Protein AF-A0A7X4BHZ2-F1 (afdb_monomer_lite)

pLDDT: mean 91.6, std 10.8, range [35.41, 98.81]

Secondary structure (DSSP, 8-state):
---HHHHHHHHHHHHHHHHSS--SEEEEE--TT-S-EEEEEE-TTS-EEEEEE-S-HHHHHHHHHHHHHHHHTT-S---EEEEETTTTEEEEE---S-BHHHHHHHTSPTT--SPPGGGHHHHHHHHHHHHHIIIIIHHHS-GGG-SS-SB--HHHHHHHHHHHIIIIIHHHT----HHHHHHHHHHHHHHHTTS---EEE-S---GGGEEEEE-SSSEEEEE---TT-EEE-THHHHHHHHT-TTTT--HHHHHHHHHHHHHHHHHTTS--HHHHHHHHHHHHHHHHHHHHHHHHIIIIIS--HHHHTTHHHHHHHHHHHHHH--SS--HHHHHHHHHHHHHHSPPPPPPGGG-SPEEEEEEEEGGG-SPP-SSSS---EEEEGGGS--GGGSGGGTT--TTSHHHHHHHHT-HHHHHHHHHHHHHHHHHHHHHHHTT--EEEEEEEESSSSSHHHHHHHHHHHHHHHH-TTSEEEEEETTGGGSPPPPPP-

Foldseek 3Di:
DPPPVVLVVVLQVLVCVQVVDGFPDKAWDDDPPAPKTWIWGAHPVGAIKIKIADPDLLLLLLQVQLQVLCVVVVAQAWHWSADDSVRRMTITHDLDDAFLLNVQVVQDDPPDLAGRPVSLVQLLLCLLRLCCCFPVSLVRRDLVSAPPHQFCALVVLVVLLVLLVPLFCVLVVQDFDPVLQVVLSSVLRVLQVPDAQSTKDQQQQERRQWGWHQDPVGIHTHGHDSSNIHGGDPLQNLLNHLLRQSSLHDPVSSVVSVVSSQVSCVVVVNDDPVRSVLCNLSSNVSSLSSLSSVLSCCCRPVVPVVSVVSLQSSLQSLVVSVVVPHSDPRVRVSSSSVVSNVVRHDPPDPDPVQLAAEEEFEFDEPVVPDDDPPPPPPQAAEAEQAPFDDCCVDPVCVQPFLVDPVLLCVRVVDPVSVVSLVVVLVVVVVVSVVCSVVSHHYHYHFYYHNPLGGRRRNSRVVNQVVCCVVPVRYHYHYYRPCPVVHRDDDDDD

Sequence (493 aa):
MIPGKALVDLASALFIEWHGEPPVDIRPVDADGSARSYWRLTAPDGASAVGAHGPDPMENRAFLSYSRTLRELGLPVPEVYGADETSGVWLLEDLGDTTLFDAIKEARDPGSDAFPDAVLPLYRQVLEVLPRFQVEGGRRIDFRRAYPRAAFDRQSILWDLNYFKYHFLKLAHIPFNEAHLERDFSRLARHLLAGDRSWFLYRDLQSRNVMVRQGAEGPEPWFIDYQGGRRGALQYDVASLLYDSKANLARRHREALLDHYIGVLESHGVARRDEFLELWPGYVLVRLLQALGAYGYRGFFERKPRFLQSVPYAAENLRGLLEAGLPVDIPELEGALRAIVERWGRKAEPSAVERGLEVTVSSFRYPGGYPADTSGHGGGYVFDCRGLPNPGREEAYRDLTGLDEETIAFIAARPEAQEFWERVRGIVDAHIANYLDRGFHSLSVSFGCTGGQHRSVYMAERLRQHLSVRFPDVRVEITHRESADWPRRPAPV

Structure (mmCIF, N/CA/C/O backbone):
data_AF-A0A7X4BHZ2-F1
#
_entry.id   AF-A0A7X4BHZ2-F1
#
loop_
_atom_site.group_PDB
_atom_site.id
_atom_site.type_symbol
_atom_site.label_atom_id
_atom_site.label_alt_id
_atom_site.label_comp_id
_atom_site.label_asym_id
_atom_site.label_entity_id
_atom_site.label_seq_id
_atom_site.pdbx_PDB_ins_code
_atom_site.Cartn_x
_atom_site.Cartn_y
_atom_site.Cartn_z
_atom_site.occupancy
_atom_site.B_iso_or_equiv
_atom_site.auth_seq_id
_atom_site.auth_comp_id
_atom_site.auth_asym_id
_atom_site.auth_atom_id
_atom_site.pdbx_PDB_model_num
ATOM 1 N N . MET A 1 1 ? -9.852 24.368 19.735 1.00 56.69 1 MET A N 1
ATOM 2 C CA . MET A 1 1 ? -9.096 23.115 19.938 1.00 56.69 1 MET A CA 1
ATOM 3 C C . MET A 1 1 ? -9.216 22.731 21.396 1.00 56.69 1 MET A C 1
ATOM 5 O O . MET A 1 1 ? -8.939 23.575 22.240 1.00 56.69 1 MET A O 1
ATOM 9 N N . ILE A 1 2 ? -9.659 21.507 21.675 1.00 61.62 2 ILE A N 1
ATOM 10 C CA . ILE A 1 2 ? -9.631 20.944 23.028 1.00 61.62 2 ILE A CA 1
ATOM 11 C C . ILE A 1 2 ? -8.153 20.667 23.371 1.00 61.62 2 ILE A C 1
ATOM 13 O O . ILE A 1 2 ? -7.453 20.095 22.533 1.00 61.62 2 ILE A O 1
ATOM 17 N N . PRO A 1 3 ? -7.628 21.106 24.530 1.00 71.44 3 PRO A N 1
ATOM 18 C CA . PRO A 1 3 ? -6.253 20.805 24.927 1.00 71.44 3 PRO A CA 1
ATOM 19 C C . PRO A 1 3 ? -6.014 19.290 24.995 1.00 71.44 3 PRO A C 1
ATOM 21 O O . PRO A 1 3 ? -6.876 18.565 25.481 1.00 71.44 3 PRO A O 1
ATOM 24 N N . GLY A 1 4 ? -4.833 18.808 24.593 1.00 72.31 4 GLY A N 1
ATOM 25 C CA . GLY A 1 4 ? -4.536 17.364 24.560 1.00 72.31 4 GLY A CA 1
ATOM 26 C C . GLY A 1 4 ? -4.760 16.642 25.896 1.00 72.31 4 GLY A C 1
ATOM 27 O O . GLY A 1 4 ? -5.251 15.520 25.907 1.00 72.31 4 GLY A O 1
ATOM 28 N N . LYS A 1 5 ? -4.503 17.317 27.026 1.00 76.88 5 LYS A N 1
ATOM 29 C CA . LYS A 1 5 ? -4.801 16.790 28.367 1.00 76.88 5 LYS A CA 1
ATOM 30 C C . LYS A 1 5 ? -6.298 16.514 28.570 1.00 76.88 5 LYS A C 1
ATOM 32 O O . LYS A 1 5 ? -6.652 15.454 29.059 1.00 76.88 5 LYS A O 1
ATOM 37 N N . ALA A 1 6 ? -7.164 17.416 28.109 1.00 86.69 6 ALA A N 1
ATOM 38 C CA . ALA A 1 6 ? -8.609 17.253 28.238 1.00 86.69 6 ALA A CA 1
ATOM 39 C C . ALA A 1 6 ? -9.155 16.096 27.377 1.00 86.69 6 ALA A C 1
ATOM 41 O O . ALA A 1 6 ? -10.148 15.483 27.748 1.00 86.69 6 ALA A O 1
ATOM 42 N N . LEU A 1 7 ? -8.500 15.754 26.260 1.00 91.62 7 LEU A N 1
ATOM 43 C CA . LEU A 1 7 ? -8.867 14.576 25.461 1.00 91.62 7 LEU A CA 1
ATOM 44 C C . LEU A 1 7 ? -8.531 13.263 26.184 1.00 91.62 7 LEU A C 1
ATOM 46 O O . LEU A 1 7 ? -9.330 12.330 26.162 1.00 91.62 7 LEU A O 1
ATOM 50 N N . VAL A 1 8 ? -7.378 13.207 26.857 1.00 93.44 8 VAL A N 1
ATOM 51 C CA . VAL A 1 8 ? -6.986 12.054 27.685 1.00 93.44 8 VAL A CA 1
ATOM 52 C C . VAL A 1 8 ? -7.921 11.898 28.884 1.00 93.44 8 VAL A C 1
ATOM 54 O O . VAL A 1 8 ? -8.299 10.775 29.213 1.00 93.44 8 VAL A O 1
ATOM 57 N N . ASP A 1 9 ? -8.341 13.006 29.498 1.00 94.69 9 ASP A N 1
ATOM 58 C CA . ASP A 1 9 ? -9.302 12.984 30.605 1.00 94.69 9 ASP A CA 1
ATOM 59 C C . ASP A 1 9 ? -10.656 12.397 30.147 1.00 94.69 9 ASP A C 1
ATOM 61 O O . ASP A 1 9 ? -11.225 11.553 30.838 1.00 94.69 9 ASP A O 1
ATOM 65 N N . LEU A 1 10 ? -11.135 12.756 28.947 1.00 95.75 10 LEU A N 1
ATOM 66 C CA . LEU A 1 10 ? -12.353 12.179 28.354 1.00 95.75 10 LEU A CA 1
ATOM 67 C C . LEU A 1 10 ? -12.206 10.682 28.043 1.00 95.75 10 LEU A C 1
ATOM 69 O O . LEU A 1 10 ? -13.102 9.898 28.352 1.00 95.75 10 LEU A O 1
ATOM 73 N N . ALA A 1 11 ? -11.074 10.264 27.470 1.00 96.50 11 ALA A N 1
ATOM 74 C CA . ALA A 1 11 ? -10.796 8.846 27.240 1.00 96.50 11 ALA A CA 1
ATOM 75 C C . ALA A 1 11 ? -10.718 8.059 28.562 1.00 96.50 11 ALA A C 1
ATOM 77 O O . ALA A 1 11 ? -11.201 6.933 28.635 1.00 96.50 11 ALA A O 1
ATOM 78 N N . SER A 1 12 ? -10.168 8.666 29.618 1.00 97.12 12 SER A N 1
ATOM 79 C CA . SER A 1 12 ? -10.113 8.069 30.958 1.00 97.12 12 SER A CA 1
ATOM 80 C C . SER A 1 12 ? -11.499 7.958 31.593 1.00 97.12 12 SER A C 1
ATOM 82 O O . SER A 1 12 ? -11.777 6.965 32.256 1.00 97.12 12 SER A O 1
ATOM 84 N N . ALA A 1 13 ? -12.389 8.928 31.363 1.00 97.56 13 ALA A N 1
ATOM 85 C CA . ALA A 1 13 ? -13.779 8.835 31.807 1.00 97.56 13 ALA A CA 1
ATOM 86 C C . ALA A 1 13 ? -14.497 7.647 31.146 1.00 97.56 13 ALA A C 1
ATOM 88 O O . ALA A 1 13 ? -15.080 6.826 31.847 1.00 97.56 13 ALA A O 1
ATOM 89 N N . LEU A 1 14 ? -14.362 7.494 29.823 1.00 97.81 14 LEU A N 1
ATOM 90 C CA . LEU A 1 14 ? -14.889 6.329 29.102 1.00 97.81 14 LEU A CA 1
ATOM 91 C C . LEU A 1 14 ? -14.268 5.011 29.595 1.00 97.81 14 LEU A C 1
ATOM 93 O O . LEU A 1 14 ? -14.951 3.994 29.664 1.00 97.81 14 LEU A O 1
ATOM 97 N N . PHE A 1 15 ? -12.980 5.019 29.952 1.00 98.19 15 PHE A N 1
ATOM 98 C CA . PHE A 1 15 ? -12.306 3.854 30.530 1.00 98.19 15 PHE A CA 1
ATOM 99 C C . PHE A 1 15 ? -12.915 3.450 31.874 1.00 98.19 15 PHE A C 1
ATOM 101 O O . PHE A 1 15 ? -13.187 2.272 32.078 1.00 98.19 15 PHE A O 1
ATOM 108 N N . ILE A 1 16 ? -13.185 4.417 32.755 1.00 97.88 16 ILE A N 1
ATOM 109 C CA . ILE A 1 16 ? -13.846 4.176 34.045 1.00 97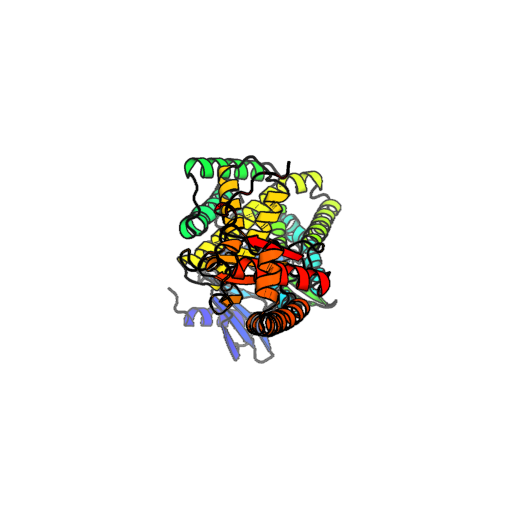.88 16 ILE A CA 1
ATOM 110 C C . ILE A 1 16 ? -15.266 3.642 33.834 1.00 97.88 16 ILE A C 1
ATOM 112 O O . ILE A 1 16 ? -15.681 2.735 34.546 1.00 97.88 16 ILE A O 1
ATOM 116 N N . GLU A 1 17 ? -16.010 4.170 32.859 1.00 97.44 17 GLU A N 1
ATOM 117 C CA . GLU A 1 17 ? -17.355 3.673 32.532 1.00 97.44 17 GLU A CA 1
ATOM 118 C C . GLU A 1 17 ? -17.343 2.210 32.067 1.00 97.44 17 GLU A C 1
ATOM 120 O O . GLU A 1 17 ? -18.252 1.451 32.401 1.00 97.44 17 GLU A O 1
ATOM 125 N N . TRP A 1 18 ? -16.317 1.813 31.312 1.00 97.56 18 TRP A N 1
ATOM 126 C CA . TRP A 1 18 ? -16.162 0.453 30.801 1.00 97.56 18 TRP A CA 1
ATOM 127 C C . TRP A 1 18 ? -15.615 -0.533 31.845 1.00 97.56 18 TRP A C 1
ATOM 129 O O . TRP A 1 18 ? -16.187 -1.605 32.032 1.00 97.56 18 TRP A O 1
ATOM 139 N N . HIS A 1 19 ? -14.501 -0.195 32.501 1.00 96.69 19 HIS A N 1
ATOM 140 C CA . HIS A 1 19 ? -13.767 -1.094 33.403 1.00 96.69 19 HIS A CA 1
ATOM 141 C C . HIS A 1 19 ? -14.248 -1.012 34.858 1.00 96.69 19 HIS A C 1
ATOM 143 O O . HIS A 1 19 ? -14.235 -2.012 35.571 1.00 96.69 19 HIS A O 1
ATOM 149 N N . GLY A 1 20 ? -14.714 0.161 35.296 1.00 96.38 20 GLY A N 1
ATOM 150 C CA . GLY A 1 20 ? -15.134 0.444 36.673 1.00 96.38 20 GLY A CA 1
ATOM 151 C C . GLY A 1 20 ? -14.066 1.124 37.537 1.00 96.38 20 GLY A C 1
ATOM 152 O O . GLY A 1 20 ? -14.408 1.726 38.556 1.00 96.38 20 GLY A O 1
ATOM 153 N N . GLU A 1 21 ? -12.795 1.094 37.127 1.00 95.19 21 GLU A N 1
ATOM 154 C CA . GLU A 1 21 ? -11.674 1.737 37.823 1.00 95.19 21 GLU A CA 1
ATOM 155 C C . GLU A 1 21 ? -10.883 2.683 36.900 1.00 95.19 21 GLU A C 1
ATOM 157 O O . GLU A 1 21 ? -10.912 2.542 35.674 1.00 95.19 21 GLU A O 1
ATOM 162 N N . PRO A 1 22 ? -10.174 3.687 37.454 1.00 96.75 22 PRO A N 1
ATOM 163 C CA . PRO A 1 22 ? -9.312 4.549 36.657 1.00 96.75 22 PRO A CA 1
ATOM 164 C C . PRO A 1 22 ? -8.070 3.798 36.150 1.00 96.75 22 PRO A C 1
ATOM 166 O O . PRO A 1 22 ? -7.541 2.927 36.845 1.00 96.75 22 PRO A O 1
ATOM 169 N N . PRO A 1 23 ? -7.535 4.177 34.977 1.00 97.06 23 PRO A N 1
ATOM 170 C CA . PRO A 1 23 ? -6.293 3.605 34.479 1.00 97.06 23 PRO A CA 1
ATOM 171 C C . PRO A 1 23 ? -5.109 4.006 35.371 1.00 97.06 23 PRO A C 1
ATOM 173 O O . PRO A 1 23 ? -4.992 5.156 35.801 1.00 97.06 23 PRO A O 1
ATOM 176 N N . VAL A 1 24 ? -4.199 3.063 35.618 1.00 97.50 24 VAL A N 1
ATOM 177 C CA . VAL A 1 24 ? -2.943 3.290 36.361 1.00 97.50 24 VAL A CA 1
ATOM 178 C C . VAL A 1 24 ? -1.800 3.739 35.458 1.00 97.50 24 VAL A C 1
ATOM 180 O O . VAL A 1 24 ? -0.817 4.301 35.938 1.00 97.50 24 VAL A O 1
ATOM 183 N N . ASP A 1 25 ? -1.924 3.496 34.155 1.00 97.25 25 ASP A N 1
ATOM 184 C CA . ASP A 1 25 ? -0.940 3.865 33.147 1.00 97.25 25 ASP A CA 1
ATOM 185 C C . ASP A 1 25 ? -1.647 4.293 31.860 1.00 97.25 25 ASP A C 1
ATOM 187 O O . ASP A 1 25 ? -2.620 3.671 31.430 1.00 97.25 25 ASP A O 1
ATOM 191 N N . ILE A 1 26 ? -1.156 5.375 31.259 1.00 97.12 26 ILE A N 1
ATOM 192 C CA . ILE A 1 26 ? -1.660 5.917 29.999 1.00 97.12 26 ILE A CA 1
ATOM 193 C C . ILE A 1 26 ? -0.456 6.232 29.124 1.00 97.12 26 ILE A C 1
ATOM 195 O O . ILE A 1 26 ? 0.342 7.119 29.442 1.00 97.12 26 ILE A O 1
ATOM 199 N N . ARG A 1 27 ? -0.335 5.534 27.994 1.00 95.56 27 ARG A N 1
ATOM 200 C CA . ARG A 1 27 ? 0.781 5.710 27.057 1.00 95.56 27 ARG A CA 1
ATOM 201 C C . ARG A 1 27 ? 0.277 6.104 25.676 1.00 95.56 27 ARG A C 1
ATOM 203 O O . ARG A 1 27 ? -0.687 5.511 25.200 1.00 95.56 27 ARG A O 1
ATOM 210 N N . PRO A 1 28 ? 0.911 7.078 25.003 1.00 93.50 28 PRO A N 1
ATOM 211 C CA . PRO A 1 28 ? 0.587 7.363 23.612 1.00 93.50 28 PRO A CA 1
ATOM 212 C C . PRO A 1 28 ? 0.921 6.151 22.732 1.00 93.50 28 PRO A C 1
ATOM 214 O O . PRO A 1 28 ? 1.948 5.502 22.932 1.00 93.50 28 PRO A O 1
ATOM 217 N N . VAL A 1 29 ? 0.069 5.880 21.746 1.00 90.38 29 VAL A N 1
ATOM 218 C CA . VAL A 1 29 ? 0.299 4.868 20.705 1.00 90.38 29 VAL A CA 1
ATOM 219 C C . VAL A 1 29 ? 0.654 5.594 19.411 1.00 90.38 29 VAL A C 1
ATOM 221 O O . VAL A 1 29 ? 0.008 6.583 19.055 1.00 90.38 29 VAL A O 1
ATOM 224 N N . ASP A 1 30 ? 1.708 5.143 18.728 1.00 78.56 30 ASP A N 1
ATOM 225 C CA . ASP A 1 30 ? 2.164 5.788 17.495 1.00 78.56 30 ASP A CA 1
ATOM 226 C C . ASP A 1 30 ? 1.119 5.622 16.382 1.00 78.56 30 ASP A C 1
ATOM 228 O O . ASP A 1 30 ? 0.634 4.527 16.101 1.00 78.56 30 ASP A O 1
ATOM 232 N N . ALA A 1 31 ? 0.772 6.734 15.744 1.00 65.44 31 ALA A N 1
ATOM 233 C CA . ALA A 1 31 ? -0.262 6.821 14.726 1.00 65.44 31 ALA A CA 1
ATOM 234 C C . ALA A 1 31 ? 0.409 7.191 13.398 1.00 65.44 31 ALA A C 1
ATOM 236 O O . ALA A 1 31 ? 0.418 8.362 13.021 1.00 65.44 31 ALA A O 1
ATOM 237 N N . ASP A 1 32 ? 1.039 6.225 12.714 1.00 63.16 32 ASP A N 1
ATOM 238 C CA . ASP A 1 32 ? 1.952 6.459 11.574 1.00 63.16 32 ASP A CA 1
ATOM 239 C C . ASP A 1 32 ? 1.313 7.275 10.419 1.00 63.16 32 ASP A C 1
ATOM 241 O O . ASP A 1 32 ? 0.798 6.763 9.421 1.00 63.16 32 ASP A O 1
ATOM 245 N N . GLY A 1 33 ? 1.379 8.603 10.537 1.00 59.47 33 GLY A N 1
ATOM 246 C CA . GLY A 1 33 ? 0.828 9.561 9.583 1.00 59.47 33 GLY A CA 1
ATOM 247 C C . GLY A 1 33 ? -0.698 9.712 9.600 1.00 59.47 33 GLY A C 1
ATOM 248 O O . GLY A 1 33 ? -1.245 10.154 8.590 1.00 59.47 33 GLY A O 1
ATOM 249 N N . SER A 1 34 ? -1.374 9.369 10.701 1.00 72.62 34 SER A N 1
ATOM 250 C CA . SER A 1 34 ? -2.780 9.737 10.929 1.00 72.62 34 SER A CA 1
ATOM 251 C C . SER A 1 34 ? -2.879 11.097 11.630 1.00 72.62 34 SER A C 1
ATOM 253 O O . SER A 1 34 ? -2.001 11.470 12.403 1.00 72.62 34 SER A O 1
ATOM 255 N N . ALA A 1 35 ? -3.961 11.839 11.384 1.00 80.00 35 ALA A N 1
ATOM 256 C CA . ALA A 1 35 ? -4.304 13.031 12.169 1.00 80.00 35 ALA A CA 1
ATOM 257 C C . ALA A 1 35 ? -4.947 12.679 13.527 1.00 80.00 35 ALA A C 1
ATOM 259 O O . ALA A 1 35 ? -5.190 13.567 14.346 1.00 80.00 35 ALA A O 1
ATOM 260 N N . ARG A 1 36 ? -5.253 11.395 13.755 1.00 88.56 36 ARG A N 1
ATOM 261 C CA . ARG A 1 36 ? -5.818 10.884 15.005 1.00 88.56 36 ARG A CA 1
ATOM 262 C C . ARG A 1 36 ? -4.755 10.752 16.083 1.00 88.56 36 ARG A C 1
ATOM 264 O O . ARG A 1 36 ? -3.578 10.543 15.802 1.00 88.56 36 ARG A O 1
ATOM 271 N N . SER A 1 37 ? -5.198 10.840 17.326 1.00 91.81 37 SER A N 1
ATOM 272 C CA . SER A 1 37 ? -4.379 10.556 18.503 1.00 91.81 37 SER A CA 1
ATOM 273 C C . SER A 1 37 ? -4.904 9.304 19.186 1.00 91.81 37 SER A C 1
ATOM 275 O O . SER A 1 37 ? -6.118 9.149 19.301 1.00 91.81 37 SER A O 1
ATOM 277 N N . TYR A 1 38 ? -3.996 8.437 19.628 1.00 94.50 38 TYR A N 1
ATOM 278 C CA . TYR A 1 38 ? -4.324 7.192 20.312 1.00 94.50 38 TYR A CA 1
ATOM 279 C C . TYR A 1 38 ? -3.551 7.087 21.625 1.00 94.50 38 TYR A C 1
ATOM 281 O O . TYR A 1 38 ? -2.390 7.498 21.713 1.00 94.50 38 TYR A O 1
ATOM 289 N N . TRP A 1 39 ? -4.193 6.504 22.630 1.00 96.06 39 TRP A N 1
ATOM 290 C CA . TRP A 1 39 ? -3.622 6.253 23.946 1.00 96.06 39 TRP A CA 1
ATOM 291 C C . TRP A 1 39 ? -4.017 4.859 24.409 1.00 96.06 39 TRP A C 1
ATOM 293 O O . TRP A 1 39 ? -5.197 4.524 24.399 1.00 96.06 39 TRP A O 1
ATOM 303 N N . ARG A 1 40 ? -3.049 4.059 24.845 1.00 97.69 40 ARG A N 1
ATOM 304 C CA . ARG A 1 40 ? -3.307 2.813 25.563 1.00 97.69 40 ARG A CA 1
ATOM 305 C C . ARG A 1 40 ? -3.492 3.146 27.035 1.00 97.69 40 ARG A C 1
ATOM 307 O O . ARG A 1 40 ? -2.606 3.757 27.633 1.00 97.69 40 ARG A O 1
ATOM 314 N N . LEU A 1 41 ? -4.635 2.761 27.583 1.00 98.25 41 LEU A N 1
ATOM 315 C CA . LEU A 1 41 ? -4.987 2.903 28.989 1.00 98.25 41 LEU A CA 1
ATOM 316 C C . LEU A 1 41 ? -4.969 1.511 29.623 1.00 98.25 41 LEU A C 1
ATOM 318 O O . LEU A 1 41 ? -5.557 0.583 29.065 1.00 98.25 41 LEU A O 1
ATOM 322 N N . THR A 1 42 ? -4.295 1.373 30.762 1.00 98.00 42 THR A N 1
ATOM 323 C CA . THR A 1 42 ? -4.111 0.090 31.457 1.00 98.00 42 THR A CA 1
ATOM 324 C C . THR A 1 42 ? -4.672 0.175 32.871 1.00 98.00 42 THR A C 1
ATOM 326 O O . THR A 1 42 ? -4.342 1.102 33.613 1.00 98.00 42 THR A O 1
ATOM 329 N N . ALA A 1 43 ? -5.500 -0.793 33.251 1.00 97.00 43 ALA A N 1
ATOM 330 C CA . ALA A 1 43 ? -6.079 -0.949 34.582 1.00 97.00 43 ALA A CA 1
ATOM 331 C C . ALA A 1 43 ? -5.106 -1.629 35.573 1.00 97.00 43 ALA A C 1
ATOM 333 O O . ALA A 1 43 ? -4.131 -2.258 35.148 1.00 97.00 43 ALA A O 1
ATOM 334 N N . PRO A 1 44 ? -5.356 -1.546 36.898 1.00 94.88 44 PRO A N 1
ATOM 335 C CA . PRO A 1 44 ? -4.536 -2.223 37.910 1.00 94.88 44 PRO A CA 1
ATOM 336 C C . PRO A 1 44 ? -4.448 -3.748 37.747 1.00 94.88 44 PRO A C 1
ATOM 338 O O . PRO A 1 44 ? -3.430 -4.344 38.091 1.00 94.88 44 PRO A O 1
ATOM 341 N N . ASP A 1 45 ? -5.507 -4.375 37.234 1.00 95.56 45 ASP A N 1
ATOM 342 C CA . ASP A 1 45 ? -5.598 -5.820 36.984 1.00 95.56 45 ASP A CA 1
ATOM 343 C C . ASP A 1 45 ? -4.918 -6.258 35.671 1.00 95.56 45 ASP A C 1
ATOM 345 O O . ASP A 1 45 ? -4.862 -7.450 35.366 1.00 95.56 45 ASP A O 1
ATOM 349 N N . GLY A 1 46 ? -4.373 -5.304 34.910 1.00 94.81 46 GLY A N 1
ATOM 350 C CA . GLY A 1 46 ? -3.711 -5.528 33.630 1.00 94.81 46 GLY A CA 1
ATOM 351 C C . GLY A 1 46 ? -4.633 -5.477 32.411 1.00 94.81 46 GLY A C 1
ATOM 352 O O . GLY A 1 46 ? -4.124 -5.594 31.296 1.00 94.81 46 GLY A O 1
ATOM 353 N N . ALA A 1 47 ? -5.947 -5.278 32.573 1.00 96.25 47 ALA A N 1
ATOM 354 C CA . ALA A 1 47 ? -6.840 -5.048 31.439 1.00 9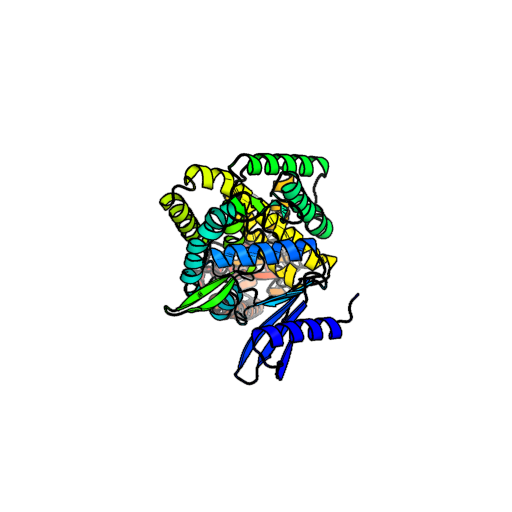6.25 47 ALA A CA 1
ATOM 355 C C . ALA A 1 47 ? -6.463 -3.750 30.710 1.00 96.25 47 ALA A C 1
ATOM 357 O O . ALA A 1 47 ? -6.080 -2.759 31.337 1.00 96.25 47 ALA A O 1
ATOM 358 N N . SER A 1 48 ? -6.577 -3.735 29.382 1.00 97.38 48 SER A N 1
ATOM 359 C CA . SER A 1 48 ? -6.244 -2.557 28.583 1.00 97.38 48 SER A CA 1
ATOM 360 C C . SER A 1 48 ? -7.289 -2.231 27.522 1.00 97.38 48 SER A C 1
ATOM 362 O O . SER A 1 48 ? -8.031 -3.091 27.041 1.00 97.38 48 SER A O 1
ATOM 364 N N . ALA A 1 49 ? -7.339 -0.948 27.168 1.00 98.25 49 ALA A N 1
ATOM 365 C CA . ALA A 1 49 ? -8.171 -0.407 26.104 1.00 98.25 49 ALA A CA 1
ATOM 366 C C . ALA A 1 49 ? -7.436 0.729 25.383 1.00 98.25 49 ALA A C 1
ATOM 368 O O . ALA A 1 49 ? -6.531 1.364 25.934 1.00 98.25 49 ALA A O 1
ATOM 369 N N . VAL A 1 50 ? -7.838 1.008 24.144 1.00 97.75 50 VAL A N 1
ATOM 370 C CA . VAL A 1 50 ? -7.269 2.087 23.332 1.00 97.75 50 VAL A CA 1
ATOM 371 C C . VAL A 1 50 ? -8.259 3.242 23.258 1.00 97.75 50 VAL A C 1
ATOM 373 O O . VAL A 1 50 ? -9.301 3.155 22.612 1.00 97.75 50 VAL A O 1
ATOM 376 N N . GLY A 1 51 ? -7.922 4.351 23.905 1.00 97.19 51 GLY A N 1
ATOM 377 C CA . GLY A 1 51 ? -8.587 5.630 23.711 1.00 97.19 51 GLY A CA 1
ATOM 378 C C . GLY A 1 51 ? -8.136 6.264 22.402 1.00 97.19 51 GLY A C 1
ATOM 379 O O . GLY A 1 51 ? -6.953 6.233 22.063 1.00 97.19 51 GLY A O 1
ATOM 380 N N . ALA A 1 52 ? -9.063 6.863 21.669 1.00 95.81 52 ALA A N 1
ATOM 381 C CA . ALA A 1 52 ? -8.792 7.498 20.392 1.00 95.81 52 ALA A CA 1
ATOM 382 C C . ALA A 1 52 ? -9.534 8.828 20.270 1.00 95.81 52 ALA A C 1
ATOM 384 O O . ALA A 1 52 ? -10.647 8.984 20.770 1.00 95.81 52 ALA A O 1
ATOM 385 N N . HIS A 1 53 ? -8.919 9.776 19.571 1.00 95.12 53 HIS A N 1
ATOM 386 C CA . HIS A 1 53 ? -9.540 11.034 19.179 1.00 95.12 53 HIS A CA 1
ATOM 387 C C . HIS A 1 53 ? -9.315 11.294 17.692 1.00 95.12 53 HIS A C 1
ATOM 389 O O . HIS A 1 53 ? -8.179 11.237 17.206 1.00 95.12 53 HIS A O 1
ATOM 395 N N . GLY A 1 54 ? -10.391 11.636 16.986 1.00 92.50 54 GLY A N 1
ATOM 396 C CA . GLY A 1 54 ? -10.349 12.036 15.584 1.00 92.50 54 GLY A CA 1
ATOM 397 C C . GLY A 1 54 ? -10.843 13.467 15.378 1.00 92.50 54 GLY A C 1
ATOM 398 O O . GLY A 1 54 ? -11.914 13.811 15.874 1.00 92.50 54 GLY A O 1
ATOM 399 N N . PRO A 1 55 ? -10.115 14.309 14.625 1.00 88.81 55 PRO A N 1
ATOM 400 C CA . PRO A 1 55 ? -10.496 15.707 14.438 1.00 88.81 55 PRO A CA 1
ATOM 401 C C . PRO A 1 55 ? -11.647 15.924 13.439 1.00 88.81 55 PRO A C 1
ATOM 403 O O . PRO A 1 55 ? -12.188 17.027 13.402 1.00 88.81 55 PRO A O 1
ATOM 406 N N . ASP A 1 56 ? -12.012 14.925 12.623 1.00 93.00 56 ASP A N 1
ATOM 407 C CA . ASP A 1 56 ? -13.089 15.019 11.624 1.00 93.00 56 ASP A CA 1
ATOM 408 C C . ASP A 1 56 ? -14.359 14.289 12.117 1.00 93.00 56 ASP A C 1
ATOM 410 O O . ASP A 1 56 ? -14.398 13.054 12.139 1.00 93.00 56 ASP A O 1
ATOM 414 N N . PRO A 1 57 ? -15.432 15.019 12.484 1.00 92.94 57 PRO A N 1
ATOM 415 C CA . PRO A 1 57 ? -16.661 14.410 12.989 1.00 92.94 57 PRO A CA 1
ATOM 416 C C . PRO A 1 57 ? -17.365 13.488 11.986 1.00 92.94 57 PRO A C 1
ATOM 418 O O . PRO A 1 57 ? -18.028 12.531 12.392 1.00 92.94 57 PRO A O 1
ATOM 421 N N . MET A 1 58 ? -17.256 13.758 10.679 1.00 93.88 58 MET A N 1
ATOM 422 C CA . MET A 1 58 ? -17.896 12.927 9.655 1.00 93.88 58 MET A CA 1
ATOM 423 C C . MET A 1 58 ? -17.176 11.588 9.524 1.00 93.88 58 MET A C 1
ATOM 425 O O . MET A 1 58 ? -17.823 10.542 9.456 1.00 93.88 58 MET A O 1
ATOM 429 N N . GLU A 1 59 ? -15.846 11.619 9.555 1.00 94.12 59 GLU A N 1
ATOM 430 C CA . GLU A 1 59 ? -15.017 10.419 9.554 1.00 94.12 59 GLU A CA 1
ATOM 431 C C . GLU A 1 59 ? -15.232 9.576 10.824 1.00 94.12 59 GLU A C 1
ATOM 433 O O . GLU A 1 59 ? -15.425 8.361 10.733 1.00 94.12 59 GLU A O 1
ATOM 438 N N . ASN A 1 60 ? -15.292 10.213 11.999 1.00 95.19 60 ASN A N 1
ATOM 439 C CA . ASN A 1 60 ? -15.565 9.539 13.274 1.00 95.19 60 ASN A CA 1
ATOM 440 C C . ASN A 1 60 ? -16.931 8.840 13.260 1.00 95.19 60 ASN A C 1
ATOM 442 O O . ASN A 1 60 ? -17.064 7.690 13.679 1.00 95.19 60 ASN A O 1
ATOM 446 N N . ARG A 1 61 ? -17.958 9.517 12.729 1.00 95.19 61 ARG A N 1
ATOM 447 C CA . ARG A 1 61 ? -19.307 8.955 12.598 1.00 95.19 61 ARG A CA 1
ATOM 448 C C . ARG A 1 61 ? -19.339 7.745 11.664 1.00 95.19 61 ARG A C 1
ATOM 450 O O . ARG A 1 61 ? -20.095 6.807 11.931 1.00 95.19 61 ARG A O 1
ATOM 457 N N . ALA A 1 62 ? -18.561 7.769 10.580 1.00 96.00 62 ALA A N 1
ATOM 458 C CA . ALA A 1 62 ? -18.404 6.627 9.683 1.00 96.00 62 ALA A CA 1
ATOM 459 C C . ALA A 1 62 ? -17.755 5.455 10.429 1.00 96.00 62 ALA A C 1
ATOM 461 O O . ALA A 1 62 ? -18.340 4.375 10.486 1.00 96.00 62 ALA A O 1
ATOM 462 N N . PHE A 1 63 ? -16.612 5.706 11.079 1.00 96.56 63 PHE A N 1
ATOM 463 C CA . PHE A 1 63 ? -15.875 4.717 11.861 1.00 96.56 63 PHE A CA 1
ATOM 464 C C . PHE A 1 63 ? -16.771 4.026 12.894 1.00 96.56 63 PHE A C 1
ATOM 466 O O . PHE A 1 63 ? -17.019 2.832 12.772 1.00 96.56 63 PHE A O 1
ATOM 473 N N . LEU A 1 64 ? -17.350 4.784 13.834 1.00 97.12 64 LEU A N 1
ATOM 474 C CA . LEU A 1 64 ? -18.168 4.237 14.923 1.00 97.12 64 LEU A CA 1
ATOM 475 C C . LEU A 1 64 ? -19.380 3.452 14.405 1.00 97.12 64 LEU A C 1
ATOM 477 O O . LEU A 1 64 ? -19.744 2.414 14.959 1.00 97.12 64 LEU A O 1
ATOM 481 N N . SER A 1 65 ? -20.013 3.926 13.327 1.00 97.25 65 SER A N 1
ATOM 482 C CA . SER A 1 65 ? -21.139 3.217 12.715 1.00 97.25 65 SER A CA 1
ATOM 483 C C . SER A 1 65 ? -20.716 1.900 12.072 1.00 97.25 65 SER A C 1
ATOM 485 O O . SER A 1 65 ? -21.450 0.914 12.171 1.00 97.25 65 SER A O 1
ATOM 487 N N . TYR A 1 66 ? -19.572 1.883 11.387 1.00 97.81 66 TYR A N 1
ATOM 488 C CA . TYR A 1 66 ? -19.053 0.683 10.742 1.00 97.81 66 TYR A CA 1
ATOM 489 C C . TYR A 1 66 ? -18.594 -0.320 11.798 1.00 97.81 66 TYR A C 1
ATOM 491 O O . TYR A 1 66 ? -19.001 -1.472 11.718 1.00 97.81 66 TYR A O 1
ATOM 499 N N . SER A 1 67 ? -17.863 0.116 12.829 1.00 98.00 67 SER A N 1
ATOM 500 C CA . SER A 1 67 ? -17.379 -0.741 13.918 1.00 98.00 67 SER A CA 1
ATOM 501 C C . SER A 1 67 ? -18.512 -1.514 14.585 1.00 98.00 67 SER A C 1
ATOM 503 O O . SER A 1 67 ? -18.451 -2.736 14.666 1.00 98.00 67 SER A O 1
ATOM 505 N N . ARG A 1 68 ? -19.591 -0.820 14.977 1.00 97.50 68 ARG A N 1
ATOM 506 C CA . ARG A 1 68 ? -20.779 -1.445 15.586 1.00 97.50 68 ARG A CA 1
ATOM 507 C C . ARG A 1 68 ? -21.414 -2.476 14.644 1.00 97.50 68 ARG A C 1
ATOM 509 O O . ARG A 1 68 ? -21.629 -3.617 15.033 1.00 97.50 68 ARG A O 1
ATOM 516 N N . THR A 1 69 ? -21.626 -2.105 13.378 1.00 98.31 69 THR A N 1
ATOM 517 C CA . THR A 1 69 ? -22.246 -2.988 12.370 1.00 98.31 69 THR A CA 1
ATOM 518 C C . THR A 1 69 ? -21.403 -4.235 12.085 1.00 98.31 69 THR A C 1
ATOM 520 O O . THR A 1 69 ? -21.930 -5.339 11.984 1.00 98.31 69 THR A O 1
ATOM 523 N N . LEU A 1 70 ? -20.091 -4.067 11.924 1.00 98.44 70 LEU A N 1
ATOM 524 C CA . LEU A 1 70 ? -19.165 -5.154 11.613 1.00 98.44 70 LEU A CA 1
ATOM 525 C C . LEU A 1 70 ? -19.006 -6.090 12.820 1.00 98.44 70 LEU A C 1
ATOM 527 O O . LEU A 1 70 ? -18.984 -7.308 12.649 1.00 98.44 70 LEU A O 1
ATOM 531 N N . ARG A 1 71 ? -18.990 -5.539 14.041 1.00 97.81 71 ARG A N 1
ATOM 532 C CA . ARG A 1 71 ? -18.954 -6.323 15.280 1.00 97.81 71 ARG A CA 1
ATOM 533 C C . ARG A 1 71 ? -20.219 -7.160 15.473 1.00 97.81 71 ARG A C 1
ATOM 535 O O . ARG A 1 71 ? -20.108 -8.337 15.792 1.00 97.81 71 ARG A O 1
ATOM 542 N N . GLU A 1 72 ? -21.403 -6.605 15.200 1.00 97.94 72 GLU A N 1
ATOM 543 C CA . GLU A 1 72 ? -22.676 -7.352 15.210 1.00 97.94 72 GLU A CA 1
ATOM 544 C C . GLU A 1 72 ? -22.687 -8.541 14.232 1.00 97.94 72 GLU A C 1
ATOM 546 O O . GLU A 1 72 ? -23.377 -9.530 14.468 1.00 97.94 72 GLU A O 1
ATOM 551 N N . LEU A 1 73 ? -21.928 -8.458 13.134 1.00 98.06 73 LEU A N 1
ATOM 552 C CA . LEU A 1 73 ? -21.756 -9.544 12.159 1.00 98.06 73 LEU A CA 1
ATOM 553 C C . LEU A 1 73 ? -20.684 -10.571 12.568 1.00 98.06 73 LEU A C 1
ATOM 555 O O . LEU A 1 73 ? -20.387 -11.497 11.807 1.00 98.06 73 LEU A O 1
ATOM 559 N N . GLY A 1 74 ? -20.078 -10.409 13.747 1.00 97.94 74 GLY A N 1
ATOM 560 C CA . GLY A 1 74 ? -18.992 -11.263 14.219 1.00 97.94 74 GLY A CA 1
ATOM 561 C C . GLY A 1 74 ? -17.729 -11.139 13.367 1.00 97.94 74 GLY A C 1
ATOM 562 O O . GLY A 1 74 ? -17.013 -12.124 13.193 1.00 97.94 74 GLY A O 1
ATOM 563 N N . LEU A 1 75 ? -17.479 -9.968 12.769 1.00 98.12 75 LEU A N 1
ATOM 564 C CA . LEU A 1 75 ? -16.230 -9.707 12.055 1.00 98.12 75 LEU A CA 1
ATOM 565 C C . LEU A 1 75 ? -15.128 -9.286 13.041 1.00 98.12 75 LEU A C 1
ATOM 567 O O . LEU A 1 75 ? -15.428 -8.618 14.037 1.00 98.12 75 LEU A O 1
ATOM 571 N N . PRO A 1 76 ? -13.859 -9.649 12.772 1.00 97.56 76 PRO A N 1
ATOM 572 C CA . PRO A 1 76 ? -12.741 -9.386 13.675 1.00 97.56 76 PRO A CA 1
ATOM 573 C C . PRO A 1 76 ? -12.297 -7.920 13.580 1.00 97.56 76 PRO A C 1
ATOM 575 O O . PRO A 1 76 ? -11.290 -7.581 12.968 1.00 97.56 76 PRO A O 1
ATOM 578 N N . VAL A 1 77 ? -13.096 -7.033 14.163 1.00 98.19 77 VAL A N 1
ATOM 579 C CA . VAL A 1 77 ? -12.824 -5.602 14.348 1.00 98.19 77 VAL A CA 1
ATOM 580 C C . VAL A 1 77 ? -12.815 -5.289 15.845 1.00 98.19 77 VAL A C 1
ATOM 582 O O . VAL A 1 77 ? -13.513 -5.987 16.588 1.00 98.19 77 VAL A O 1
ATOM 585 N N . PRO A 1 78 ? -12.080 -4.257 16.303 1.00 97.44 78 PRO A N 1
ATOM 586 C CA . PRO A 1 78 ? -12.083 -3.905 17.716 1.00 97.44 78 PRO A CA 1
ATOM 587 C C . PRO A 1 78 ? -13.487 -3.499 18.159 1.00 97.44 78 PRO A C 1
ATOM 589 O O . PRO A 1 78 ? -14.190 -2.760 17.459 1.00 97.44 78 PRO A O 1
ATOM 592 N N . GLU A 1 79 ? -13.886 -3.976 19.331 1.00 97.75 79 GLU A N 1
ATOM 593 C CA . GLU A 1 79 ? -15.110 -3.520 19.972 1.00 97.75 79 GLU A CA 1
ATOM 594 C C . GLU A 1 79 ? -15.017 -2.038 20.358 1.00 97.75 79 GLU A C 1
ATOM 596 O O . GLU A 1 79 ? -13.956 -1.546 20.738 1.00 97.75 79 GLU A O 1
ATOM 601 N N . VAL A 1 80 ? -16.135 -1.315 20.253 1.00 98.12 80 VAL A N 1
ATOM 602 C CA . VAL A 1 80 ? -16.246 0.064 20.743 1.00 98.12 80 VAL A CA 1
ATOM 603 C C . VAL A 1 80 ? -16.900 0.013 22.115 1.00 98.12 80 VAL A C 1
ATOM 605 O O . VAL A 1 80 ? -18.114 -0.163 22.203 1.00 98.12 80 VAL A O 1
ATOM 608 N N . TYR A 1 81 ? -16.108 0.191 23.167 1.00 98.12 81 TYR A N 1
ATOM 609 C CA . TYR A 1 81 ? -16.596 0.164 24.547 1.00 98.12 81 TYR A CA 1
ATOM 610 C C . TYR A 1 81 ? -17.411 1.408 24.908 1.00 98.12 81 TYR A C 1
ATOM 612 O O . TYR A 1 81 ? -18.384 1.323 25.649 1.00 98.12 81 TYR A O 1
ATOM 620 N N . GLY A 1 82 ? -17.050 2.564 24.348 1.00 97.38 82 GLY A N 1
ATOM 621 C CA . GLY A 1 82 ? -17.739 3.825 24.607 1.00 97.38 82 GLY A CA 1
ATOM 622 C C . GLY A 1 82 ? -17.311 4.919 23.636 1.00 97.38 82 GLY A C 1
ATOM 623 O O . GLY A 1 82 ? -16.253 4.829 23.014 1.00 97.38 82 GLY A O 1
ATOM 624 N N . ALA A 1 83 ? -18.142 5.947 23.466 1.00 97.12 83 ALA A N 1
ATOM 625 C CA . ALA A 1 83 ? -17.822 7.091 22.618 1.00 97.12 83 ALA A CA 1
ATOM 626 C C . ALA A 1 83 ? -18.541 8.363 23.079 1.00 97.12 83 ALA A C 1
ATOM 628 O O . ALA A 1 83 ? -19.756 8.358 23.262 1.00 97.12 83 ALA A O 1
ATOM 629 N N . ASP A 1 84 ? -17.797 9.463 23.159 1.00 94.94 84 ASP A N 1
ATOM 630 C CA . ASP A 1 84 ? -18.317 10.826 23.183 1.00 94.94 84 ASP A CA 1
ATOM 631 C C . ASP A 1 84 ? -18.241 11.402 21.760 1.00 94.94 84 ASP A C 1
ATOM 633 O O . ASP A 1 84 ? -17.221 11.944 21.320 1.00 94.94 84 ASP A O 1
ATOM 637 N N . GLU A 1 85 ? -19.347 11.278 21.020 1.00 90.69 85 GLU A N 1
ATOM 638 C CA . GLU A 1 85 ? -19.453 11.786 19.647 1.00 90.69 85 GLU A CA 1
ATOM 639 C C . GLU A 1 85 ? -19.351 13.323 19.571 1.00 90.69 85 GLU A C 1
ATOM 641 O O . GLU A 1 85 ? -18.995 13.849 18.516 1.00 90.69 85 GLU A O 1
ATOM 646 N N . THR A 1 86 ? -19.615 14.049 20.668 1.00 90.12 86 THR A N 1
ATOM 647 C CA . THR A 1 86 ? -19.535 15.522 20.705 1.00 90.12 86 THR A CA 1
ATOM 648 C C . THR A 1 86 ? -18.086 15.983 20.691 1.00 90.12 86 THR A C 1
ATOM 650 O O . THR A 1 86 ? -17.722 16.884 19.933 1.00 90.12 86 THR A O 1
ATOM 653 N N . SER A 1 87 ? -17.254 15.346 21.513 1.00 90.81 87 SER A N 1
ATOM 654 C CA . SER A 1 87 ? -15.825 15.659 21.612 1.00 90.81 87 SER A CA 1
ATOM 655 C C . SER A 1 87 ? -14.970 14.876 20.613 1.00 90.81 87 SER A C 1
ATOM 657 O O . SER A 1 87 ? -13.784 15.166 20.473 1.00 90.81 87 SER A O 1
ATOM 659 N N . GLY A 1 88 ? -15.550 13.891 19.919 1.00 94.19 88 GLY A N 1
ATOM 660 C CA . GLY A 1 88 ? -14.840 13.044 18.962 1.00 94.19 88 GLY A CA 1
ATOM 661 C C . GLY A 1 88 ? -13.851 12.092 19.633 1.00 94.19 88 GLY A C 1
ATOM 662 O O . GLY A 1 88 ? -12.797 11.821 19.061 1.00 94.19 88 GLY A O 1
ATOM 663 N N . VAL A 1 89 ? -14.173 11.625 20.844 1.00 96.75 89 VAL A N 1
ATOM 664 C CA . VAL A 1 89 ? -13.350 10.698 21.634 1.00 96.75 89 VAL A CA 1
ATOM 665 C C . VAL A 1 89 ? -14.081 9.369 21.768 1.00 96.75 89 VAL A C 1
ATOM 667 O O . VAL A 1 89 ? -15.288 9.345 21.989 1.00 96.75 89 VAL A O 1
ATOM 670 N N . TRP A 1 90 ? -13.374 8.253 21.640 1.00 97.69 90 TRP A N 1
ATOM 671 C CA . TRP A 1 90 ? -13.944 6.923 21.849 1.00 97.69 90 TRP A CA 1
ATOM 672 C C . TRP A 1 90 ? -12.928 5.956 22.449 1.00 97.69 90 TRP A C 1
ATOM 674 O O . TRP A 1 90 ? -11.723 6.195 22.399 1.00 97.69 90 TRP A O 1
ATOM 684 N N . LEU A 1 91 ? -13.435 4.872 23.031 1.00 98.25 91 LEU A N 1
ATOM 685 C CA . LEU A 1 91 ? -12.664 3.809 23.661 1.00 98.25 91 LEU A CA 1
ATOM 686 C C . LEU A 1 91 ? -12.869 2.496 22.900 1.00 98.25 91 LEU A C 1
ATOM 688 O O . LEU A 1 91 ? -14.003 2.118 22.597 1.00 98.25 91 LEU A O 1
ATOM 692 N N . LEU A 1 92 ? -11.766 1.822 22.589 1.00 97.94 92 LEU A N 1
ATOM 693 C CA . LEU A 1 92 ? -11.711 0.600 21.795 1.00 97.94 92 LEU A CA 1
ATOM 694 C C . LEU A 1 92 ? -11.096 -0.561 22.570 1.00 97.94 92 LEU A C 1
ATOM 696 O O . LEU A 1 92 ? -10.238 -0.363 23.431 1.00 97.94 92 LEU A O 1
ATOM 700 N N . GLU A 1 93 ? -11.467 -1.772 22.170 1.00 97.94 93 GLU A N 1
ATOM 701 C CA . GLU A 1 93 ? -10.718 -2.985 22.480 1.00 97.94 93 GLU A CA 1
ATOM 702 C C . GLU A 1 93 ? -9.246 -2.838 22.064 1.00 97.94 93 GLU A C 1
ATOM 704 O O . GLU A 1 93 ? -8.937 -2.436 20.937 1.00 97.94 93 GLU A O 1
ATOM 709 N N . ASP A 1 94 ? -8.333 -3.170 22.979 1.00 97.06 94 ASP A N 1
ATOM 710 C CA . ASP A 1 94 ? -6.902 -3.204 22.693 1.00 97.06 94 ASP A CA 1
ATOM 711 C C . ASP A 1 94 ? -6.540 -4.505 21.971 1.00 97.06 94 ASP A C 1
ATOM 713 O O . ASP A 1 94 ? -6.658 -5.605 22.514 1.00 97.06 94 ASP A O 1
ATOM 717 N N . LEU A 1 95 ? -6.099 -4.373 20.721 1.00 96.06 95 LEU A N 1
ATOM 718 C CA . LEU A 1 95 ? -5.704 -5.502 19.880 1.00 96.06 95 LEU A CA 1
ATOM 719 C C . LEU A 1 95 ? -4.210 -5.843 20.000 1.00 96.06 95 LEU A C 1
ATOM 721 O O . LEU A 1 95 ? -3.744 -6.750 19.311 1.00 96.06 95 LEU A O 1
ATOM 725 N N . GLY A 1 96 ? -3.464 -5.140 20.858 1.00 94.19 96 GLY A N 1
ATOM 726 C CA . GLY A 1 96 ? -2.013 -5.255 20.976 1.00 94.19 96 GLY A CA 1
ATOM 727 C C . GLY A 1 96 ? -1.263 -4.378 19.971 1.00 94.19 96 GLY A C 1
ATOM 728 O O . GLY A 1 96 ? -1.814 -3.427 19.420 1.00 94.19 96 GLY A O 1
ATOM 729 N N . ASP A 1 97 ? 0.018 -4.685 19.759 1.00 92.69 97 ASP A N 1
ATOM 730 C CA . ASP A 1 97 ? 0.939 -3.863 18.953 1.00 92.69 97 ASP A CA 1
ATOM 731 C C . ASP A 1 97 ? 1.354 -4.508 17.625 1.00 92.69 97 ASP A C 1
ATOM 733 O O . ASP A 1 97 ? 1.902 -3.838 16.753 1.00 92.69 97 ASP A O 1
ATOM 737 N N . THR A 1 98 ? 1.118 -5.809 17.459 1.00 95.06 98 THR A N 1
ATOM 738 C CA . THR A 1 98 ? 1.636 -6.556 16.312 1.00 95.06 98 THR A CA 1
ATOM 739 C C . THR A 1 98 ? 0.716 -6.399 15.109 1.00 95.06 98 THR A C 1
ATOM 741 O O . THR A 1 98 ? -0.410 -6.895 15.106 1.00 95.06 98 THR A O 1
ATOM 744 N N . THR A 1 99 ? 1.206 -5.752 14.051 1.00 96.12 99 THR A N 1
ATOM 745 C CA . THR A 1 99 ? 0.535 -5.744 12.743 1.00 96.12 99 THR A CA 1
ATOM 746 C C . THR A 1 99 ? 0.988 -6.925 11.880 1.00 96.12 99 THR A C 1
ATOM 748 O O . THR A 1 99 ? 2.051 -7.510 12.097 1.00 96.12 99 THR A O 1
ATOM 751 N N . LEU A 1 100 ? 0.233 -7.251 10.830 1.00 96.62 100 LEU A N 1
ATOM 752 C CA . LEU A 1 100 ? 0.641 -8.216 9.807 1.00 96.62 100 LEU A CA 1
ATOM 753 C C . LEU A 1 100 ? 1.940 -7.766 9.121 1.00 96.62 100 LEU A C 1
ATOM 755 O O . LEU A 1 100 ? 2.767 -8.596 8.749 1.00 96.62 100 LEU A O 1
ATOM 759 N N . PHE A 1 101 ? 2.160 -6.455 8.991 1.00 94.69 101 PHE A N 1
ATOM 760 C CA . PHE A 1 101 ? 3.425 -5.910 8.506 1.00 94.69 101 PHE A CA 1
ATOM 761 C C . PHE A 1 101 ? 4.596 -6.168 9.463 1.00 94.69 101 PHE A C 1
ATOM 763 O O . PHE A 1 101 ? 5.710 -6.422 9.003 1.00 94.69 101 PHE A O 1
ATOM 770 N N . ASP A 1 102 ? 4.374 -6.119 10.776 1.00 94.19 102 ASP A N 1
ATOM 771 C CA . ASP A 1 102 ? 5.414 -6.442 11.756 1.00 94.19 102 ASP A CA 1
ATOM 772 C C . ASP A 1 102 ? 5.719 -7.939 11.762 1.00 94.19 102 ASP A C 1
ATOM 774 O O . ASP A 1 102 ? 6.891 -8.301 11.701 1.00 94.19 102 ASP A O 1
ATOM 778 N N . ALA A 1 103 ? 4.700 -8.795 11.639 1.00 94.62 103 ALA A N 1
ATOM 779 C CA . ALA A 1 103 ? 4.895 -10.233 11.446 1.00 94.62 103 ALA A CA 1
ATOM 780 C C . ALA A 1 103 ? 5.748 -10.549 10.196 1.00 94.62 103 ALA A C 1
ATOM 782 O O . ALA A 1 103 ? 6.601 -11.435 10.230 1.00 94.62 103 ALA A O 1
ATOM 783 N N . ILE A 1 104 ? 5.585 -9.790 9.100 1.00 93.31 104 ILE A N 1
ATOM 784 C CA . ILE A 1 104 ? 6.455 -9.903 7.913 1.00 93.31 104 ILE A CA 1
ATOM 785 C C . ILE A 1 104 ? 7.901 -9.525 8.240 1.00 93.31 104 ILE A C 1
ATOM 787 O O . ILE A 1 104 ? 8.815 -10.204 7.782 1.00 93.31 104 ILE A O 1
ATOM 791 N N . LYS A 1 105 ? 8.133 -8.430 8.974 1.00 91.50 105 LYS A N 1
ATOM 792 C CA . LYS A 1 105 ? 9.499 -8.014 9.333 1.00 91.50 105 LYS A CA 1
ATOM 793 C C . LYS A 1 105 ? 10.179 -9.037 10.229 1.00 91.50 105 LYS A C 1
ATOM 795 O O . LYS A 1 105 ? 11.346 -9.329 10.012 1.00 91.50 105 LYS A O 1
ATOM 800 N N . GLU A 1 106 ? 9.462 -9.531 11.231 1.00 92.06 106 GLU A N 1
ATOM 801 C CA . GLU A 1 106 ? 9.987 -10.469 12.222 1.00 92.06 106 GLU A CA 1
ATOM 802 C C . GLU A 1 106 ? 10.335 -11.818 11.594 1.00 92.06 106 GLU A C 1
ATOM 804 O O . GLU A 1 106 ? 11.354 -12.408 11.937 1.00 92.06 106 GLU A O 1
ATOM 809 N N . ALA A 1 107 ? 9.531 -12.281 10.633 1.00 91.56 107 ALA A N 1
ATOM 810 C CA . ALA A 1 107 ? 9.768 -13.540 9.935 1.00 91.56 107 ALA A CA 1
ATOM 811 C C . ALA A 1 107 ? 10.784 -13.440 8.780 1.00 91.56 107 ALA A C 1
ATOM 813 O O . ALA A 1 107 ? 11.100 -14.458 8.166 1.00 91.56 107 ALA A O 1
ATOM 814 N N . ARG A 1 108 ? 11.260 -12.239 8.427 1.00 89.31 108 ARG A N 1
ATOM 815 C CA . ARG A 1 108 ? 12.164 -12.023 7.288 1.00 89.31 108 ARG A CA 1
ATOM 816 C C . ARG A 1 108 ? 13.604 -12.379 7.656 1.00 89.31 108 ARG A C 1
ATOM 818 O O . ARG A 1 108 ? 14.133 -11.894 8.654 1.00 89.31 108 ARG A O 1
ATOM 825 N N . ASP A 1 109 ? 14.257 -13.154 6.792 1.00 83.81 109 ASP A N 1
ATOM 826 C CA . ASP A 1 109 ? 15.665 -13.510 6.974 1.00 83.81 109 ASP A CA 1
ATOM 827 C C . ASP A 1 109 ? 16.563 -12.257 6.996 1.00 83.81 109 ASP A C 1
ATOM 829 O O . ASP A 1 109 ? 16.411 -11.371 6.141 1.00 83.81 109 ASP A O 1
ATOM 833 N N . PRO A 1 110 ? 17.537 -12.167 7.923 1.00 79.81 110 PRO A N 1
ATOM 834 C CA . PRO A 1 110 ? 18.460 -11.041 7.981 1.00 79.81 110 PRO A CA 1
ATOM 835 C C . PRO A 1 110 ? 19.187 -10.819 6.648 1.00 79.81 110 PRO A C 1
ATOM 837 O O . PRO A 1 110 ? 19.854 -11.711 6.131 1.00 79.81 110 PRO A O 1
ATOM 840 N N . GLY A 1 111 ? 19.076 -9.608 6.095 1.00 74.50 111 GLY A N 1
ATOM 841 C CA . GLY A 1 111 ? 19.713 -9.233 4.825 1.00 74.50 111 GLY A CA 1
ATOM 842 C C . GLY A 1 111 ? 18.951 -9.653 3.562 1.00 74.50 111 GLY A C 1
ATOM 843 O O . GLY A 1 111 ? 19.384 -9.305 2.467 1.00 74.50 111 GLY A O 1
ATOM 844 N N . SER A 1 112 ? 17.815 -10.343 3.691 1.00 77.88 112 SER A N 1
ATOM 845 C CA . SER A 1 112 ? 16.930 -10.665 2.571 1.00 77.88 112 SER A CA 1
ATOM 846 C C . SER A 1 112 ? 15.803 -9.643 2.457 1.00 77.88 112 SER A C 1
ATOM 848 O O . SER A 1 112 ? 15.220 -9.236 3.455 1.00 77.88 112 SER A O 1
ATOM 850 N N . ASP A 1 113 ? 15.442 -9.267 1.231 1.00 75.69 113 ASP A N 1
ATOM 851 C CA . ASP A 1 113 ? 14.210 -8.517 0.947 1.00 75.69 113 ASP A CA 1
ATOM 852 C C . ASP A 1 113 ? 13.033 -9.434 0.580 1.00 75.69 113 ASP A C 1
ATOM 854 O O . ASP A 1 113 ? 11.937 -8.943 0.290 1.00 75.69 113 ASP A O 1
ATOM 858 N N . ALA A 1 114 ? 13.248 -10.752 0.549 1.00 80.94 114 ALA A N 1
ATOM 859 C CA . ALA A 1 114 ? 12.231 -11.712 0.153 1.00 80.94 114 ALA A CA 1
ATOM 860 C C . ALA A 1 114 ? 11.073 -11.758 1.159 1.00 80.94 114 ALA A C 1
ATOM 862 O O . ALA A 1 114 ? 11.239 -11.564 2.365 1.00 80.94 114 ALA A O 1
ATOM 863 N N . PHE A 1 115 ? 9.878 -12.031 0.642 1.00 86.81 115 PHE A N 1
ATOM 864 C CA . PHE A 1 115 ? 8.718 -12.282 1.483 1.00 86.81 115 PHE A CA 1
ATOM 865 C C . PHE A 1 115 ? 8.872 -13.621 2.229 1.00 86.81 115 PHE A C 1
ATOM 867 O O . PHE A 1 115 ? 9.191 -14.616 1.576 1.00 86.81 115 PHE A O 1
ATOM 874 N N . PRO A 1 116 ? 8.606 -13.675 3.546 1.00 90.50 116 PRO A N 1
ATOM 875 C CA . PRO A 1 116 ? 8.722 -14.901 4.327 1.00 90.50 116 PRO A CA 1
ATOM 876 C C . PRO A 1 116 ? 7.499 -15.814 4.164 1.00 90.50 116 PRO A C 1
ATOM 878 O O . PRO A 1 116 ? 6.380 -15.456 4.538 1.00 90.50 116 PRO A O 1
ATOM 881 N N . ASP A 1 117 ? 7.716 -17.035 3.670 1.00 89.75 117 ASP A N 1
ATOM 882 C CA . ASP A 1 117 ? 6.648 -18.019 3.421 1.00 89.75 117 ASP A CA 1
ATOM 883 C C . ASP A 1 117 ? 5.845 -18.369 4.690 1.00 89.75 117 ASP A C 1
ATOM 885 O O . ASP A 1 117 ? 4.652 -18.666 4.607 1.00 89.75 117 ASP A O 1
ATOM 889 N N . ALA A 1 118 ? 6.461 -18.253 5.872 1.00 92.31 118 ALA A N 1
ATOM 890 C CA . ALA A 1 118 ? 5.824 -18.485 7.170 1.00 92.31 118 ALA A CA 1
ATOM 891 C C . ALA A 1 118 ? 4.603 -17.580 7.438 1.00 92.31 118 ALA A C 1
ATOM 893 O O . ALA A 1 118 ? 3.738 -17.944 8.231 1.00 92.31 118 ALA A O 1
ATOM 894 N N . VAL A 1 119 ? 4.498 -16.428 6.763 1.00 95.06 119 VAL A N 1
ATOM 895 C CA . VAL A 1 119 ? 3.391 -15.467 6.937 1.00 95.06 119 VAL A CA 1
ATOM 896 C C . VAL A 1 119 ? 2.255 -15.697 5.924 1.00 95.06 119 VAL A C 1
ATOM 898 O O . VAL A 1 119 ? 1.169 -15.133 6.061 1.00 95.06 119 VAL A O 1
ATOM 901 N N . LEU A 1 120 ? 2.442 -16.569 4.924 1.00 95.44 120 LEU A N 1
ATOM 902 C CA . LEU A 1 120 ? 1.407 -16.884 3.926 1.00 95.44 120 LEU A CA 1
ATOM 903 C C . LEU A 1 120 ? 0.080 -17.392 4.525 1.00 95.44 120 LEU A C 1
ATOM 905 O O . LEU A 1 120 ? -0.964 -16.995 4.000 1.00 95.44 120 LEU A O 1
ATOM 909 N N . PRO A 1 121 ? 0.055 -18.220 5.592 1.00 96.31 121 PRO A N 1
ATOM 910 C CA . PRO A 1 121 ? -1.200 -18.642 6.215 1.00 96.31 121 PRO A CA 1
ATOM 911 C C . PRO A 1 121 ? -2.045 -17.468 6.730 1.00 96.31 121 PRO A C 1
ATOM 913 O O . PRO A 1 121 ? -3.249 -17.450 6.495 1.00 96.31 121 PRO A O 1
ATOM 916 N N . LEU A 1 122 ? -1.423 -16.446 7.333 1.00 96.88 122 LEU A N 1
ATOM 917 C CA . LEU A 1 122 ? -2.126 -15.239 7.787 1.00 96.88 122 LEU A CA 1
ATOM 918 C C . LEU A 1 122 ? -2.723 -14.451 6.614 1.00 96.88 122 LEU A C 1
ATOM 920 O O . LEU A 1 122 ? -3.852 -13.976 6.699 1.00 96.88 122 LEU A O 1
ATOM 924 N N . TYR A 1 123 ? -2.008 -14.350 5.487 1.00 97.81 123 TYR A N 1
ATOM 925 C CA . TYR A 1 123 ? -2.560 -13.732 4.274 1.00 97.81 123 TYR A CA 1
ATOM 926 C C . TYR A 1 123 ? -3.772 -14.498 3.735 1.00 97.81 123 TYR A C 1
ATOM 928 O O . TYR A 1 123 ? -4.734 -13.867 3.301 1.00 97.81 123 TYR A O 1
ATOM 936 N N . ARG A 1 124 ? -3.755 -15.839 3.773 1.00 97.81 124 ARG A N 1
ATOM 937 C CA . ARG A 1 124 ? -4.925 -16.647 3.389 1.00 97.81 124 ARG A CA 1
ATOM 938 C C . ARG A 1 124 ? -6.114 -16.353 4.296 1.00 97.81 124 ARG A C 1
ATOM 940 O O . ARG A 1 124 ? -7.159 -15.992 3.776 1.00 97.81 124 ARG A O 1
ATOM 947 N N . GLN A 1 125 ? -5.925 -16.362 5.616 1.00 98.06 125 GLN A N 1
ATOM 948 C CA . GLN A 1 125 ? -6.991 -16.020 6.566 1.00 98.06 125 GLN A CA 1
ATOM 949 C C . GLN A 1 125 ? -7.570 -14.619 6.312 1.00 98.06 125 GLN A C 1
ATOM 951 O O . GLN A 1 125 ? -8.786 -14.440 6.299 1.00 98.06 125 GLN A O 1
ATOM 956 N N . VAL A 1 126 ? -6.725 -13.614 6.036 1.00 98.38 126 VAL A N 1
ATOM 957 C CA . VAL A 1 126 ? -7.205 -12.267 5.671 1.00 98.38 126 VAL A CA 1
ATOM 958 C C . VAL A 1 126 ? -8.112 -12.317 4.438 1.00 98.38 126 VAL A C 1
ATOM 960 O O . VAL A 1 126 ? -9.148 -11.654 4.412 1.00 98.38 126 VAL A O 1
ATOM 963 N N . LEU A 1 127 ? -7.748 -13.109 3.429 1.00 98.25 127 LEU A N 1
ATOM 964 C CA . LEU A 1 127 ? -8.508 -13.258 2.187 1.00 98.25 127 LEU A CA 1
ATOM 965 C C . LEU A 1 127 ? -9.742 -14.162 2.314 1.00 98.25 127 LEU A C 1
ATOM 967 O O . LEU A 1 127 ? -10.653 -14.029 1.504 1.00 98.25 127 LEU A O 1
ATOM 971 N N . GLU A 1 128 ? -9.814 -15.017 3.330 1.00 97.31 128 GLU A N 1
ATOM 972 C CA . GLU A 1 128 ? -11.023 -15.768 3.692 1.00 97.31 128 GLU A CA 1
ATOM 973 C C . GLU A 1 128 ? -12.035 -14.871 4.418 1.00 97.31 128 GLU A C 1
ATOM 975 O O . GLU A 1 128 ? -13.242 -14.961 4.187 1.00 97.31 128 GLU A O 1
ATOM 980 N N . VAL A 1 129 ? -11.553 -13.951 5.259 1.00 98.00 129 VAL A N 1
ATOM 981 C CA . VAL A 1 129 ? -12.405 -13.026 6.019 1.00 98.00 129 VAL A CA 1
ATOM 982 C C . VAL A 1 129 ? -12.858 -11.830 5.169 1.00 98.00 129 VAL A C 1
ATOM 984 O O . VAL A 1 129 ? -13.992 -11.365 5.316 1.00 98.00 129 VAL A O 1
ATOM 987 N N . LEU A 1 130 ? -12.015 -11.325 4.263 1.00 98.38 130 LEU A N 1
ATOM 988 C CA . LEU A 1 130 ? -12.294 -10.127 3.460 1.00 98.38 130 LEU A CA 1
ATOM 989 C C . LEU A 1 130 ? -13.637 -10.185 2.696 1.00 98.38 130 LEU A C 1
ATOM 991 O O . LEU A 1 130 ? -14.399 -9.220 2.797 1.00 98.38 130 LEU A O 1
ATOM 995 N N . PRO A 1 131 ? -14.012 -11.279 2.002 1.00 98.00 131 PRO A N 1
ATOM 996 C CA . PRO A 1 131 ? -15.324 -11.399 1.367 1.00 98.00 131 PRO A CA 1
ATOM 997 C C . PRO A 1 131 ? -16.497 -11.148 2.318 1.00 98.00 131 PRO A C 1
ATOM 999 O O . PRO A 1 131 ? -17.487 -10.540 1.913 1.00 98.00 131 PRO A O 1
ATOM 1002 N N . ARG A 1 132 ? -16.388 -11.527 3.598 1.00 98.00 132 ARG A N 1
ATOM 1003 C CA . ARG A 1 132 ? -17.441 -11.262 4.587 1.00 98.00 132 ARG A CA 1
ATOM 1004 C C . ARG A 1 132 ? -17.596 -9.765 4.860 1.00 98.00 132 ARG A C 1
ATOM 1006 O O . ARG A 1 132 ? -18.720 -9.267 4.879 1.00 98.00 132 ARG A O 1
ATOM 1013 N N . PHE A 1 133 ? -16.497 -9.010 4.966 1.00 98.38 133 PHE A N 1
ATOM 1014 C CA . PHE A 1 133 ? -16.561 -7.541 5.030 1.00 98.38 133 PHE A CA 1
ATOM 1015 C C . PHE A 1 133 ? -17.235 -6.959 3.784 1.00 98.38 133 PHE A C 1
ATOM 1017 O O . PHE A 1 133 ? -18.139 -6.127 3.887 1.00 98.38 133 PHE A O 1
ATOM 1024 N N . GLN A 1 134 ? -16.812 -7.408 2.605 1.00 98.31 134 GLN A N 1
ATOM 1025 C CA . GLN A 1 134 ? -17.247 -6.829 1.336 1.00 98.31 134 GLN A CA 1
ATOM 1026 C C . GLN A 1 134 ? -18.719 -7.133 1.021 1.00 98.31 134 GLN A C 1
ATOM 1028 O O . GLN A 1 134 ? -19.442 -6.273 0.508 1.00 98.31 134 GLN A O 1
ATOM 1033 N N . VAL A 1 135 ? -19.176 -8.339 1.366 1.00 97.25 135 VAL A N 1
ATOM 1034 C CA . VAL A 1 135 ? -20.490 -8.878 1.000 1.00 97.25 135 VAL A CA 1
ATOM 1035 C C . VAL A 1 135 ? -21.487 -8.769 2.151 1.00 97.25 135 VAL A C 1
ATOM 1037 O O . VAL A 1 135 ? -22.509 -8.100 2.006 1.00 97.25 135 VAL A O 1
ATOM 1040 N N . GLU A 1 136 ? -21.224 -9.402 3.299 1.00 97.19 136 GLU A N 1
ATOM 1041 C CA . GLU A 1 136 ? -22.124 -9.348 4.465 1.00 97.19 136 GLU A CA 1
ATOM 1042 C C . GLU A 1 136 ? -22.129 -7.939 5.065 1.00 97.19 136 GLU A C 1
ATOM 1044 O O . GLU A 1 136 ? -23.192 -7.332 5.228 1.00 97.19 136 GLU A O 1
ATOM 1049 N N . GLY A 1 137 ? -20.935 -7.385 5.304 1.00 96.81 137 GLY A N 1
ATOM 1050 C CA . GLY A 1 137 ? -20.759 -6.015 5.780 1.00 96.81 137 GLY A CA 1
ATOM 1051 C C . GLY A 1 137 ? -21.362 -5.003 4.809 1.00 96.81 137 GLY A C 1
ATOM 1052 O O . GLY A 1 137 ? -22.171 -4.167 5.211 1.00 96.81 137 GLY A O 1
ATOM 1053 N N . GLY A 1 138 ? -21.081 -5.132 3.509 1.00 96.56 138 GLY A N 1
ATOM 1054 C CA . GLY A 1 138 ? -21.636 -4.247 2.479 1.00 96.56 138 GLY A CA 1
ATOM 1055 C C . GLY A 1 138 ? -23.159 -4.253 2.356 1.00 96.56 138 GLY A C 1
ATOM 1056 O O . GLY A 1 138 ? -23.737 -3.245 1.950 1.00 96.56 138 GLY A O 1
ATOM 1057 N N . ARG A 1 139 ? -23.842 -5.329 2.759 1.00 96.62 139 ARG A N 1
ATOM 1058 C CA . ARG A 1 139 ? -25.315 -5.362 2.820 1.00 96.62 139 ARG A CA 1
ATOM 1059 C C . ARG A 1 139 ? -25.884 -4.617 4.029 1.00 96.62 139 ARG A C 1
ATOM 1061 O O . ARG A 1 139 ? -27.029 -4.176 3.974 1.00 96.62 139 ARG A O 1
ATOM 1068 N N . ARG A 1 140 ? -25.116 -4.500 5.115 1.00 97.75 140 ARG A N 1
ATOM 1069 C CA . ARG A 1 140 ? -25.570 -3.954 6.407 1.00 97.75 140 ARG A CA 1
ATOM 1070 C C . ARG A 1 140 ? -25.080 -2.535 6.683 1.00 97.75 140 ARG A C 1
ATOM 1072 O O . ARG A 1 140 ? -25.752 -1.802 7.403 1.00 97.75 140 ARG A O 1
ATOM 1079 N N . ILE A 1 141 ? -23.940 -2.144 6.121 1.00 97.19 141 ILE A N 1
ATOM 1080 C CA . ILE A 1 141 ? -23.341 -0.825 6.325 1.00 97.19 141 ILE A CA 1
ATOM 1081 C C . ILE A 1 141 ? -24.238 0.290 5.767 1.00 97.19 141 ILE A C 1
ATOM 1083 O O . ILE A 1 141 ? -24.672 0.271 4.612 1.00 97.19 141 ILE A O 1
ATOM 1087 N N . ASP A 1 142 ? -24.460 1.323 6.583 1.00 96.44 142 ASP A N 1
ATOM 1088 C CA . ASP A 1 142 ? -25.155 2.541 6.169 1.00 96.44 142 ASP A CA 1
ATOM 1089 C C . ASP A 1 142 ? -24.212 3.497 5.424 1.00 96.44 142 ASP A C 1
ATOM 1091 O O . ASP A 1 142 ? -23.597 4.395 6.005 1.00 96.44 142 ASP A O 1
ATOM 1095 N N . PHE A 1 143 ? -24.145 3.351 4.102 1.00 96.50 143 PHE A N 1
ATOM 1096 C CA . PHE A 1 143 ? -23.318 4.204 3.244 1.00 96.50 143 PHE A CA 1
ATOM 1097 C C . PHE A 1 143 ? -23.713 5.689 3.226 1.00 96.50 143 PHE A C 1
ATOM 1099 O O . PHE A 1 143 ? -22.964 6.496 2.684 1.00 96.50 143 PHE A O 1
ATOM 1106 N N . ARG A 1 144 ? -24.840 6.101 3.827 1.00 96.31 144 ARG A N 1
ATOM 1107 C CA . ARG A 1 144 ? -25.141 7.536 4.015 1.00 96.31 144 ARG A CA 1
ATOM 1108 C C . ARG A 1 144 ? -24.198 8.188 5.029 1.00 96.31 144 ARG A C 1
ATOM 1110 O O . ARG A 1 144 ? -24.093 9.409 5.056 1.00 96.31 144 ARG A O 1
ATOM 1117 N N . ARG A 1 145 ? -23.535 7.380 5.863 1.00 95.38 145 ARG A N 1
ATOM 1118 C CA . ARG A 1 145 ? -22.513 7.818 6.823 1.00 95.38 145 ARG A CA 1
ATOM 1119 C C . ARG A 1 145 ? -21.100 7.782 6.247 1.00 95.38 145 ARG A C 1
ATOM 1121 O O . ARG A 1 145 ? -20.187 8.251 6.909 1.00 95.38 145 ARG A O 1
ATOM 1128 N N . ALA A 1 146 ? -20.922 7.247 5.041 1.00 95.75 146 ALA A N 1
ATOM 1129 C CA . ALA A 1 146 ? -19.625 7.173 4.389 1.00 95.75 146 ALA A CA 1
ATOM 1130 C C . ALA A 1 146 ? -19.058 8.565 4.103 1.00 95.75 146 ALA A C 1
ATOM 1132 O O . ALA A 1 146 ? -19.763 9.456 3.621 1.00 95.75 146 ALA A O 1
ATOM 1133 N N . TYR A 1 147 ? -17.757 8.717 4.321 1.00 93.81 147 TYR A N 1
ATOM 1134 C CA . TYR A 1 147 ? -17.046 9.970 4.125 1.00 93.81 147 TYR A CA 1
ATOM 1135 C C . TYR A 1 147 ? -15.687 9.723 3.442 1.00 93.81 147 TYR A C 1
ATOM 1137 O O . TYR A 1 147 ? -15.052 8.697 3.690 1.00 93.81 147 TYR A O 1
ATOM 1145 N N . PRO A 1 148 ? -15.227 10.607 2.533 1.00 93.69 148 PRO A N 1
ATOM 1146 C CA . PRO A 1 148 ? -15.903 11.796 2.001 1.00 93.69 148 PRO A CA 1
ATOM 1147 C C . PRO A 1 148 ? -16.994 11.496 0.964 1.00 93.69 148 PRO A C 1
ATOM 1149 O O . PRO A 1 148 ? -17.715 12.403 0.551 1.00 93.69 148 PRO A O 1
ATOM 1152 N N . ARG A 1 149 ? -17.109 10.246 0.493 1.00 94.44 149 ARG A N 1
ATOM 1153 C CA . ARG A 1 149 ? -18.102 9.842 -0.515 1.00 94.44 149 ARG A CA 1
ATOM 1154 C C . ARG A 1 149 ? -18.640 8.444 -0.238 1.00 94.44 149 ARG A C 1
ATOM 1156 O O . ARG A 1 149 ? -17.892 7.558 0.163 1.00 94.44 149 ARG A O 1
ATOM 1163 N N . ALA A 1 150 ? -19.913 8.238 -0.569 1.00 95.88 150 ALA A N 1
ATOM 1164 C CA . ALA A 1 150 ? -20.615 6.963 -0.406 1.00 95.88 150 ALA A CA 1
ATOM 1165 C C . ALA A 1 150 ? -20.212 5.866 -1.394 1.00 95.88 150 ALA A C 1
ATOM 1167 O O . ALA A 1 150 ? -20.482 4.692 -1.144 1.00 95.88 150 ALA A O 1
ATOM 1168 N N . ALA A 1 151 ? -19.556 6.224 -2.497 1.00 97.31 151 ALA A N 1
ATOM 1169 C CA . ALA A 1 151 ? -19.104 5.276 -3.501 1.00 97.31 151 ALA A CA 1
ATOM 1170 C C . ALA A 1 151 ? -17.743 5.677 -4.070 1.00 97.31 151 ALA A C 1
ATOM 1172 O O . ALA A 1 151 ? -17.425 6.863 -4.182 1.00 97.31 151 ALA A O 1
ATOM 1173 N N . PHE A 1 152 ? -16.966 4.678 -4.474 1.00 97.06 152 PHE A N 1
ATOM 1174 C CA . PHE A 1 152 ? -15.773 4.824 -5.292 1.00 97.06 152 PHE A CA 1
ATOM 1175 C C . PHE A 1 152 ? -16.192 5.039 -6.753 1.00 97.06 152 PHE A C 1
ATOM 1177 O O . PHE A 1 152 ? -16.177 4.145 -7.599 1.00 97.06 152 PHE A O 1
ATOM 1184 N N . ASP A 1 153 ? -16.703 6.241 -6.996 1.00 96.62 153 ASP A N 1
ATOM 1185 C CA . ASP A 1 153 ? -17.222 6.710 -8.274 1.00 96.62 153 ASP A CA 1
ATOM 1186 C C . ASP A 1 153 ? -16.129 7.334 -9.158 1.00 96.62 153 ASP A C 1
ATOM 1188 O O . ASP A 1 153 ? -14.954 7.408 -8.791 1.00 96.62 153 ASP A O 1
ATOM 1192 N N . ARG A 1 154 ? -16.527 7.830 -10.339 1.00 97.69 154 ARG A N 1
ATOM 1193 C CA . ARG A 1 154 ? -15.619 8.509 -11.276 1.00 97.69 154 ARG A CA 1
ATOM 1194 C C . ARG A 1 154 ? -14.819 9.620 -10.605 1.00 97.69 154 ARG A C 1
ATOM 1196 O O . ARG A 1 154 ? -13.629 9.752 -10.868 1.00 97.69 154 ARG A O 1
ATOM 1203 N N . GLN A 1 155 ? -15.464 10.413 -9.752 1.00 96.88 155 GLN A N 1
ATOM 1204 C CA . GLN A 1 155 ? -14.804 11.520 -9.074 1.00 96.88 155 GLN A CA 1
ATOM 1205 C C . GLN A 1 155 ? -13.749 11.024 -8.080 1.00 96.88 155 GLN A C 1
ATOM 1207 O O . GLN A 1 155 ? -12.648 11.564 -8.062 1.00 96.88 155 GLN A O 1
ATOM 1212 N N . SER A 1 156 ? -14.056 9.979 -7.307 1.00 96.38 156 SER A N 1
ATOM 1213 C CA . SER A 1 156 ? -13.108 9.352 -6.376 1.00 96.38 156 SER A CA 1
ATOM 1214 C C . SER A 1 156 ? -11.871 8.808 -7.095 1.00 96.38 156 SER A C 1
ATOM 1216 O O . SER A 1 156 ? -10.752 9.067 -6.665 1.00 96.38 156 SER A O 1
ATOM 1218 N N . ILE A 1 157 ? -12.065 8.123 -8.228 1.00 97.88 157 ILE A N 1
ATOM 1219 C CA . ILE A 1 157 ? -10.961 7.615 -9.055 1.00 97.88 157 ILE A CA 1
ATOM 1220 C C . ILE A 1 157 ? -10.103 8.776 -9.570 1.00 97.88 157 ILE A C 1
ATOM 1222 O O . ILE A 1 157 ? -8.881 8.750 -9.455 1.00 97.88 157 ILE A O 1
ATOM 1226 N N . LEU A 1 158 ? -10.726 9.828 -10.111 1.00 98.31 158 LEU A N 1
ATOM 1227 C CA . LEU A 1 158 ? -9.986 10.989 -10.607 1.00 98.31 158 LEU A CA 1
ATOM 1228 C C . LEU A 1 158 ? -9.261 11.748 -9.492 1.00 98.31 158 LEU A C 1
ATOM 1230 O O . LEU A 1 158 ? -8.208 12.321 -9.758 1.00 98.31 158 LEU A O 1
ATOM 1234 N N . TRP A 1 159 ? -9.783 11.770 -8.264 1.00 97.44 159 TRP A N 1
ATOM 1235 C CA . TRP A 1 159 ? -9.055 12.326 -7.123 1.00 97.44 159 TRP A CA 1
ATOM 1236 C C . TRP A 1 159 ? -7.774 11.547 -6.842 1.00 97.44 159 TRP A C 1
ATOM 1238 O O . TRP A 1 159 ? -6.731 12.177 -6.704 1.00 97.44 159 TRP A O 1
ATOM 1248 N N . ASP A 1 160 ? -7.809 10.214 -6.857 1.00 97.50 160 ASP A N 1
ATOM 1249 C CA . ASP A 1 160 ? -6.607 9.389 -6.669 1.00 97.50 160 ASP A CA 1
ATOM 1250 C C . ASP A 1 160 ? -5.575 9.599 -7.779 1.00 97.50 160 ASP A C 1
ATOM 1252 O O . ASP A 1 160 ? -4.384 9.772 -7.518 1.00 97.50 160 ASP A O 1
ATOM 1256 N N . LEU A 1 161 ? -6.035 9.640 -9.030 1.00 98.56 161 LEU A N 1
ATOM 1257 C CA . LEU A 1 161 ? -5.163 9.848 -10.184 1.00 98.56 161 LEU A CA 1
ATOM 1258 C C . LEU A 1 161 ? -4.550 11.257 -10.188 1.00 98.56 161 LEU A C 1
ATOM 1260 O O . LEU A 1 161 ? -3.366 11.428 -10.478 1.00 98.56 161 LEU A O 1
ATOM 1264 N N . ASN A 1 162 ? -5.314 12.278 -9.790 1.00 98.50 162 ASN A N 1
ATOM 1265 C CA . ASN A 1 162 ? -4.774 13.624 -9.605 1.00 98.50 162 ASN A CA 1
ATOM 1266 C C . ASN A 1 162 ? -3.843 13.712 -8.394 1.00 98.50 162 ASN A C 1
ATOM 1268 O O . ASN A 1 162 ? -2.850 14.434 -8.441 1.00 98.50 162 ASN A O 1
ATOM 1272 N N . TYR A 1 163 ? -4.118 12.964 -7.326 1.00 98.06 163 TYR A N 1
ATOM 1273 C CA . TYR A 1 163 ? -3.230 12.880 -6.176 1.00 98.06 163 TYR A CA 1
ATOM 1274 C C . TYR A 1 163 ? -1.858 12.334 -6.596 1.00 98.06 163 TYR A C 1
ATOM 1276 O O . TYR A 1 163 ? -0.844 12.946 -6.268 1.00 98.06 163 TYR A O 1
ATOM 1284 N N . PHE A 1 164 ? -1.825 11.287 -7.426 1.00 98.62 164 PHE A N 1
ATOM 1285 C CA . PHE A 1 164 ? -0.611 10.803 -8.092 1.00 98.62 164 PHE A CA 1
ATOM 1286 C C . PHE A 1 164 ? 0.050 11.868 -8.984 1.00 98.62 164 PHE A C 1
ATOM 1288 O O . PHE A 1 164 ? 1.247 12.130 -8.849 1.00 98.62 164 PHE A O 1
ATOM 1295 N N . LYS A 1 165 ? -0.723 12.531 -9.856 1.00 98.62 165 LYS A N 1
ATOM 1296 C CA . LYS A 1 165 ? -0.224 13.583 -10.759 1.00 98.62 165 LYS A CA 1
ATOM 1297 C C . LYS A 1 165 ? 0.502 14.698 -10.002 1.00 98.62 165 LYS A C 1
ATOM 1299 O O . LYS A 1 165 ? 1.644 15.029 -10.320 1.00 98.62 165 LYS A O 1
ATOM 1304 N N . TYR A 1 166 ? -0.149 15.277 -8.995 1.00 98.25 166 TYR A N 1
ATOM 1305 C CA . TYR A 1 166 ? 0.362 16.456 -8.297 1.00 98.25 166 TYR A CA 1
ATOM 1306 C C . TYR A 1 166 ? 1.392 16.127 -7.220 1.00 98.25 166 TYR A C 1
ATOM 1308 O O . TYR A 1 166 ? 2.341 16.888 -7.055 1.00 98.25 166 TYR A O 1
ATOM 1316 N N . HIS A 1 167 ? 1.241 15.010 -6.509 1.00 98.19 167 HIS A N 1
ATOM 1317 C CA . HIS A 1 167 ? 2.109 14.701 -5.372 1.00 98.19 167 HIS A CA 1
ATOM 1318 C C . HIS A 1 167 ? 3.227 13.724 -5.697 1.00 98.19 167 HIS A C 1
ATOM 1320 O O . HIS A 1 167 ? 4.185 13.647 -4.937 1.00 98.19 167 HIS A O 1
ATOM 1326 N N . PHE A 1 168 ? 3.151 13.012 -6.821 1.00 98.25 168 PHE A N 1
ATOM 1327 C CA . PHE A 1 168 ? 4.248 12.178 -7.285 1.00 98.25 168 PHE A CA 1
ATOM 1328 C C . PHE A 1 168 ? 4.858 12.733 -8.566 1.00 98.25 168 PHE A C 1
ATOM 1330 O O . PHE A 1 168 ? 5.965 13.250 -8.498 1.00 98.25 168 PHE A O 1
ATOM 1337 N N . LEU A 1 169 ? 4.153 12.712 -9.705 1.00 98.38 169 LEU A N 1
ATOM 1338 C CA . LEU A 1 169 ? 4.758 13.055 -11.004 1.00 98.38 169 LEU A CA 1
ATOM 1339 C C . LEU A 1 169 ? 5.377 14.460 -11.028 1.00 98.38 169 LEU A C 1
ATOM 1341 O O . LEU A 1 169 ? 6.540 14.610 -11.400 1.00 98.38 169 LEU A O 1
ATOM 1345 N N . LYS A 1 170 ? 4.626 15.482 -10.593 1.00 97.69 170 LYS A N 1
ATOM 1346 C CA . LYS A 1 170 ? 5.112 16.872 -10.550 1.00 97.69 170 LYS A CA 1
ATOM 1347 C C . LYS A 1 170 ? 6.299 17.049 -9.603 1.00 97.69 170 LYS A C 1
ATOM 1349 O O . LYS A 1 170 ? 7.288 17.655 -10.001 1.00 97.69 170 LYS A O 1
ATOM 1354 N N . LEU A 1 171 ? 6.217 16.516 -8.380 1.00 95.62 171 LEU A N 1
ATOM 1355 C CA . LEU A 1 171 ? 7.286 16.644 -7.376 1.00 95.62 171 LEU A CA 1
ATOM 1356 C C . LEU A 1 171 ? 8.536 15.836 -7.749 1.00 95.62 171 LEU A C 1
ATOM 1358 O O . LEU A 1 171 ? 9.655 16.228 -7.437 1.00 95.62 171 LEU A O 1
ATOM 1362 N N . ALA A 1 172 ? 8.343 14.726 -8.453 1.00 94.31 172 ALA A N 1
ATOM 1363 C CA . ALA A 1 172 ? 9.399 13.895 -8.999 1.00 94.31 172 ALA A CA 1
ATOM 1364 C C . ALA A 1 172 ? 9.986 14.449 -10.308 1.00 94.31 172 ALA A C 1
ATOM 1366 O O . ALA A 1 172 ? 10.996 13.924 -10.772 1.00 94.31 172 ALA A O 1
ATOM 1367 N N . HIS A 1 173 ? 9.391 15.486 -10.905 1.00 96.25 173 HIS A N 1
ATOM 1368 C CA . HIS A 1 173 ? 9.756 16.018 -12.221 1.00 96.25 173 HIS A CA 1
ATOM 1369 C C . HIS A 1 173 ? 9.704 14.971 -13.350 1.00 96.25 173 HIS A C 1
ATOM 1371 O O . HIS A 1 173 ? 10.551 14.967 -14.240 1.00 96.25 173 HIS A O 1
ATOM 1377 N N . ILE A 1 174 ? 8.713 14.076 -13.318 1.00 97.50 174 ILE A N 1
ATOM 1378 C CA . ILE A 1 174 ? 8.452 13.155 -14.430 1.00 97.50 174 ILE A CA 1
ATOM 1379 C C . ILE A 1 174 ? 7.716 13.926 -15.534 1.00 97.50 174 ILE A C 1
ATOM 1381 O O . ILE A 1 174 ? 6.701 14.561 -15.233 1.00 97.50 174 ILE A O 1
ATOM 1385 N N . PRO A 1 175 ? 8.218 13.932 -16.783 1.00 93.25 175 PRO A N 1
ATOM 1386 C CA . PRO A 1 175 ? 7.597 14.678 -17.869 1.00 93.25 175 PRO A CA 1
ATOM 1387 C C . PRO A 1 175 ? 6.286 14.018 -18.307 1.00 93.25 175 PRO A C 1
ATOM 1389 O O . PRO A 1 175 ? 6.212 12.798 -18.427 1.00 93.25 175 PRO A O 1
ATOM 1392 N N . PHE A 1 176 ? 5.265 14.839 -18.554 1.00 98.00 176 PHE A N 1
ATOM 1393 C CA . PHE A 1 176 ? 4.002 14.427 -19.167 1.00 98.00 176 PHE A CA 1
ATOM 1394 C C . PHE A 1 176 ? 3.258 15.640 -19.752 1.00 98.00 176 PHE A C 1
ATOM 1396 O O . PHE A 1 176 ? 3.466 16.783 -19.329 1.00 98.00 176 PHE A O 1
ATOM 1403 N N . ASN A 1 177 ? 2.350 15.395 -20.693 1.00 98.44 177 ASN A N 1
ATOM 1404 C CA . ASN A 1 177 ? 1.383 16.359 -21.209 1.00 98.44 177 ASN A CA 1
ATOM 1405 C C . ASN A 1 177 ? 0.082 16.326 -20.385 1.00 98.44 177 ASN A C 1
ATOM 1407 O O . ASN A 1 177 ? -0.577 15.292 -20.293 1.00 98.44 177 ASN A O 1
ATOM 1411 N N . GLU A 1 178 ? -0.323 17.468 -19.816 1.00 98.06 178 GLU A N 1
ATOM 1412 C CA . GLU A 1 178 ? -1.512 17.569 -18.947 1.00 98.06 178 GLU A CA 1
ATOM 1413 C C . GLU A 1 178 ? -2.799 17.081 -19.630 1.00 98.06 178 GLU A C 1
ATOM 1415 O O . GLU A 1 178 ? -3.524 16.260 -19.072 1.00 98.06 178 GLU A O 1
ATOM 1420 N N . ALA A 1 179 ? -3.072 17.544 -20.853 1.00 98.12 179 ALA A N 1
ATOM 1421 C CA . ALA A 1 179 ? -4.317 17.230 -21.551 1.00 98.12 179 ALA A CA 1
ATOM 1422 C C . ALA A 1 179 ? -4.389 15.751 -21.959 1.00 98.12 179 ALA A C 1
ATOM 1424 O O . ALA A 1 179 ? -5.451 15.126 -21.883 1.00 98.12 179 ALA A O 1
ATOM 1425 N N . HIS A 1 180 ? -3.263 15.172 -22.384 1.00 98.69 180 HIS A N 1
ATOM 1426 C CA . HIS A 1 180 ? -3.204 13.754 -22.731 1.00 98.69 180 HIS A CA 1
ATOM 1427 C C . HIS A 1 180 ? -3.337 12.867 -21.491 1.00 98.69 180 HIS A C 1
ATOM 1429 O O . HIS A 1 180 ? -4.119 11.917 -21.511 1.00 98.69 180 HIS A O 1
ATOM 1435 N N . LEU A 1 181 ? -2.664 13.221 -20.392 1.00 98.75 181 LEU A N 1
ATOM 1436 C CA . LEU A 1 181 ? -2.730 12.456 -19.152 1.00 98.75 181 LEU A CA 1
ATOM 1437 C C . LEU A 1 181 ? -4.149 12.468 -18.565 1.00 98.75 181 LEU A C 1
ATOM 1439 O O . LEU A 1 181 ? -4.650 11.439 -18.120 1.00 98.75 181 LEU A O 1
ATOM 1443 N N . GLU A 1 182 ? -4.848 13.604 -18.614 1.00 98.44 182 GLU A N 1
ATOM 1444 C CA . GLU A 1 182 ? -6.244 13.702 -18.163 1.00 98.44 182 GLU A CA 1
ATOM 1445 C C . GLU A 1 182 ? -7.216 12.879 -19.023 1.00 98.44 182 GLU A C 1
ATOM 1447 O O . GLU A 1 182 ? -8.188 12.299 -18.509 1.00 98.44 182 GLU A O 1
ATOM 1452 N N . ARG A 1 183 ? -6.951 12.777 -20.332 1.00 98.62 183 ARG A N 1
ATOM 1453 C CA . ARG A 1 183 ? -7.695 11.884 -21.229 1.00 98.62 183 ARG A CA 1
ATOM 1454 C C . ARG A 1 183 ? -7.476 10.423 -20.844 1.00 98.62 183 ARG A C 1
ATOM 1456 O O . ARG A 1 183 ? -8.450 9.670 -20.778 1.00 98.62 183 ARG A O 1
ATOM 1463 N N . ASP A 1 184 ? -6.244 10.044 -20.535 1.00 98.81 184 ASP A N 1
ATOM 1464 C CA . ASP A 1 184 ? -5.886 8.687 -20.125 1.00 98.81 184 ASP A CA 1
ATOM 1465 C C . ASP A 1 184 ? -6.482 8.330 -18.759 1.00 98.81 184 ASP A C 1
ATOM 1467 O O . ASP A 1 184 ? -7.101 7.275 -18.609 1.00 98.81 184 ASP A O 1
ATOM 1471 N N . PHE A 1 185 ? -6.448 9.253 -17.793 1.00 98.75 185 PHE A N 1
ATOM 1472 C CA . PHE A 1 185 ? -7.159 9.111 -16.518 1.00 98.75 185 PHE A CA 1
ATOM 1473 C C . PHE A 1 185 ? -8.658 8.894 -16.721 1.00 98.75 185 PHE A C 1
ATOM 1475 O O . PHE A 1 185 ? -9.268 8.040 -16.076 1.00 98.75 185 PHE A O 1
ATOM 1482 N N . SER A 1 186 ? -9.264 9.632 -17.652 1.00 98.56 186 SER A N 1
ATOM 1483 C CA . SER A 1 186 ? -10.679 9.470 -17.987 1.00 98.56 186 SER A CA 1
ATOM 1484 C C . SER A 1 186 ? -10.987 8.113 -18.628 1.00 98.56 186 SER A C 1
ATOM 1486 O O . SER A 1 186 ? -12.070 7.573 -18.387 1.00 98.56 186 SER A O 1
ATOM 1488 N N . ARG A 1 187 ? -10.069 7.559 -19.433 1.00 98.56 187 ARG A N 1
ATOM 1489 C CA . ARG A 1 187 ? -10.189 6.216 -20.025 1.00 98.56 187 ARG A CA 1
ATOM 1490 C C . ARG A 1 187 ? -10.077 5.129 -18.958 1.00 98.56 187 ARG A C 1
ATOM 1492 O O . ARG A 1 187 ? -10.979 4.298 -18.875 1.00 98.56 187 ARG A O 1
ATOM 1499 N N . LEU A 1 188 ? -9.055 5.196 -18.104 1.00 98.56 188 LEU A N 1
ATOM 1500 C CA . LEU A 1 188 ? -8.871 4.262 -16.991 1.00 98.56 188 LEU A CA 1
ATOM 1501 C C . LEU A 1 188 ? -10.075 4.280 -16.042 1.00 98.56 188 LEU A C 1
ATOM 1503 O O . LEU A 1 188 ? -10.620 3.230 -15.715 1.00 98.56 188 LEU A O 1
ATOM 1507 N N . ALA A 1 189 ? -10.563 5.467 -15.666 1.00 98.44 189 ALA A N 1
ATOM 1508 C CA . ALA A 1 189 ? -11.747 5.588 -14.822 1.00 98.44 189 ALA A CA 1
ATOM 1509 C C . ALA A 1 189 ? -12.990 4.956 -15.466 1.00 98.44 189 ALA A C 1
ATOM 1511 O O . ALA A 1 189 ? -13.765 4.306 -14.775 1.00 98.44 189 ALA A O 1
ATOM 1512 N N . ARG A 1 190 ? -13.189 5.110 -16.783 1.00 98.38 190 ARG A N 1
ATOM 1513 C CA . ARG A 1 190 ? -14.314 4.470 -17.484 1.00 98.38 190 ARG A CA 1
ATOM 1514 C C . ARG A 1 190 ? -14.213 2.945 -17.442 1.00 98.38 190 ARG A C 1
ATOM 1516 O O . ARG A 1 190 ? -15.225 2.305 -17.188 1.00 98.38 190 ARG A O 1
ATOM 1523 N N . HIS A 1 191 ? -13.020 2.394 -17.661 1.00 97.81 191 HIS A N 1
ATOM 1524 C CA . HIS A 1 191 ? -12.776 0.952 -17.596 1.00 97.81 191 HIS A CA 1
ATOM 1525 C C . HIS A 1 191 ? -13.073 0.387 -16.200 1.00 97.81 191 HIS A C 1
ATOM 1527 O O . HIS A 1 191 ? -13.869 -0.534 -16.075 1.00 97.81 191 HIS A O 1
ATOM 1533 N N . LEU A 1 192 ? -12.550 1.014 -15.140 1.00 97.00 192 LEU A N 1
ATOM 1534 C CA . LEU A 1 192 ? -12.807 0.595 -13.754 1.00 97.00 192 LEU A CA 1
ATOM 1535 C C . LEU A 1 192 ? -14.296 0.618 -13.378 1.00 97.00 192 LEU A C 1
ATOM 1537 O O . LEU A 1 192 ? -14.751 -0.165 -12.553 1.00 97.00 192 LEU A O 1
ATOM 1541 N N . LEU A 1 193 ? -15.069 1.535 -13.960 1.00 96.81 193 LEU A N 1
ATOM 1542 C CA . LEU A 1 193 ? -16.489 1.691 -13.644 1.00 96.81 193 LEU A CA 1
ATOM 1543 C C . LEU A 1 193 ? -17.405 0.715 -14.395 1.00 96.81 193 LEU A C 1
ATOM 1545 O O . LEU A 1 193 ? -18.606 0.732 -14.117 1.00 96.81 193 LEU A O 1
ATOM 1549 N N . ALA A 1 194 ? -16.864 -0.094 -15.313 1.00 95.88 194 ALA A N 1
ATOM 1550 C CA . ALA A 1 194 ? -17.634 -1.021 -16.141 1.00 95.88 194 ALA A CA 1
ATOM 1551 C C . ALA A 1 194 ? -18.179 -2.230 -15.360 1.00 95.88 194 ALA A C 1
ATOM 1553 O O . ALA A 1 194 ? -19.229 -2.752 -15.724 1.00 95.88 194 ALA A O 1
ATOM 1554 N N . GLY A 1 195 ? -17.498 -2.649 -14.288 1.00 91.69 195 GLY A N 1
ATOM 1555 C CA . GLY A 1 195 ? -17.909 -3.784 -13.457 1.00 91.69 195 GLY A CA 1
ATOM 1556 C C . GLY A 1 195 ? -18.853 -3.434 -12.308 1.00 91.69 195 GLY A C 1
ATOM 1557 O O . GLY A 1 195 ? -19.126 -2.261 -12.016 1.00 91.69 195 GLY A O 1
ATOM 1558 N N . ASP A 1 196 ? -19.314 -4.482 -11.619 1.00 94.00 196 ASP A N 1
ATOM 1559 C CA . ASP A 1 196 ? -20.103 -4.351 -10.397 1.00 94.00 196 ASP A CA 1
ATOM 1560 C C . ASP A 1 196 ? -19.275 -3.731 -9.262 1.00 94.00 196 ASP A C 1
ATOM 1562 O O . ASP A 1 196 ? -18.125 -4.083 -8.997 1.00 94.00 196 ASP A O 1
ATOM 1566 N N . ARG A 1 197 ? -19.889 -2.756 -8.595 1.00 95.00 197 ARG A N 1
ATOM 1567 C CA . ARG A 1 197 ? -19.295 -1.916 -7.549 1.00 95.00 197 ARG A CA 1
ATOM 1568 C C . ARG A 1 197 ? -20.248 -1.740 -6.367 1.00 95.00 197 ARG A C 1
ATOM 1570 O O . ARG A 1 197 ? -20.206 -0.724 -5.670 1.00 95.00 197 ARG A O 1
ATOM 1577 N N . SER A 1 198 ? -21.161 -2.690 -6.188 1.00 94.88 198 SER A N 1
ATOM 1578 C CA . SER A 1 198 ? -22.216 -2.635 -5.172 1.00 94.88 198 SER A CA 1
ATOM 1579 C C . SER A 1 198 ? -21.741 -3.052 -3.775 1.00 94.88 198 SER A C 1
ATOM 1581 O O . SER A 1 198 ? -22.491 -2.889 -2.810 1.00 94.88 198 SER A O 1
ATOM 1583 N N . TRP A 1 199 ? -20.508 -3.550 -3.671 1.00 97.50 199 TRP A N 1
ATOM 1584 C CA . TRP A 1 199 ? -19.906 -4.155 -2.483 1.00 97.50 199 TRP A CA 1
ATOM 1585 C C . TRP A 1 199 ? -19.277 -3.122 -1.551 1.00 97.50 199 TRP A C 1
ATOM 1587 O O . TRP A 1 199 ? -19.050 -1.977 -1.940 1.00 97.50 199 TRP A O 1
ATOM 1597 N N . PHE A 1 200 ? -18.981 -3.509 -0.312 1.00 98.31 200 PHE A N 1
ATOM 1598 C CA . PHE A 1 200 ? -18.158 -2.680 0.566 1.00 98.31 200 PHE A CA 1
ATOM 1599 C C . PHE A 1 200 ? -16.696 -2.763 0.127 1.00 98.31 200 PHE A C 1
ATOM 1601 O O . PHE A 1 200 ? -16.114 -3.836 0.113 1.00 98.31 200 PHE A O 1
ATOM 1608 N N . LEU A 1 201 ? -16.122 -1.621 -0.237 1.00 97.69 201 LEU A N 1
ATOM 1609 C CA . LEU A 1 201 ? -14.703 -1.427 -0.502 1.00 97.69 201 LEU A CA 1
ATOM 1610 C C . LEU A 1 201 ? -14.081 -0.866 0.777 1.00 97.69 201 LEU A C 1
ATOM 1612 O O . LEU A 1 201 ? -14.448 0.233 1.198 1.00 97.69 201 LEU A O 1
ATOM 1616 N N . TYR A 1 202 ? -13.168 -1.621 1.382 1.00 96.31 202 TYR A N 1
ATOM 1617 C CA . TYR A 1 202 ? -12.468 -1.301 2.631 1.00 96.31 202 TYR A CA 1
ATOM 1618 C C . TYR A 1 202 ? -11.605 -0.043 2.497 1.00 96.31 202 TYR A C 1
ATOM 1620 O O . TYR A 1 202 ? -11.476 0.736 3.439 1.00 96.31 202 TYR A O 1
ATOM 1628 N N . ARG A 1 203 ? -11.070 0.187 1.290 1.00 94.00 203 ARG A N 1
ATOM 1629 C CA . ARG A 1 203 ? -10.293 1.353 0.843 1.00 94.00 203 ARG A CA 1
ATOM 1630 C C . ARG A 1 203 ? -8.833 1.358 1.273 1.00 94.00 203 ARG A C 1
ATOM 1632 O O . ARG A 1 203 ? -7.981 1.646 0.430 1.00 94.00 203 ARG A O 1
ATOM 1639 N N . ASP A 1 204 ? -8.545 1.057 2.531 1.00 90.50 204 ASP A N 1
ATOM 1640 C CA . ASP A 1 204 ? -7.174 1.072 3.054 1.00 90.50 204 ASP A CA 1
ATOM 1641 C C . ASP A 1 204 ? -6.741 -0.263 3.664 1.00 90.50 204 ASP A C 1
ATOM 1643 O O . ASP A 1 204 ? -6.106 -0.327 4.714 1.00 90.50 204 ASP A O 1
ATOM 1647 N N . LEU A 1 205 ? -7.090 -1.361 2.987 1.00 95.62 205 LEU A N 1
ATOM 1648 C CA . LEU A 1 205 ? -6.636 -2.690 3.376 1.00 95.62 205 LEU A CA 1
ATOM 1649 C C . LEU A 1 205 ? -5.157 -2.871 3.005 1.00 95.62 205 LEU A C 1
ATOM 1651 O O . LEU A 1 205 ? -4.816 -3.223 1.875 1.00 95.62 205 LEU A O 1
ATOM 1655 N N . GLN A 1 206 ? -4.274 -2.584 3.952 1.00 93.31 206 GLN A N 1
ATOM 1656 C CA . GLN A 1 206 ? -2.827 -2.775 3.850 1.00 93.31 206 GLN A CA 1
ATOM 1657 C C . GLN A 1 206 ? -2.350 -3.645 5.012 1.00 93.31 206 GLN A C 1
ATOM 1659 O O . GLN A 1 206 ? -3.028 -3.738 6.033 1.00 93.31 206 GLN A O 1
ATOM 1664 N N . SER A 1 207 ? -1.157 -4.236 4.906 1.00 94.69 207 SER A N 1
ATOM 1665 C CA . SER A 1 207 ? -0.625 -5.116 5.963 1.00 94.69 207 SER A CA 1
ATOM 1666 C C . SER A 1 207 ? -0.434 -4.413 7.319 1.00 94.69 207 SER A C 1
ATOM 1668 O O . SER A 1 207 ? -0.394 -5.059 8.359 1.00 94.69 207 SER A O 1
ATOM 1670 N N . ARG A 1 208 ? -0.359 -3.080 7.333 1.00 93.06 208 ARG A N 1
ATOM 1671 C CA . ARG A 1 208 ? -0.288 -2.261 8.558 1.00 93.06 208 ARG A CA 1
ATOM 1672 C C . ARG A 1 208 ? -1.637 -2.052 9.242 1.00 93.06 208 ARG A C 1
ATOM 1674 O O . ARG A 1 208 ? -1.664 -1.765 10.428 1.00 93.06 208 ARG A O 1
ATOM 1681 N N . ASN A 1 209 ? -2.728 -2.212 8.497 1.00 94.75 209 ASN A N 1
ATOM 1682 C CA . ASN A 1 209 ? -4.099 -2.025 8.974 1.00 94.75 209 ASN A CA 1
ATOM 1683 C C . ASN A 1 209 ? -4.774 -3.366 9.323 1.00 94.75 209 ASN A C 1
ATOM 1685 O O . ASN A 1 209 ? -5.993 -3.443 9.487 1.00 94.75 209 ASN A O 1
ATOM 1689 N N . VAL A 1 210 ? -3.966 -4.424 9.442 1.00 97.62 210 VAL A N 1
ATOM 1690 C CA . VAL A 1 210 ? -4.357 -5.737 9.950 1.00 97.62 210 VAL A CA 1
ATOM 1691 C C . VAL A 1 210 ? -3.492 -6.030 11.174 1.00 97.62 210 VAL A C 1
ATOM 1693 O O . VAL A 1 210 ? -2.279 -6.165 11.050 1.00 97.62 210 VAL A O 1
ATOM 1696 N N . MET A 1 211 ? -4.107 -6.102 12.347 1.00 97.62 211 MET A N 1
ATOM 1697 C CA . MET A 1 211 ? -3.509 -6.544 13.605 1.00 97.62 211 MET A CA 1
ATOM 1698 C C . MET A 1 211 ? -3.452 -8.074 13.650 1.00 97.62 211 MET A C 1
ATOM 1700 O O . MET A 1 211 ? -4.284 -8.745 13.041 1.00 97.62 211 MET A O 1
ATOM 1704 N N . VAL A 1 212 ? -2.494 -8.635 14.383 1.00 97.44 212 VAL A N 1
ATOM 1705 C CA . VAL A 1 212 ? -2.347 -10.080 14.586 1.00 97.44 212 VAL A CA 1
ATOM 1706 C C . VAL A 1 212 ? -2.467 -10.378 16.075 1.00 97.44 212 VAL A C 1
ATOM 1708 O O . VAL A 1 212 ? -1.666 -9.896 16.875 1.00 97.44 212 VAL A O 1
ATOM 1711 N N . ARG A 1 213 ? -3.456 -11.192 16.451 1.00 94.75 213 ARG A N 1
ATOM 1712 C CA . ARG A 1 213 ? -3.673 -11.640 17.835 1.00 94.75 213 ARG A CA 1
ATOM 1713 C C . ARG A 1 213 ? -3.513 -13.145 17.941 1.00 94.75 213 ARG A C 1
ATOM 1715 O O . ARG A 1 213 ? -3.771 -13.860 16.983 1.00 94.75 213 ARG A O 1
ATOM 1722 N N . GLN A 1 214 ? -3.112 -13.628 19.112 1.00 93.19 214 GLN A N 1
ATOM 1723 C CA . GLN A 1 214 ? -3.139 -15.061 19.398 1.00 93.19 214 GLN A CA 1
ATOM 1724 C C . GLN A 1 214 ? -4.581 -15.484 19.696 1.00 93.19 214 GLN A C 1
ATOM 1726 O O . GLN A 1 214 ? -5.156 -15.050 20.695 1.00 93.19 214 GLN A O 1
ATOM 1731 N N . GLY A 1 215 ? -5.155 -16.287 18.806 1.00 88.44 215 GLY A N 1
ATOM 1732 C CA . GLY A 1 215 ? -6.432 -16.965 18.980 1.00 88.44 215 GLY A CA 1
ATOM 1733 C C . GLY A 1 215 ? -6.265 -18.385 19.522 1.00 88.44 215 GLY A C 1
ATOM 1734 O O . GLY A 1 215 ? -5.173 -18.803 19.913 1.00 88.44 215 GLY A O 1
ATOM 1735 N N . ALA A 1 216 ? -7.362 -19.144 19.550 1.00 87.25 216 ALA A N 1
ATOM 1736 C CA . ALA A 1 216 ? -7.373 -20.498 20.114 1.00 87.25 216 ALA A CA 1
ATOM 1737 C C . ALA A 1 216 ? -6.592 -21.510 19.256 1.00 87.25 216 ALA A C 1
ATOM 1739 O O . ALA A 1 216 ? -5.994 -22.442 19.792 1.00 87.25 216 ALA A O 1
ATOM 1740 N N . GLU A 1 217 ? -6.587 -21.316 17.935 1.00 88.44 217 GLU A N 1
ATOM 1741 C CA . GLU A 1 217 ? -5.945 -22.214 16.963 1.00 88.44 217 GLU A CA 1
ATOM 1742 C C . GLU A 1 217 ? -4.625 -21.649 16.405 1.00 88.44 217 GLU A C 1
ATOM 1744 O O . GLU A 1 217 ? -3.966 -22.287 15.584 1.00 88.44 217 GLU A O 1
ATOM 1749 N N . GLY A 1 218 ? -4.211 -20.466 16.870 1.00 92.25 218 GLY A N 1
ATOM 1750 C CA . GLY A 1 218 ? -2.990 -19.787 16.446 1.00 92.25 218 GLY A CA 1
ATOM 1751 C C . GLY A 1 218 ? -3.201 -18.295 16.179 1.00 92.25 218 GLY A C 1
ATOM 1752 O O . GLY A 1 218 ? -4.199 -17.724 16.614 1.00 92.25 218 GLY A O 1
ATOM 1753 N N . PRO A 1 219 ? -2.258 -17.636 15.486 1.00 95.31 219 PRO A N 1
ATOM 1754 C CA . PRO A 1 219 ? -2.379 -16.229 15.121 1.00 95.31 219 PRO A CA 1
ATOM 1755 C C . PRO A 1 219 ? -3.572 -15.974 14.186 1.00 95.31 219 PRO A C 1
ATOM 1757 O O . PRO A 1 219 ? -3.731 -16.680 13.192 1.00 95.31 219 PRO A O 1
ATOM 1760 N N . GLU A 1 220 ? -4.356 -14.935 14.470 1.00 96.31 220 GLU A N 1
ATOM 1761 C CA . GLU A 1 220 ? -5.570 -14.552 13.740 1.00 96.31 220 GLU A CA 1
ATOM 1762 C C . GLU A 1 220 ? -5.552 -13.056 13.355 1.00 96.31 220 GLU A C 1
ATOM 1764 O O . GLU A 1 220 ? -5.094 -12.219 14.149 1.00 96.31 220 GLU A O 1
ATOM 1769 N N . PRO A 1 221 ? -6.066 -12.683 12.165 1.00 97.81 221 PRO A N 1
ATOM 1770 C CA . PRO A 1 221 ? -6.107 -11.301 11.703 1.00 97.81 221 PRO A CA 1
ATOM 1771 C C . PRO A 1 221 ? -7.296 -10.516 12.271 1.00 97.81 221 PRO A C 1
ATOM 1773 O O . PRO A 1 221 ? -8.442 -10.961 12.228 1.00 97.81 221 PRO A O 1
ATOM 1776 N N . TRP A 1 222 ? -7.025 -9.289 12.708 1.00 98.31 222 TRP A N 1
ATOM 1777 C CA . TRP A 1 222 ? -8.013 -8.309 13.153 1.00 98.31 222 TRP A CA 1
ATOM 1778 C C . TRP A 1 222 ? -7.859 -7.003 12.377 1.00 98.31 222 TRP A C 1
ATOM 1780 O O . TRP A 1 222 ? -6.757 -6.570 12.075 1.00 98.31 222 TRP A O 1
ATOM 1790 N N . PHE A 1 223 ? -8.961 -6.360 12.027 1.00 98.25 223 PHE A N 1
ATOM 1791 C CA . PHE A 1 223 ? -9.003 -5.333 10.992 1.00 98.25 223 PHE A CA 1
ATOM 1792 C C . PHE A 1 223 ? -9.273 -3.958 11.601 1.00 98.25 223 PHE A C 1
ATOM 1794 O O . PHE A 1 223 ? -10.199 -3.788 12.399 1.00 98.25 223 PHE A O 1
ATOM 1801 N N . ILE A 1 224 ? -8.475 -2.965 11.203 1.00 96.19 224 ILE A N 1
ATOM 1802 C CA . ILE A 1 224 ? -8.589 -1.570 11.648 1.00 96.19 224 ILE A CA 1
ATOM 1803 C C . ILE A 1 224 ? -8.576 -0.605 10.454 1.00 96.19 224 ILE A C 1
ATOM 1805 O O . ILE A 1 224 ? -8.294 -0.992 9.324 1.00 96.19 224 ILE A O 1
ATOM 1809 N N . ASP A 1 225 ? -8.887 0.668 10.696 1.00 93.94 225 ASP A N 1
ATOM 1810 C CA . ASP A 1 225 ? -8.775 1.741 9.692 1.00 93.94 225 ASP A CA 1
ATOM 1811 C C . ASP A 1 225 ? -9.741 1.629 8.481 1.00 93.94 225 ASP A C 1
ATOM 1813 O O . ASP A 1 225 ? -9.442 2.030 7.358 1.00 93.94 225 ASP A O 1
ATOM 1817 N N . TYR A 1 226 ? -10.949 1.094 8.699 1.00 95.62 226 TYR A N 1
ATOM 1818 C CA . TYR A 1 226 ? -11.997 0.921 7.671 1.00 95.62 226 TYR A CA 1
ATOM 1819 C C . TYR A 1 226 ? -12.926 2.132 7.470 1.00 95.62 226 TYR A C 1
ATOM 1821 O O . TYR A 1 226 ? -13.883 2.061 6.696 1.00 95.62 226 TYR A O 1
ATOM 1829 N N . GLN A 1 227 ? -12.707 3.260 8.148 1.00 93.56 227 GLN A N 1
ATOM 1830 C CA . GLN A 1 227 ? -13.618 4.416 8.072 1.00 93.56 227 GLN A CA 1
ATOM 1831 C C . GLN A 1 227 ? -13.720 5.043 6.678 1.00 93.56 227 GLN A C 1
ATOM 1833 O O . GLN A 1 227 ? -14.727 5.665 6.346 1.00 93.56 227 GLN A O 1
ATOM 1838 N N . GLY A 1 228 ? -12.678 4.878 5.855 1.00 94.00 228 GLY A N 1
ATOM 1839 C CA . GLY A 1 228 ? -12.661 5.349 4.472 1.00 94.00 228 GLY A CA 1
ATOM 1840 C C . GLY A 1 228 ? -13.519 4.486 3.545 1.00 94.00 228 GLY A C 1
ATOM 1841 O O . GLY A 1 228 ? -13.636 4.810 2.351 1.00 94.00 228 GLY A O 1
ATOM 1842 N N . GLY A 1 229 ? -14.087 3.404 4.087 1.00 96.69 229 GLY A N 1
ATOM 1843 C CA . GLY A 1 229 ? -14.861 2.408 3.380 1.00 96.69 229 GLY A CA 1
ATOM 1844 C C . GLY A 1 229 ? -16.147 2.961 2.774 1.00 96.69 229 GLY A C 1
ATOM 1845 O O . GLY A 1 229 ? -16.828 3.830 3.332 1.00 96.69 229 GLY A O 1
ATOM 1846 N N . ARG A 1 230 ? -16.465 2.476 1.576 1.00 97.12 230 ARG A N 1
ATOM 1847 C CA . ARG A 1 230 ? -17.545 2.989 0.718 1.00 97.12 230 ARG A CA 1
ATOM 1848 C C . ARG A 1 230 ? -17.994 1.922 -0.275 1.00 97.12 230 ARG A C 1
ATOM 1850 O O . ARG A 1 230 ? -17.373 0.872 -0.352 1.00 97.12 230 ARG A O 1
ATOM 1857 N N . ARG A 1 231 ? -19.042 2.174 -1.062 1.00 98.19 231 ARG A N 1
ATOM 1858 C CA . ARG A 1 231 ? -19.426 1.238 -2.133 1.00 98.19 231 ARG A CA 1
ATOM 1859 C C . ARG A 1 231 ? -18.336 1.167 -3.200 1.00 98.19 231 ARG A C 1
ATOM 1861 O O . ARG A 1 231 ? -17.863 2.213 -3.646 1.00 98.19 231 ARG A O 1
ATOM 1868 N N . GLY A 1 232 ? -17.945 -0.020 -3.633 1.00 97.75 232 GLY A N 1
ATOM 1869 C CA . GLY A 1 232 ? -16.911 -0.194 -4.643 1.00 97.75 232 GLY A CA 1
ATOM 1870 C C . GLY A 1 232 ? -16.763 -1.634 -5.117 1.00 97.75 232 GLY A C 1
ATOM 1871 O O . GLY A 1 232 ? -17.578 -2.498 -4.805 1.00 97.75 232 GLY A O 1
ATOM 1872 N N . ALA A 1 233 ? -15.737 -1.863 -5.932 1.00 97.69 233 ALA A N 1
ATOM 1873 C CA . ALA A 1 233 ? -15.436 -3.181 -6.477 1.00 97.69 233 ALA A CA 1
ATOM 1874 C C . ALA A 1 233 ? -14.591 -4.018 -5.513 1.00 97.69 233 ALA A C 1
ATOM 1876 O O . ALA A 1 233 ? -13.763 -3.479 -4.775 1.00 97.69 233 ALA A O 1
ATOM 1877 N N . LEU A 1 234 ? -14.750 -5.337 -5.606 1.00 97.81 234 LEU A N 1
ATOM 1878 C CA . LEU A 1 234 ? -14.057 -6.339 -4.791 1.00 97.81 234 LEU A CA 1
ATOM 1879 C C . LEU A 1 234 ? -12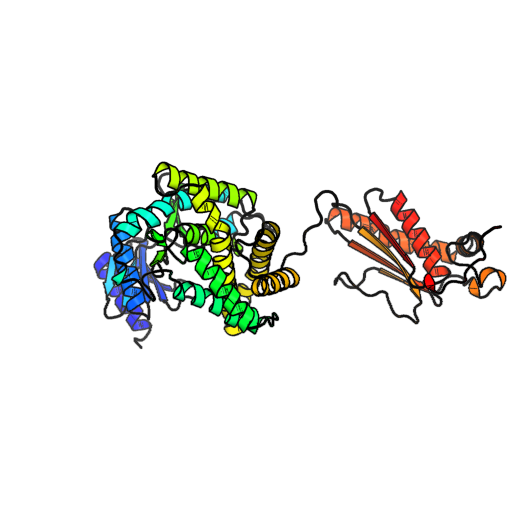.533 -6.317 -5.002 1.00 97.81 234 LEU A C 1
ATOM 1881 O O . LEU A 1 234 ? -11.760 -6.440 -4.052 1.00 97.81 234 LEU A O 1
ATOM 1885 N N . GLN A 1 235 ? -12.107 -6.088 -6.248 1.00 98.25 235 GLN A N 1
ATOM 1886 C CA . GLN A 1 235 ? -10.714 -6.089 -6.697 1.00 98.25 235 GLN A CA 1
ATOM 1887 C C . GLN A 1 235 ? -9.837 -5.087 -5.940 1.00 98.25 235 GLN A C 1
ATOM 1889 O O . GLN A 1 235 ? -8.645 -5.326 -5.761 1.00 98.25 235 GLN A O 1
ATOM 1894 N N . TYR A 1 236 ? -10.397 -3.946 -5.527 1.00 98.19 236 TYR A N 1
ATOM 1895 C CA . TYR A 1 236 ? -9.601 -2.835 -5.009 1.00 98.19 236 TYR A CA 1
ATOM 1896 C C . TYR A 1 236 ? -8.851 -3.213 -3.723 1.00 98.19 236 TYR A C 1
ATOM 1898 O O . TYR A 1 236 ? -7.663 -2.917 -3.585 1.00 98.19 236 TYR A O 1
ATOM 1906 N N . ASP A 1 237 ? -9.532 -3.874 -2.786 1.00 98.06 237 ASP A N 1
ATOM 1907 C CA . ASP A 1 237 ? -8.958 -4.187 -1.475 1.00 98.06 237 ASP A CA 1
ATOM 1908 C C . ASP A 1 237 ? -7.925 -5.312 -1.566 1.00 98.06 237 ASP A C 1
ATOM 1910 O O . ASP A 1 237 ? -6.848 -5.210 -0.980 1.00 98.06 237 ASP A O 1
ATOM 1914 N N . VAL A 1 238 ? -8.192 -6.350 -2.366 1.00 97.94 238 VAL A N 1
ATOM 1915 C CA . VAL A 1 238 ? -7.211 -7.424 -2.580 1.00 97.94 238 VAL A CA 1
ATOM 1916 C C . VAL A 1 238 ? -5.999 -6.930 -3.378 1.00 97.94 238 VAL A C 1
ATOM 1918 O O . VAL A 1 238 ? -4.871 -7.291 -3.049 1.00 97.94 238 VAL A O 1
ATOM 1921 N N . ALA A 1 239 ? -6.174 -6.010 -4.336 1.00 97.75 239 ALA A N 1
ATOM 1922 C CA . ALA A 1 239 ? -5.049 -5.324 -4.976 1.00 97.75 239 ALA A CA 1
ATOM 1923 C C . ALA A 1 239 ? -4.220 -4.519 -3.960 1.00 97.75 239 ALA A C 1
ATOM 1925 O O . ALA A 1 239 ? -2.992 -4.568 -3.995 1.00 97.75 239 ALA A O 1
ATOM 1926 N N . SER A 1 240 ? -4.880 -3.816 -3.032 1.00 96.31 240 SER A N 1
ATOM 1927 C CA . SER A 1 240 ? -4.234 -3.045 -1.95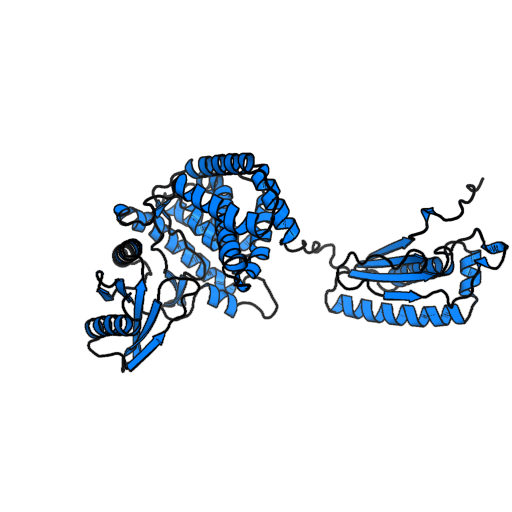8 1.00 96.31 240 SER A CA 1
ATOM 1928 C C . SER A 1 240 ? -3.339 -3.905 -1.072 1.00 96.31 240 SER A C 1
ATOM 1930 O O . SER A 1 240 ? -2.211 -3.507 -0.781 1.00 96.31 240 SER A O 1
ATOM 1932 N N . LEU A 1 241 ? -3.815 -5.092 -0.697 1.00 97.38 241 LEU A N 1
ATOM 1933 C CA . LEU A 1 241 ? -3.072 -6.016 0.150 1.00 97.38 241 LEU A CA 1
ATOM 1934 C C . LEU A 1 241 ? -1.938 -6.719 -0.614 1.00 97.38 241 LEU A C 1
ATOM 1936 O O . LEU A 1 241 ? -0.798 -6.734 -0.156 1.00 97.38 241 LEU A O 1
ATOM 1940 N N . LEU A 1 242 ? -2.225 -7.293 -1.789 1.00 96.88 242 LEU A N 1
ATOM 1941 C CA . LEU A 1 242 ? -1.258 -8.119 -2.529 1.00 96.88 242 LEU A CA 1
ATOM 1942 C C . LEU A 1 242 ? -0.118 -7.305 -3.161 1.00 96.88 242 LEU A C 1
ATOM 1944 O O . LEU A 1 242 ? 0.981 -7.832 -3.362 1.00 96.88 242 LEU A O 1
ATOM 1948 N N . TYR A 1 243 ? -0.362 -6.026 -3.458 1.00 95.38 243 TYR A N 1
ATOM 1949 C CA . TYR A 1 243 ? 0.629 -5.093 -4.004 1.00 95.38 243 TYR A CA 1
ATOM 1950 C C . TYR A 1 243 ? 1.150 -4.088 -2.966 1.00 95.38 243 TYR A C 1
ATOM 1952 O O . TYR A 1 243 ? 1.762 -3.079 -3.337 1.00 95.38 243 TYR A O 1
ATOM 1960 N N . ASP A 1 244 ? 0.972 -4.373 -1.671 1.00 91.31 244 ASP A N 1
ATOM 1961 C CA . ASP A 1 244 ? 1.629 -3.626 -0.600 1.00 91.31 244 ASP A CA 1
ATOM 1962 C C . ASP A 1 244 ? 3.152 -3.637 -0.817 1.00 91.31 244 ASP A C 1
ATOM 1964 O O . ASP A 1 244 ? 3.834 -4.664 -0.747 1.00 91.31 244 ASP A O 1
ATOM 1968 N N . SER A 1 245 ? 3.690 -2.462 -1.145 1.00 84.94 245 SER A N 1
ATOM 1969 C CA . SER A 1 245 ? 5.030 -2.325 -1.712 1.00 84.94 245 SER A CA 1
ATOM 1970 C C . SER A 1 245 ? 6.117 -2.770 -0.732 1.00 84.94 245 SER A C 1
ATOM 1972 O O . SER A 1 245 ? 7.067 -3.433 -1.133 1.00 84.94 245 SER A O 1
ATOM 1974 N N . LYS A 1 246 ? 5.970 -2.482 0.568 1.00 81.12 246 LYS A N 1
ATOM 1975 C CA . LYS A 1 246 ? 6.988 -2.862 1.565 1.00 81.12 246 LYS A CA 1
ATOM 1976 C C . LYS A 1 246 ? 6.897 -4.324 1.999 1.00 81.12 246 LYS A C 1
ATOM 1978 O O . LYS A 1 246 ? 7.898 -4.867 2.466 1.00 81.12 246 LYS A O 1
ATOM 1983 N N . ALA A 1 247 ? 5.739 -4.966 1.833 1.00 84.38 247 ALA A N 1
ATOM 1984 C CA . ALA A 1 247 ? 5.619 -6.402 2.067 1.00 84.38 247 ALA A CA 1
ATOM 1985 C C . ALA A 1 247 ? 6.481 -7.196 1.068 1.00 84.38 247 ALA A C 1
ATOM 1987 O O . ALA A 1 247 ? 7.056 -8.213 1.439 1.00 84.38 247 ALA A O 1
ATOM 1988 N N . ASN A 1 248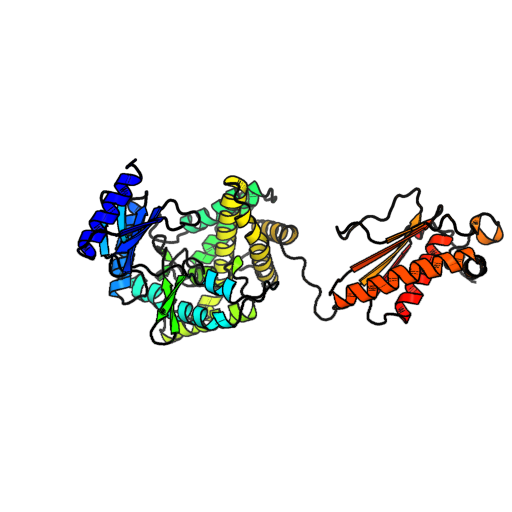 ? 6.645 -6.685 -0.161 1.00 86.81 248 ASN A N 1
ATOM 1989 C CA . ASN A 1 248 ? 7.452 -7.287 -1.230 1.00 86.81 248 ASN A CA 1
ATOM 1990 C C . ASN A 1 248 ? 7.057 -8.740 -1.561 1.00 86.81 248 ASN A C 1
ATOM 1992 O O . ASN A 1 248 ? 7.892 -9.623 -1.751 1.00 86.81 248 ASN A O 1
ATOM 1996 N N . LEU A 1 249 ? 5.748 -8.986 -1.606 1.00 90.06 249 LEU A N 1
ATOM 1997 C CA . LEU A 1 249 ? 5.165 -10.288 -1.915 1.00 90.06 249 LEU A CA 1
ATOM 1998 C C . LEU A 1 249 ? 5.589 -10.758 -3.322 1.00 90.06 249 LEU A C 1
ATOM 2000 O O . LEU A 1 249 ? 5.352 -10.058 -4.307 1.00 90.06 249 LEU A O 1
ATOM 2004 N N . ALA A 1 250 ? 6.209 -11.936 -3.427 1.00 87.88 250 ALA A N 1
ATOM 2005 C CA . ALA A 1 250 ? 6.660 -12.486 -4.709 1.00 87.88 250 ALA A CA 1
ATOM 2006 C C . ALA A 1 250 ? 5.482 -12.782 -5.656 1.00 87.88 250 ALA A C 1
ATOM 2008 O O . ALA A 1 250 ? 4.396 -13.152 -5.203 1.00 87.88 250 ALA A O 1
ATOM 2009 N N . ARG A 1 251 ? 5.705 -12.703 -6.980 1.00 87.00 251 ARG A N 1
ATOM 2010 C CA . ARG A 1 251 ? 4.651 -12.909 -7.997 1.00 87.00 251 ARG A CA 1
ATOM 2011 C C . ARG A 1 251 ? 3.886 -14.223 -7.806 1.00 87.00 251 ARG A C 1
ATOM 2013 O O . ARG A 1 251 ? 2.664 -14.196 -7.734 1.00 87.00 251 ARG A O 1
ATOM 2020 N N . ARG A 1 252 ? 4.605 -15.334 -7.600 1.00 87.62 252 ARG A N 1
ATOM 2021 C CA . ARG A 1 252 ? 4.010 -16.661 -7.345 1.00 87.62 252 ARG A CA 1
ATOM 2022 C C . ARG A 1 252 ? 3.040 -16.672 -6.154 1.00 87.62 252 ARG A C 1
ATOM 2024 O O . ARG A 1 252 ? 2.032 -17.366 -6.184 1.00 87.62 252 ARG A O 1
ATOM 2031 N N . HIS A 1 253 ? 3.334 -15.902 -5.101 1.00 90.56 253 HIS A N 1
ATOM 2032 C CA . HIS A 1 253 ? 2.479 -15.823 -3.917 1.00 90.56 253 HIS A CA 1
ATOM 2033 C C . HIS A 1 253 ? 1.264 -14.939 -4.180 1.00 90.56 253 HIS A C 1
ATOM 2035 O O . HIS A 1 253 ? 0.170 -15.293 -3.758 1.00 90.56 253 HIS A O 1
ATOM 2041 N N . ARG A 1 254 ? 1.436 -13.825 -4.907 1.00 93.06 254 ARG A N 1
ATOM 2042 C CA . ARG A 1 254 ? 0.317 -12.969 -5.331 1.00 93.06 254 ARG A CA 1
ATOM 2043 C C . ARG A 1 254 ? -0.694 -13.748 -6.161 1.00 93.06 254 ARG A C 1
ATOM 2045 O O . ARG A 1 254 ? -1.876 -13.670 -5.867 1.00 93.06 254 ARG A O 1
ATOM 2052 N N . GLU A 1 255 ? -0.226 -14.504 -7.151 1.00 91.25 255 GLU A N 1
ATOM 2053 C CA . GLU A 1 255 ? -1.075 -15.328 -8.020 1.00 91.25 255 GLU A CA 1
ATOM 2054 C C . GLU A 1 255 ? -1.830 -16.386 -7.203 1.00 91.25 255 GLU A C 1
ATOM 2056 O O . GLU A 1 255 ? -3.055 -16.432 -7.249 1.00 91.25 255 GLU A O 1
ATOM 2061 N N . ALA A 1 256 ? -1.130 -17.145 -6.352 1.00 94.12 256 ALA A N 1
ATOM 2062 C CA . ALA A 1 256 ? -1.760 -18.169 -5.517 1.00 94.12 256 ALA A CA 1
ATOM 2063 C C . ALA A 1 256 ? -2.781 -17.601 -4.510 1.00 94.12 256 ALA A C 1
ATOM 2065 O O . ALA A 1 256 ? -3.821 -18.211 -4.262 1.00 94.12 256 ALA A O 1
ATOM 2066 N N . LEU A 1 257 ? -2.494 -16.442 -3.909 1.00 98.06 257 LEU A N 1
ATOM 2067 C CA . LEU A 1 257 ? -3.402 -15.777 -2.970 1.00 98.06 257 LEU A CA 1
ATOM 2068 C C . LEU A 1 257 ? -4.607 -15.155 -3.684 1.00 98.06 257 LEU A C 1
ATOM 2070 O O . LEU A 1 257 ? -5.723 -15.235 -3.174 1.00 98.06 257 LEU A O 1
ATOM 2074 N N . LEU A 1 258 ? -4.402 -14.581 -4.871 1.00 97.94 258 LEU A N 1
ATOM 2075 C CA . LEU A 1 258 ? -5.482 -14.080 -5.717 1.00 97.94 258 LEU A CA 1
ATOM 2076 C C . LEU A 1 258 ? -6.428 -15.212 -6.129 1.00 97.94 258 LEU A C 1
ATOM 2078 O O . LEU A 1 258 ? -7.640 -15.069 -5.992 1.00 97.94 258 LEU A O 1
ATOM 2082 N N . ASP A 1 259 ? -5.879 -16.341 -6.576 1.00 97.31 259 ASP A N 1
ATOM 2083 C CA . ASP A 1 259 ? -6.659 -17.523 -6.941 1.00 97.31 259 ASP A CA 1
ATOM 2084 C C . ASP A 1 259 ? -7.474 -18.055 -5.767 1.00 97.31 259 ASP A C 1
ATOM 2086 O O . ASP A 1 259 ? -8.651 -18.381 -5.925 1.00 97.31 259 ASP A O 1
ATOM 2090 N N . HIS A 1 260 ? -6.871 -18.101 -4.579 1.00 98.25 260 HIS A N 1
ATOM 2091 C CA . HIS A 1 260 ? -7.569 -18.485 -3.360 1.00 98.25 260 HIS A CA 1
ATOM 2092 C C . HIS A 1 260 ? -8.739 -17.536 -3.056 1.00 98.25 260 HIS A C 1
ATOM 2094 O O . HIS A 1 260 ? -9.861 -17.998 -2.872 1.00 98.25 260 HIS A O 1
ATOM 2100 N N . TYR A 1 261 ? -8.512 -16.219 -3.083 1.00 98.62 261 TYR A N 1
ATOM 2101 C CA . TYR A 1 261 ? -9.557 -15.218 -2.851 1.00 98.62 261 TYR A CA 1
ATOM 2102 C C . TYR A 1 261 ? -10.708 -15.312 -3.868 1.00 98.62 261 TYR A C 1
ATOM 2104 O O . TYR A 1 261 ? -11.877 -15.297 -3.482 1.00 98.62 261 TYR A O 1
ATOM 2112 N N . ILE A 1 262 ? -10.398 -15.464 -5.161 1.00 98.25 262 ILE A N 1
ATOM 2113 C CA . ILE A 1 262 ? -11.416 -15.655 -6.205 1.00 98.25 262 ILE A CA 1
ATOM 2114 C C . ILE A 1 262 ? -12.207 -16.942 -5.942 1.00 98.25 262 ILE A C 1
ATOM 2116 O O . ILE A 1 262 ? -13.434 -16.915 -6.002 1.00 98.25 262 ILE A O 1
ATOM 2120 N N . GLY A 1 263 ? -11.538 -18.036 -5.568 1.00 97.94 263 GLY A N 1
ATOM 2121 C CA . GLY A 1 263 ? -12.201 -19.293 -5.213 1.00 97.94 263 GLY A CA 1
ATOM 2122 C C . GLY A 1 263 ? -13.159 -19.161 -4.022 1.00 97.94 263 GLY A C 1
ATOM 2123 O O . GLY A 1 263 ? -14.230 -19.772 -4.024 1.00 97.94 263 GLY A O 1
ATOM 2124 N N . VAL A 1 264 ? -12.829 -18.325 -3.029 1.00 97.75 264 VAL A N 1
ATOM 2125 C CA . VAL A 1 264 ? -13.745 -18.000 -1.920 1.00 97.75 264 VAL A CA 1
ATOM 2126 C C . VAL A 1 264 ? -14.965 -17.224 -2.428 1.00 97.75 264 VAL A C 1
ATOM 2128 O O . VAL A 1 264 ? -16.085 -17.520 -2.021 1.00 97.75 264 VAL A O 1
ATOM 2131 N N . LEU A 1 265 ? -14.799 -16.264 -3.339 1.00 97.31 265 LEU A N 1
ATOM 2132 C CA . LEU A 1 265 ? -15.938 -15.543 -3.923 1.00 97.31 265 LEU A CA 1
ATOM 2133 C C . LEU A 1 265 ? -16.838 -16.456 -4.769 1.00 97.31 265 LEU A C 1
ATOM 2135 O O . LEU A 1 265 ? -18.065 -16.349 -4.694 1.00 97.31 265 LEU A O 1
ATOM 2139 N N . GLU A 1 266 ? -16.245 -17.355 -5.554 1.00 96.81 266 GLU A N 1
ATOM 2140 C CA . GLU A 1 266 ? -16.966 -18.303 -6.406 1.00 96.81 266 GLU A CA 1
ATOM 2141 C C . GLU A 1 266 ? -17.772 -19.309 -5.582 1.00 96.81 266 GLU A C 1
ATOM 2143 O O . GLU A 1 266 ? -18.938 -19.559 -5.895 1.00 96.81 266 GLU A O 1
ATOM 2148 N N . SER A 1 267 ? -17.208 -19.831 -4.487 1.00 95.12 267 SER A N 1
ATOM 2149 C CA . SER A 1 267 ? -17.911 -20.776 -3.607 1.00 95.12 267 SER A CA 1
ATOM 2150 C C . SER A 1 267 ? -19.151 -20.173 -2.937 1.00 95.12 267 SER A C 1
ATOM 2152 O O . SER A 1 267 ? -20.084 -20.900 -2.600 1.00 95.12 267 SER A O 1
ATOM 2154 N N . HIS A 1 268 ? -19.201 -18.843 -2.815 1.00 92.31 268 HIS A N 1
ATOM 2155 C CA . HIS A 1 268 ? -20.349 -18.093 -2.302 1.00 92.31 268 HIS A CA 1
ATOM 2156 C C . HIS A 1 268 ? -21.236 -17.495 -3.409 1.00 92.31 268 HIS A C 1
ATOM 2158 O O . HIS A 1 268 ? -22.194 -16.780 -3.106 1.00 92.31 268 HIS A O 1
ATOM 2164 N N . GLY A 1 269 ? -20.934 -17.755 -4.688 1.00 93.12 269 GLY A N 1
ATOM 2165 C CA . GLY A 1 269 ? -21.693 -17.240 -5.832 1.00 93.12 269 GLY A CA 1
ATOM 2166 C C . GLY A 1 269 ? -21.651 -15.714 -5.976 1.00 93.12 269 GLY A C 1
ATOM 2167 O O . GLY A 1 269 ? -22.612 -15.122 -6.465 1.00 93.12 269 GLY A O 1
ATOM 2168 N N . VAL A 1 270 ? -20.577 -15.068 -5.510 1.00 94.06 270 VAL A N 1
ATOM 2169 C CA . VAL A 1 270 ? -20.451 -13.599 -5.464 1.00 94.06 270 VAL A CA 1
ATOM 2170 C C . VAL A 1 270 ? -19.847 -13.031 -6.746 1.00 94.06 270 VAL A C 1
ATOM 2172 O O . VAL A 1 270 ? -20.279 -11.978 -7.209 1.00 94.06 270 VAL A O 1
ATOM 2175 N N . ALA A 1 271 ? -18.849 -13.704 -7.316 1.00 93.31 271 ALA A N 1
ATOM 2176 C CA . ALA A 1 271 ? -18.152 -13.260 -8.519 1.00 93.31 271 ALA A CA 1
ATOM 2177 C C . ALA A 1 271 ? -17.770 -14.457 -9.394 1.00 93.31 271 ALA A C 1
ATOM 2179 O O . ALA A 1 271 ? -17.590 -15.560 -8.885 1.00 93.31 271 ALA A O 1
ATOM 2180 N N . ARG A 1 272 ? -17.621 -14.224 -10.701 1.00 93.94 272 ARG A N 1
ATOM 2181 C CA . ARG A 1 272 ? -17.040 -15.188 -11.645 1.00 93.94 272 ARG A CA 1
ATOM 2182 C C . ARG A 1 272 ? -15.586 -14.822 -11.909 1.00 93.94 272 ARG A C 1
ATOM 2184 O O . ARG A 1 272 ? -15.296 -13.642 -12.121 1.00 93.94 272 ARG A O 1
ATOM 2191 N N . ARG A 1 273 ? -14.686 -15.810 -11.945 1.00 96.00 273 ARG A N 1
ATOM 2192 C CA . ARG A 1 273 ? -13.249 -15.587 -12.173 1.00 96.00 273 ARG A CA 1
ATOM 2193 C C . ARG A 1 273 ? -12.950 -14.709 -13.391 1.00 96.00 273 ARG A C 1
ATOM 2195 O O . ARG A 1 273 ? -12.199 -13.749 -13.253 1.00 96.00 273 ARG A O 1
ATOM 2202 N N . ASP A 1 274 ? -13.546 -14.994 -14.547 1.00 94.19 274 ASP A N 1
ATOM 2203 C CA . ASP A 1 274 ? -13.225 -14.273 -15.789 1.00 94.19 274 ASP A CA 1
ATOM 2204 C C . ASP A 1 274 ? -13.578 -12.778 -15.705 1.00 94.19 274 ASP A C 1
ATOM 2206 O O . ASP A 1 274 ? -12.755 -11.927 -16.035 1.00 94.19 274 ASP A O 1
ATOM 2210 N N . GLU A 1 275 ? -14.759 -12.446 -15.173 1.00 93.00 275 GLU A N 1
ATOM 2211 C CA . GLU A 1 275 ? -15.195 -11.054 -14.968 1.00 93.00 275 GLU A CA 1
ATOM 2212 C C . GLU A 1 275 ? -14.331 -10.336 -13.927 1.00 93.00 275 GLU A C 1
ATOM 2214 O O . GLU A 1 275 ? -14.036 -9.144 -14.047 1.00 93.00 275 GLU A O 1
ATOM 2219 N N . PHE A 1 276 ? -13.916 -11.058 -12.882 1.00 97.00 276 PHE A N 1
ATOM 2220 C CA . PHE A 1 276 ? -13.038 -10.508 -11.862 1.00 97.00 276 PHE A CA 1
ATOM 2221 C C . PHE A 1 276 ? -11.677 -10.128 -12.460 1.00 97.00 276 PHE A C 1
ATOM 2223 O O . PHE A 1 276 ? -11.193 -9.012 -12.235 1.00 97.00 276 PHE A O 1
ATOM 2230 N N . LEU A 1 277 ? -11.083 -11.053 -13.223 1.00 96.25 277 LEU A N 1
ATOM 2231 C CA . LEU A 1 277 ? -9.760 -10.913 -13.829 1.00 96.25 277 LEU A CA 1
ATOM 2232 C C . LEU A 1 277 ? -9.732 -9.898 -14.978 1.00 96.25 277 LEU A C 1
ATOM 2234 O O . LEU A 1 277 ? -8.700 -9.263 -15.175 1.00 96.25 277 LEU A O 1
ATOM 2238 N N . GLU A 1 278 ? -10.846 -9.673 -15.679 1.00 94.94 278 GLU A N 1
ATOM 2239 C CA . GLU A 1 278 ? -10.938 -8.662 -16.743 1.00 94.94 278 GLU A CA 1
ATOM 2240 C C . GLU A 1 278 ? -10.591 -7.248 -16.239 1.00 94.94 278 GLU A C 1
ATOM 2242 O O . GLU A 1 278 ? -9.862 -6.502 -16.894 1.00 94.94 278 GLU A O 1
ATOM 2247 N N . LEU A 1 279 ? -11.069 -6.883 -15.045 1.00 96.38 279 LEU A N 1
ATOM 2248 C CA . LEU A 1 279 ? -10.837 -5.560 -14.445 1.00 96.38 279 LEU A CA 1
ATOM 2249 C C . LEU A 1 279 ? -9.634 -5.523 -13.494 1.00 96.38 279 LEU A C 1
ATOM 2251 O O . LEU A 1 279 ? -9.226 -4.446 -13.043 1.00 96.38 279 LEU A O 1
ATOM 2255 N N . TRP A 1 280 ? -9.066 -6.685 -13.166 1.00 97.25 280 TRP A N 1
ATOM 2256 C CA . TRP A 1 280 ? -7.994 -6.826 -12.183 1.00 97.25 280 TRP A CA 1
ATOM 2257 C C . TRP A 1 280 ? -6.774 -5.932 -12.469 1.00 97.25 280 TRP A C 1
ATOM 2259 O O . TRP A 1 280 ? -6.399 -5.167 -11.572 1.00 97.25 280 TRP A O 1
ATOM 2269 N N . PRO A 1 281 ? -6.192 -5.906 -13.689 1.00 97.38 281 PRO A N 1
ATOM 2270 C CA . PRO A 1 281 ? -5.029 -5.063 -13.972 1.00 97.38 281 PRO A CA 1
ATOM 2271 C C . PRO A 1 281 ? -5.314 -3.569 -13.771 1.00 97.38 281 PRO A C 1
ATOM 2273 O O . PRO A 1 281 ? -4.444 -2.823 -13.320 1.00 97.38 281 PRO A O 1
ATOM 2276 N N . GLY A 1 282 ? -6.546 -3.123 -14.046 1.00 98.00 282 GLY A N 1
ATOM 2277 C CA . GLY A 1 282 ? -6.970 -1.744 -13.806 1.00 98.00 282 GLY A CA 1
ATOM 2278 C C . GLY A 1 282 ? -6.978 -1.388 -12.325 1.00 98.00 282 GLY A C 1
ATOM 2279 O O . GLY A 1 282 ? -6.500 -0.315 -11.943 1.00 98.00 282 GLY A O 1
ATOM 2280 N N . TYR A 1 283 ? -7.505 -2.280 -11.485 1.00 97.94 283 TYR A N 1
ATOM 2281 C CA . TYR A 1 283 ? -7.555 -2.063 -10.041 1.00 97.94 283 TYR A CA 1
ATOM 2282 C C . TYR A 1 283 ? -6.171 -2.129 -9.388 1.00 97.94 283 TYR A C 1
ATOM 2284 O O . TYR A 1 283 ? -5.873 -1.308 -8.518 1.00 97.94 283 TYR A O 1
ATOM 2292 N N . VAL A 1 284 ? -5.295 -3.019 -9.862 1.00 97.94 284 VAL A N 1
ATOM 2293 C CA . VAL A 1 284 ? -3.874 -3.022 -9.482 1.00 97.94 284 VAL A CA 1
ATOM 2294 C C . VAL A 1 284 ? -3.223 -1.690 -9.850 1.00 97.94 284 VAL A C 1
ATOM 2296 O O . VAL A 1 284 ? -2.602 -1.057 -8.993 1.00 97.94 284 VAL A O 1
ATOM 2299 N N . LEU A 1 285 ? -3.421 -1.217 -11.087 1.00 98.50 285 LEU A N 1
ATOM 2300 C CA . LEU A 1 285 ? -2.857 0.047 -11.554 1.00 98.50 285 LEU A CA 1
ATOM 2301 C C . LEU A 1 285 ? -3.284 1.214 -10.663 1.00 98.50 285 LEU A C 1
ATOM 2303 O O . LEU A 1 285 ? -2.430 1.870 -10.073 1.00 98.50 285 LEU A O 1
ATOM 2307 N N . VAL A 1 286 ? -4.589 1.468 -10.519 1.00 97.94 286 VAL A N 1
ATOM 2308 C CA . VAL A 1 286 ? -5.070 2.629 -9.748 1.00 97.94 286 VAL A CA 1
ATOM 2309 C C . VAL A 1 286 ? -4.589 2.586 -8.297 1.00 97.94 286 VAL A C 1
ATOM 2311 O O . VAL A 1 286 ? -4.280 3.633 -7.723 1.00 97.94 286 VAL A O 1
ATOM 2314 N N . ARG A 1 287 ? -4.444 1.389 -7.714 1.00 97.06 287 ARG A N 1
ATOM 2315 C CA . ARG A 1 287 ? -3.963 1.238 -6.342 1.00 97.06 287 ARG A CA 1
ATOM 2316 C C . ARG A 1 287 ? -2.478 1.554 -6.193 1.00 97.06 287 ARG A C 1
ATOM 2318 O O . ARG A 1 287 ? -2.115 2.220 -5.220 1.00 97.06 287 ARG A O 1
ATOM 2325 N N . LEU A 1 288 ? -1.649 1.145 -7.157 1.00 97.19 288 LEU A N 1
ATOM 2326 C CA . LEU A 1 288 ? -0.233 1.523 -7.226 1.00 97.19 288 LEU A CA 1
ATOM 2327 C C . LEU A 1 288 ? -0.068 3.036 -7.419 1.00 97.19 288 LEU A C 1
ATOM 2329 O O . LEU A 1 288 ? 0.757 3.648 -6.743 1.00 97.19 288 LEU A O 1
ATOM 2333 N N . LEU A 1 289 ? -0.884 3.660 -8.276 1.00 98.25 289 LEU A N 1
ATOM 2334 C CA . LEU A 1 289 ? -0.851 5.114 -8.486 1.00 98.25 289 LEU A CA 1
ATOM 2335 C C . LEU A 1 289 ? -1.245 5.876 -7.219 1.00 98.25 289 LEU A C 1
ATOM 2337 O O . LEU A 1 289 ? -0.555 6.822 -6.836 1.00 98.25 289 LEU A O 1
ATOM 2341 N N . GLN A 1 290 ? -2.297 5.437 -6.522 1.00 96.62 290 GLN A N 1
ATOM 2342 C CA . GLN A 1 290 ? -2.692 6.022 -5.239 1.00 96.62 290 GLN A CA 1
ATOM 2343 C C . GLN A 1 290 ? -1.551 5.926 -4.212 1.00 96.62 290 GLN A C 1
ATOM 2345 O O . GLN A 1 290 ? -1.241 6.921 -3.551 1.00 96.62 290 GLN A O 1
ATOM 2350 N N . ALA A 1 291 ? -0.889 4.766 -4.118 1.00 95.81 291 ALA A N 1
ATOM 2351 C CA . ALA A 1 291 ? 0.228 4.556 -3.200 1.00 95.81 291 ALA A CA 1
ATOM 2352 C C . ALA A 1 291 ? 1.429 5.452 -3.545 1.00 95.81 291 ALA A C 1
ATOM 2354 O O . ALA A 1 291 ? 1.986 6.097 -2.658 1.00 95.81 291 ALA A O 1
ATOM 2355 N N . LEU A 1 292 ? 1.781 5.571 -4.830 1.00 97.56 292 LEU A N 1
ATOM 2356 C CA . LEU A 1 292 ? 2.821 6.491 -5.298 1.00 97.56 292 LEU A CA 1
ATOM 2357 C C . LEU A 1 292 ? 2.477 7.945 -4.965 1.00 97.56 292 LEU A C 1
ATOM 2359 O O . LEU A 1 292 ? 3.336 8.662 -4.460 1.00 97.56 292 LEU A O 1
ATOM 2363 N N . GLY A 1 293 ? 1.224 8.370 -5.152 1.00 97.56 293 GLY A N 1
ATOM 2364 C CA . GLY A 1 293 ? 0.757 9.684 -4.701 1.00 97.56 293 GLY A CA 1
ATOM 2365 C C . GLY A 1 293 ? 1.029 9.919 -3.211 1.00 97.56 293 GLY A C 1
ATOM 2366 O O . GLY A 1 293 ? 1.574 10.961 -2.842 1.00 97.56 293 GLY A O 1
ATOM 2367 N N . ALA A 1 294 ? 0.741 8.927 -2.361 1.00 94.38 294 ALA A N 1
ATOM 2368 C CA . ALA A 1 294 ? 0.970 9.014 -0.917 1.00 94.38 294 ALA A CA 1
ATOM 2369 C C . ALA A 1 294 ? 2.464 9.049 -0.562 1.00 94.38 294 ALA A C 1
ATOM 2371 O O . ALA A 1 294 ? 2.885 9.844 0.283 1.00 94.38 294 ALA A O 1
ATOM 2372 N N . TYR A 1 295 ? 3.284 8.230 -1.228 1.00 94.31 295 TYR A N 1
ATOM 2373 C CA . TYR A 1 295 ? 4.738 8.234 -1.050 1.00 94.31 295 TYR A CA 1
ATOM 2374 C C . TYR A 1 295 ? 5.356 9.558 -1.488 1.00 94.31 295 TYR A C 1
ATOM 2376 O O . TYR A 1 295 ? 6.243 10.066 -0.808 1.00 94.31 295 TYR A O 1
ATOM 2384 N N . GLY A 1 296 ? 4.864 10.135 -2.582 1.00 95.06 296 GLY A N 1
ATOM 2385 C CA . GLY A 1 296 ? 5.313 11.424 -3.083 1.00 95.06 296 GLY A CA 1
ATOM 2386 C C . GLY A 1 296 ? 4.926 12.577 -2.159 1.00 95.06 296 GLY A C 1
ATOM 2387 O O . GLY A 1 296 ? 5.787 13.371 -1.787 1.00 95.06 296 GLY A O 1
ATOM 2388 N N . TYR A 1 297 ? 3.676 12.622 -1.687 1.00 94.81 297 TYR A N 1
ATOM 2389 C CA . TYR A 1 297 ? 3.234 13.634 -0.724 1.00 94.81 297 TYR A CA 1
ATOM 2390 C C . TYR A 1 297 ? 4.043 13.570 0.577 1.00 94.81 297 TYR A C 1
ATOM 2392 O O . TYR A 1 297 ? 4.683 14.541 0.974 1.00 94.81 297 TYR A O 1
ATOM 2400 N N . ARG A 1 298 ? 4.087 12.406 1.230 1.00 91.38 298 ARG A N 1
ATOM 2401 C CA . ARG A 1 298 ? 4.797 12.271 2.511 1.00 91.38 298 ARG A CA 1
ATOM 2402 C C . ARG A 1 298 ? 6.314 12.399 2.336 1.00 91.38 298 ARG A C 1
ATOM 2404 O O . ARG A 1 298 ? 7.003 12.969 3.177 1.00 91.38 298 ARG A O 1
ATOM 2411 N N . GLY A 1 299 ? 6.847 11.875 1.238 1.00 91.31 299 GLY A N 1
ATOM 2412 C CA . GLY A 1 299 ? 8.273 11.855 0.946 1.00 91.31 299 GLY A CA 1
ATOM 2413 C C . GLY A 1 299 ? 8.828 13.207 0.513 1.00 91.31 299 GLY A C 1
ATOM 2414 O O . GLY A 1 299 ? 9.724 13.735 1.169 1.00 91.31 299 GLY A O 1
ATOM 2415 N N . PHE A 1 300 ? 8.305 13.767 -0.579 1.00 88.75 300 PHE A N 1
ATOM 2416 C CA . PHE A 1 300 ? 8.796 15.018 -1.159 1.00 88.75 300 PHE A CA 1
ATOM 2417 C C . PHE A 1 300 ? 8.251 16.253 -0.434 1.00 88.75 300 PHE A C 1
ATOM 2419 O O . PHE A 1 300 ? 9.019 17.170 -0.147 1.00 88.75 300 PHE A O 1
ATOM 2426 N N . PHE A 1 301 ? 6.947 16.286 -0.125 1.00 90.56 301 PHE A N 1
ATOM 2427 C CA . PHE A 1 301 ? 6.302 17.475 0.444 1.00 90.56 301 PHE A CA 1
ATOM 2428 C C . PHE A 1 301 ? 6.448 17.549 1.971 1.00 90.56 301 PHE A C 1
ATOM 2430 O O . PHE A 1 301 ? 6.997 18.524 2.479 1.00 90.56 301 PHE A O 1
ATOM 2437 N N . GLU A 1 302 ? 6.056 16.506 2.712 1.00 88.31 302 GLU A N 1
ATOM 2438 C CA . GLU A 1 302 ? 6.222 16.480 4.180 1.00 88.31 302 GLU A CA 1
ATOM 2439 C C . GLU A 1 302 ? 7.661 16.176 4.633 1.00 88.31 302 GLU A C 1
ATOM 2441 O O . GLU A 1 302 ? 7.945 16.183 5.831 1.00 88.31 302 GLU A O 1
ATOM 2446 N N . ARG A 1 303 ? 8.575 15.899 3.692 1.00 88.50 303 ARG A N 1
ATOM 2447 C CA . ARG A 1 303 ? 9.991 15.586 3.949 1.00 88.50 303 ARG A CA 1
ATOM 2448 C C . ARG A 1 303 ? 10.185 14.413 4.912 1.00 88.50 303 ARG A C 1
ATOM 2450 O O . ARG A 1 303 ? 11.005 14.484 5.825 1.00 88.50 303 ARG A O 1
ATOM 2457 N N . LYS A 1 304 ? 9.458 13.313 4.695 1.00 83.88 304 LYS A N 1
ATOM 2458 C CA . LYS A 1 304 ? 9.616 12.046 5.430 1.00 83.88 304 LYS A CA 1
ATOM 2459 C C . LYS A 1 304 ? 10.287 10.996 4.524 1.00 83.88 304 LYS A C 1
ATOM 2461 O O . LYS A 1 304 ? 9.588 10.220 3.865 1.00 83.88 304 LYS A O 1
ATOM 2466 N N . PRO A 1 305 ? 11.635 10.896 4.492 1.00 81.88 305 PRO A N 1
ATOM 2467 C CA . PRO A 1 305 ? 12.363 10.096 3.496 1.00 81.88 305 PRO A CA 1
ATOM 2468 C C . PRO A 1 305 ? 12.017 8.603 3.511 1.00 81.88 305 PRO A C 1
ATOM 2470 O O . PRO A 1 305 ? 12.062 7.941 2.477 1.00 81.88 305 PRO A O 1
ATOM 2473 N N . ARG A 1 306 ? 11.595 8.072 4.667 1.00 81.94 306 ARG A N 1
ATOM 2474 C CA . ARG A 1 306 ? 11.166 6.672 4.834 1.00 81.94 306 ARG A CA 1
ATOM 2475 C C . ARG A 1 306 ? 10.020 6.243 3.907 1.00 81.94 306 ARG A C 1
ATOM 2477 O O . ARG A 1 306 ? 9.850 5.045 3.678 1.00 81.94 306 ARG A O 1
ATOM 2484 N N . PHE A 1 307 ? 9.221 7.187 3.399 1.00 85.69 307 PHE A N 1
ATOM 2485 C CA . PHE A 1 307 ? 8.159 6.906 2.426 1.00 85.69 307 PHE A CA 1
ATOM 2486 C C . PHE A 1 307 ? 8.707 6.754 1.002 1.00 85.69 307 PHE A C 1
ATOM 2488 O O . PHE A 1 307 ? 8.218 5.912 0.255 1.00 85.69 307 PHE A O 1
ATOM 2495 N N . LEU A 1 308 ? 9.778 7.475 0.649 1.00 89.00 308 LEU A N 1
ATOM 2496 C CA . LEU A 1 308 ? 10.440 7.334 -0.654 1.00 89.00 308 LEU A CA 1
ATOM 2497 C C . LEU A 1 308 ? 11.136 5.975 -0.808 1.00 89.00 308 LEU A C 1
ATOM 2499 O O . LEU A 1 308 ? 11.250 5.468 -1.918 1.00 89.00 308 LEU A O 1
ATOM 2503 N N . GLN A 1 309 ? 11.520 5.334 0.300 1.00 88.88 309 GLN A N 1
ATOM 2504 C CA . GLN A 1 309 ? 12.065 3.969 0.300 1.00 88.88 309 GLN A CA 1
ATOM 2505 C C . GLN A 1 309 ? 11.064 2.911 -0.206 1.00 88.88 309 GLN A C 1
ATOM 2507 O O . GLN A 1 309 ? 11.478 1.815 -0.568 1.00 88.88 309 GLN A O 1
ATOM 2512 N N . SER A 1 310 ? 9.760 3.213 -0.246 1.00 90.31 310 SER A N 1
ATOM 2513 C CA . SER A 1 310 ? 8.747 2.323 -0.835 1.00 90.31 310 SER A CA 1
ATOM 2514 C C . SER A 1 310 ? 8.670 2.423 -2.363 1.00 90.31 310 SER A C 1
ATOM 2516 O O . SER A 1 310 ? 8.151 1.514 -3.007 1.00 90.31 310 SER A O 1
ATOM 2518 N N . VAL A 1 311 ? 9.159 3.520 -2.955 1.00 93.88 311 VAL A N 1
ATOM 2519 C CA . VAL A 1 311 ? 9.011 3.810 -4.391 1.00 93.88 311 VAL A CA 1
ATOM 2520 C C . VAL A 1 311 ? 9.672 2.749 -5.278 1.00 93.88 311 VAL A C 1
ATOM 2522 O O . VAL A 1 311 ? 9.023 2.343 -6.239 1.00 93.88 311 VAL A O 1
ATOM 2525 N N . PRO A 1 312 ? 10.877 2.222 -4.971 1.00 92.56 312 PRO A N 1
ATOM 2526 C CA . PRO A 1 312 ? 11.481 1.166 -5.786 1.00 92.56 312 PRO A CA 1
ATOM 2527 C C . PRO A 1 312 ? 10.639 -0.110 -5.885 1.00 92.56 312 PRO A C 1
ATOM 2529 O O . PRO A 1 312 ? 10.547 -0.718 -6.946 1.00 92.56 312 PRO A O 1
ATOM 2532 N N . TYR A 1 313 ? 9.970 -0.495 -4.798 1.00 92.38 313 TYR A N 1
ATOM 2533 C CA . TYR A 1 313 ? 9.080 -1.656 -4.785 1.00 92.38 313 TYR A CA 1
ATOM 2534 C C . TYR A 1 313 ? 7.809 -1.412 -5.610 1.00 92.38 313 TYR A C 1
ATOM 2536 O O . TYR A 1 313 ? 7.373 -2.281 -6.362 1.00 92.38 313 TYR A O 1
ATOM 2544 N N . ALA A 1 314 ? 7.229 -0.211 -5.509 1.00 94.69 314 ALA A N 1
ATOM 2545 C CA . ALA A 1 314 ? 6.090 0.181 -6.335 1.00 94.69 314 ALA A CA 1
ATOM 2546 C C . ALA A 1 314 ? 6.464 0.243 -7.827 1.00 94.69 314 ALA A C 1
ATOM 2548 O O . ALA A 1 314 ? 5.679 -0.180 -8.671 1.00 94.69 314 ALA A O 1
ATOM 2549 N N . ALA A 1 315 ? 7.668 0.721 -8.150 1.00 95.69 315 ALA A N 1
ATOM 2550 C CA . ALA A 1 315 ? 8.198 0.728 -9.509 1.00 95.69 315 ALA A CA 1
ATOM 2551 C C . ALA A 1 315 ? 8.376 -0.698 -10.054 1.00 95.69 315 ALA A C 1
ATOM 2553 O O . ALA A 1 315 ? 7.990 -0.966 -11.185 1.00 95.69 315 ALA A O 1
ATOM 2554 N N . GLU A 1 316 ? 8.861 -1.641 -9.248 1.00 92.00 316 GLU A N 1
ATOM 2555 C CA . GLU A 1 316 ? 8.963 -3.041 -9.676 1.00 92.00 316 GLU A CA 1
ATOM 2556 C C . GLU A 1 316 ? 7.585 -3.683 -9.917 1.00 92.00 316 GLU A C 1
ATOM 2558 O O . GLU A 1 316 ? 7.373 -4.396 -10.897 1.00 92.00 316 GLU A O 1
ATOM 2563 N N . ASN A 1 317 ? 6.592 -3.344 -9.094 1.00 94.31 317 ASN A N 1
ATOM 2564 C CA . ASN A 1 317 ? 5.210 -3.752 -9.343 1.00 94.31 317 ASN A CA 1
ATOM 2565 C C . ASN A 1 317 ? 4.649 -3.166 -10.651 1.00 94.31 317 ASN A C 1
ATOM 2567 O O . ASN A 1 317 ? 3.943 -3.865 -11.379 1.00 94.31 317 ASN A O 1
ATOM 2571 N N . LEU A 1 318 ? 4.969 -1.904 -10.964 1.00 96.38 318 LEU A N 1
ATOM 2572 C CA . LEU A 1 318 ? 4.606 -1.281 -12.239 1.00 96.38 318 LEU A CA 1
ATOM 2573 C C . LEU A 1 318 ? 5.303 -1.955 -13.423 1.00 96.38 318 LEU A C 1
ATOM 2575 O O . LEU A 1 318 ? 4.662 -2.132 -14.455 1.00 96.38 318 LEU A O 1
ATOM 2579 N N . ARG A 1 319 ? 6.575 -2.357 -13.283 1.00 95.12 319 ARG A N 1
ATOM 2580 C CA . ARG A 1 319 ? 7.311 -3.103 -14.316 1.00 95.12 319 ARG A CA 1
ATOM 2581 C C . ARG A 1 319 ? 6.553 -4.369 -14.704 1.00 95.12 319 ARG A C 1
ATOM 2583 O O . ARG A 1 319 ? 6.212 -4.527 -15.872 1.00 95.12 319 ARG A O 1
ATOM 2590 N N . GLY A 1 320 ? 6.206 -5.202 -13.721 1.00 91.94 320 GLY A N 1
ATOM 2591 C CA . GLY A 1 320 ? 5.462 -6.438 -13.973 1.00 91.94 320 GLY A CA 1
ATOM 2592 C C . GLY A 1 320 ? 4.101 -6.201 -14.642 1.00 91.94 320 GLY A C 1
ATOM 2593 O O . GLY A 1 320 ? 3.688 -6.987 -15.490 1.00 91.94 320 GLY A O 1
ATOM 2594 N N . LEU A 1 321 ? 3.417 -5.098 -14.313 1.00 94.06 321 LEU A N 1
ATOM 2595 C CA . LEU A 1 321 ? 2.155 -4.726 -14.959 1.00 94.06 321 LEU A CA 1
ATOM 2596 C C . LEU A 1 321 ? 2.354 -4.249 -16.410 1.00 94.06 321 LEU A C 1
ATOM 2598 O O . LEU A 1 321 ? 1.578 -4.614 -17.287 1.00 94.06 321 LEU A O 1
ATOM 2602 N N . LEU A 1 322 ? 3.394 -3.453 -16.674 1.00 95.88 322 LEU A N 1
ATOM 2603 C CA . LEU A 1 322 ? 3.742 -2.986 -18.020 1.00 95.88 322 LEU A CA 1
ATOM 2604 C C . LEU A 1 322 ? 4.158 -4.142 -18.940 1.00 95.88 322 LEU A C 1
ATOM 2606 O O . LEU A 1 322 ? 3.847 -4.110 -20.127 1.00 95.88 322 LEU A O 1
ATOM 2610 N N . GLU A 1 323 ? 4.848 -5.148 -18.401 1.00 93.25 323 GLU A N 1
ATOM 2611 C CA . GLU A 1 323 ? 5.235 -6.367 -19.123 1.00 93.25 323 GLU A CA 1
ATOM 2612 C C . GLU A 1 323 ? 4.033 -7.269 -19.427 1.00 93.25 323 GLU A C 1
ATOM 2614 O O . GLU A 1 323 ? 3.956 -7.838 -20.513 1.00 93.25 323 GLU A O 1
ATOM 2619 N N . ALA A 1 324 ? 3.079 -7.376 -18.495 1.00 90.25 324 ALA A N 1
ATOM 2620 C CA . ALA A 1 324 ? 1.842 -8.134 -18.697 1.00 90.25 324 ALA A CA 1
ATOM 2621 C C . ALA A 1 324 ? 0.860 -7.448 -19.668 1.00 90.25 324 ALA A C 1
ATOM 2623 O O . ALA A 1 324 ? 0.020 -8.119 -20.267 1.00 90.25 324 ALA A O 1
ATOM 2624 N N . GLY A 1 325 ? 0.976 -6.128 -19.833 1.00 91.88 325 GLY A N 1
ATOM 2625 C CA . GLY A 1 325 ? 0.099 -5.307 -20.661 1.00 91.88 325 GLY A CA 1
ATOM 2626 C C . GLY A 1 325 ? -0.915 -4.510 -19.836 1.00 91.88 325 GLY A C 1
ATOM 2627 O O . GLY A 1 325 ? -1.468 -4.980 -18.841 1.00 91.88 325 GLY A O 1
ATOM 2628 N N . LEU A 1 326 ? -1.160 -3.267 -20.258 1.00 95.38 326 LEU A N 1
ATOM 2629 C CA . LEU A 1 326 ? -2.111 -2.372 -19.600 1.00 95.38 326 LEU A CA 1
ATOM 2630 C C . LEU A 1 326 ? -3.559 -2.687 -20.022 1.00 95.38 326 LEU A C 1
ATOM 2632 O O . LEU A 1 326 ? -3.800 -3.065 -21.167 1.00 95.38 326 LEU A O 1
ATOM 2636 N N . PRO A 1 327 ? -4.546 -2.486 -19.129 1.00 92.62 327 PRO A N 1
ATOM 2637 C CA . PRO A 1 327 ? -5.940 -2.880 -19.375 1.00 92.62 327 PRO A CA 1
ATOM 2638 C C . PRO A 1 327 ? -6.661 -2.037 -20.437 1.00 92.62 327 PRO A C 1
ATOM 2640 O O . PRO A 1 327 ? -7.729 -2.409 -20.916 1.00 92.62 327 PRO A O 1
ATOM 2643 N N . VAL A 1 328 ? -6.123 -0.863 -20.764 1.00 96.75 328 VAL A N 1
ATOM 2644 C CA . VAL A 1 328 ? -6.678 0.088 -21.731 1.00 96.75 328 VAL A CA 1
ATOM 2645 C C . VAL A 1 328 ? -5.554 0.869 -22.403 1.00 96.75 328 VAL A C 1
ATOM 2647 O O . VAL A 1 328 ? -4.459 0.961 -21.862 1.00 96.75 328 VAL A O 1
ATOM 2650 N N . ASP A 1 329 ? -5.842 1.482 -23.551 1.00 97.56 329 ASP A N 1
ATOM 2651 C CA . ASP A 1 329 ? -4.924 2.395 -24.242 1.00 97.56 329 ASP A CA 1
ATOM 2652 C C . ASP A 1 329 ? -4.787 3.730 -23.480 1.00 97.56 329 ASP A C 1
ATOM 2654 O O . ASP A 1 329 ? -5.707 4.563 -23.486 1.00 97.56 329 ASP A O 1
ATOM 2658 N N . ILE A 1 330 ? -3.651 3.909 -22.799 1.00 98.25 330 ILE A N 1
ATOM 2659 C CA . ILE A 1 330 ? -3.309 5.060 -21.941 1.00 98.25 330 ILE A CA 1
ATOM 2660 C C . ILE A 1 330 ? -1.846 5.509 -22.157 1.00 98.25 330 ILE A C 1
ATOM 2662 O O . ILE A 1 330 ? -1.038 5.448 -21.230 1.00 98.25 330 ILE A O 1
ATOM 2666 N N . PRO A 1 331 ? -1.470 5.933 -23.376 1.00 98.38 331 PRO A N 1
ATOM 2667 C CA . PRO A 1 331 ? -0.071 6.078 -23.789 1.00 98.38 331 PRO A CA 1
ATOM 2668 C C . PRO A 1 331 ? 0.716 7.157 -23.026 1.00 98.38 331 PRO A C 1
ATOM 2670 O O . PRO A 1 331 ? 1.914 6.992 -22.799 1.00 98.38 331 PRO A O 1
ATOM 2673 N N . GLU A 1 332 ? 0.077 8.252 -22.608 1.00 98.75 332 GLU A N 1
ATOM 2674 C CA . GLU A 1 332 ? 0.739 9.306 -21.829 1.00 98.75 332 GLU A CA 1
ATOM 2675 C C . GLU A 1 332 ? 1.027 8.821 -20.408 1.00 98.75 332 GLU A C 1
ATOM 2677 O O . GLU A 1 332 ? 2.125 9.010 -19.881 1.00 98.75 332 GLU A O 1
ATOM 2682 N N . LEU A 1 333 ? 0.046 8.147 -19.796 1.00 98.69 333 LEU A N 1
ATOM 2683 C CA . LEU A 1 333 ? 0.242 7.522 -18.493 1.00 98.69 333 LEU A CA 1
ATOM 2684 C C . LEU A 1 333 ? 1.311 6.432 -18.590 1.00 98.69 333 LEU A C 1
ATOM 2686 O O . LEU A 1 333 ? 2.236 6.441 -17.789 1.00 98.69 333 LEU A O 1
ATOM 2690 N N . GLU A 1 334 ? 1.243 5.547 -19.585 1.00 98.62 334 GLU A N 1
ATOM 2691 C CA . GLU A 1 334 ? 2.241 4.500 -19.812 1.00 98.62 334 GLU A CA 1
ATOM 2692 C C . GLU A 1 334 ? 3.664 5.067 -19.913 1.00 98.62 334 GLU A C 1
ATOM 2694 O O . GLU A 1 334 ? 4.566 4.562 -19.242 1.00 98.62 334 GLU A O 1
ATOM 2699 N N . GLY A 1 335 ? 3.863 6.145 -20.679 1.00 98.50 335 GLY A N 1
ATOM 2700 C CA . GLY A 1 335 ? 5.150 6.839 -20.767 1.00 98.50 335 GLY A CA 1
ATOM 2701 C C . GLY A 1 335 ? 5.657 7.314 -19.401 1.00 98.50 335 GLY A C 1
ATOM 2702 O O . GLY A 1 335 ? 6.810 7.062 -19.043 1.00 98.50 335 GLY A O 1
ATOM 2703 N N . ALA A 1 336 ? 4.783 7.919 -18.591 1.00 98.62 336 ALA A N 1
ATOM 2704 C CA . ALA A 1 336 ? 5.124 8.331 -17.231 1.00 98.62 336 ALA A CA 1
ATOM 2705 C C . ALA A 1 336 ? 5.462 7.133 -16.322 1.00 98.62 336 ALA A C 1
ATOM 2707 O O . ALA A 1 336 ? 6.413 7.209 -15.544 1.00 98.62 336 ALA A O 1
ATOM 2708 N N . LEU A 1 337 ? 4.737 6.012 -16.426 1.00 98.56 337 LEU A N 1
ATOM 2709 C CA . LEU A 1 337 ? 5.036 4.795 -15.661 1.00 98.56 337 LEU A CA 1
ATOM 2710 C C . LEU A 1 337 ? 6.391 4.207 -16.054 1.00 98.56 337 LEU A C 1
ATOM 2712 O O . LEU A 1 337 ? 7.173 3.857 -15.173 1.00 98.56 337 LEU A O 1
ATOM 2716 N N . ARG A 1 338 ? 6.707 4.150 -17.353 1.00 98.00 338 ARG A N 1
ATOM 2717 C CA . ARG A 1 338 ? 8.011 3.682 -17.844 1.00 98.00 338 ARG A CA 1
ATOM 2718 C C . ARG A 1 338 ? 9.154 4.547 -17.313 1.00 98.00 338 ARG A C 1
ATOM 2720 O O . ARG A 1 338 ? 10.132 3.991 -16.827 1.00 98.00 338 ARG A O 1
ATOM 2727 N N . ALA A 1 339 ? 8.994 5.871 -17.286 1.00 97.81 339 ALA A N 1
ATOM 2728 C CA . ALA A 1 339 ? 9.979 6.778 -16.691 1.00 97.81 339 ALA A CA 1
ATOM 2729 C C . ALA A 1 339 ? 10.170 6.548 -15.175 1.00 97.81 339 ALA A C 1
ATOM 2731 O O . ALA A 1 339 ? 11.281 6.659 -14.656 1.00 97.81 339 ALA A O 1
ATOM 2732 N N . ILE A 1 340 ? 9.102 6.198 -14.445 1.00 97.31 340 ILE A N 1
ATOM 2733 C CA . ILE A 1 340 ? 9.197 5.818 -13.024 1.00 97.31 340 ILE A CA 1
ATOM 2734 C C . ILE A 1 340 ? 9.980 4.512 -12.867 1.00 97.31 340 ILE A C 1
ATOM 2736 O O . ILE A 1 340 ? 10.864 4.430 -12.015 1.00 97.31 340 ILE A O 1
ATOM 2740 N N . VAL A 1 341 ? 9.672 3.500 -13.681 1.00 96.44 341 VAL A N 1
ATOM 2741 C CA . VAL A 1 341 ? 10.369 2.205 -13.663 1.00 96.44 341 VAL A CA 1
ATOM 2742 C C . VAL A 1 341 ? 11.843 2.362 -14.022 1.00 96.44 341 VAL A C 1
ATOM 2744 O O . VAL A 1 341 ? 12.691 1.768 -13.369 1.00 96.44 341 VAL A O 1
ATOM 2747 N N . GLU A 1 342 ? 12.170 3.188 -15.008 1.00 94.00 342 GLU A N 1
ATOM 2748 C CA . GLU A 1 342 ? 13.554 3.476 -15.384 1.00 94.00 342 GLU A CA 1
ATOM 2749 C C . GLU A 1 342 ? 14.332 4.136 -14.238 1.00 94.00 342 GLU A C 1
ATOM 2751 O O . GLU A 1 342 ? 15.478 3.779 -13.969 1.00 94.00 342 GLU A O 1
ATOM 2756 N N . ARG A 1 343 ? 13.700 5.077 -13.527 1.00 94.38 343 ARG A N 1
ATOM 2757 C CA . ARG A 1 343 ? 14.368 5.862 -12.485 1.00 94.38 343 ARG A CA 1
ATOM 2758 C C . ARG A 1 343 ? 14.450 5.174 -11.123 1.00 94.38 343 ARG A C 1
ATOM 2760 O O . ARG A 1 343 ? 15.425 5.391 -10.405 1.00 94.38 343 ARG A O 1
ATOM 2767 N N . TRP A 1 344 ? 13.429 4.413 -10.733 1.00 93.81 344 TRP A N 1
ATOM 2768 C CA . TRP A 1 344 ? 13.344 3.785 -9.404 1.00 93.81 344 TRP A CA 1
ATOM 2769 C C . TRP A 1 344 ? 13.204 2.272 -9.426 1.00 93.81 344 TRP A C 1
ATOM 2771 O O . TRP A 1 344 ? 13.385 1.655 -8.377 1.00 93.81 344 TRP A O 1
ATOM 2781 N N . GLY A 1 345 ? 12.859 1.669 -10.562 1.00 83.25 345 GLY A N 1
ATOM 2782 C CA . GLY A 1 345 ? 12.810 0.219 -10.667 1.00 83.25 345 GLY A CA 1
ATOM 2783 C C . GLY A 1 345 ? 14.166 -0.364 -10.298 1.00 83.25 345 GLY A C 1
ATOM 2784 O O . GLY A 1 345 ? 15.216 0.210 -10.606 1.00 83.25 345 GLY A O 1
ATOM 2785 N N . ARG A 1 346 ? 14.154 -1.515 -9.623 1.00 72.38 346 ARG A N 1
ATOM 2786 C CA . ARG A 1 346 ? 15.396 -2.260 -9.421 1.00 72.38 346 ARG A CA 1
ATOM 2787 C C . ARG A 1 346 ? 15.944 -2.564 -10.815 1.00 72.38 346 ARG A C 1
ATOM 2789 O O . ARG A 1 346 ? 15.170 -2.913 -11.713 1.00 72.38 346 ARG A O 1
ATOM 2796 N N . LYS A 1 347 ? 17.249 -2.372 -11.035 1.00 56.56 347 LYS A N 1
ATOM 2797 C CA . LYS A 1 347 ? 17.875 -2.919 -12.245 1.00 56.56 347 LYS A CA 1
ATOM 2798 C C . LYS A 1 347 ? 17.565 -4.413 -12.214 1.00 56.56 347 LYS A C 1
ATOM 2800 O O . LYS A 1 347 ? 17.763 -5.023 -11.165 1.00 56.56 347 LYS A O 1
ATOM 2805 N N . ALA A 1 348 ? 16.981 -4.937 -13.292 1.00 43.84 348 ALA A N 1
ATOM 2806 C CA . ALA A 1 348 ? 16.663 -6.354 -13.373 1.00 43.84 348 ALA A CA 1
ATOM 2807 C C . ALA A 1 348 ? 17.924 -7.123 -12.982 1.00 43.84 348 ALA A C 1
ATOM 2809 O O . ALA A 1 348 ? 18.989 -6.858 -13.544 1.00 43.84 348 ALA A O 1
ATOM 2810 N N . GLU A 1 349 ? 17.823 -7.993 -11.977 1.00 40.22 349 GLU A N 1
ATOM 2811 C CA . GLU A 1 349 ? 18.921 -8.912 -11.735 1.00 40.22 349 GLU A CA 1
ATOM 2812 C C . GLU A 1 349 ? 19.052 -9.775 -12.992 1.00 40.22 349 GLU A C 1
ATOM 2814 O O . GLU A 1 349 ? 18.039 -10.324 -13.451 1.00 40.22 349 GLU A O 1
ATOM 2819 N N . PRO A 1 350 ? 20.250 -9.839 -13.597 1.00 36.00 350 PRO A N 1
ATOM 2820 C CA . PRO A 1 350 ? 20.480 -10.698 -14.739 1.00 36.00 350 PRO A CA 1
ATOM 2821 C C . PRO A 1 350 ? 20.028 -12.120 -14.391 1.00 36.00 350 PRO A C 1
ATOM 2823 O O . PRO A 1 350 ? 20.166 -12.584 -13.255 1.00 36.00 350 PRO A O 1
ATOM 2826 N N . SER A 1 351 ? 19.391 -12.787 -15.351 1.00 35.41 351 SER A N 1
ATOM 2827 C CA . SER A 1 351 ? 18.738 -14.077 -15.121 1.00 35.41 351 SER A CA 1
ATOM 2828 C C . SER A 1 351 ? 19.725 -15.111 -14.564 1.00 35.41 351 SER A C 1
ATOM 2830 O O . SER A 1 351 ? 20.929 -15.004 -14.753 1.00 35.41 351 SER A O 1
ATOM 2832 N N . ALA A 1 352 ? 19.238 -16.182 -13.934 1.00 38.31 352 ALA A N 1
ATOM 2833 C CA . ALA A 1 352 ? 20.085 -17.238 -13.366 1.00 38.31 352 ALA A CA 1
ATOM 2834 C C . ALA A 1 352 ? 21.034 -17.949 -14.368 1.00 38.31 352 ALA A C 1
ATOM 2836 O O . ALA A 1 352 ? 21.866 -18.742 -13.934 1.00 38.31 352 ALA A O 1
ATOM 2837 N N . VAL A 1 353 ? 20.924 -17.674 -15.672 1.00 42.12 353 VAL A N 1
ATOM 2838 C CA . VAL A 1 353 ? 21.871 -18.107 -16.715 1.00 42.12 353 VAL A CA 1
ATOM 2839 C C . VAL A 1 353 ? 23.150 -17.242 -16.719 1.00 42.12 353 VAL A C 1
ATOM 2841 O O . VAL A 1 353 ? 24.194 -17.684 -17.179 1.00 42.12 353 VAL A O 1
ATOM 2844 N N . GLU A 1 354 ? 23.095 -16.046 -16.131 1.00 44.41 354 GLU A N 1
ATOM 2845 C CA . GLU A 1 354 ? 24.151 -15.025 -16.056 1.00 44.41 354 GLU A CA 1
ATOM 2846 C C . GLU A 1 354 ? 24.747 -14.896 -14.640 1.00 44.41 354 GLU A C 1
ATOM 2848 O O . GLU A 1 354 ? 25.209 -13.832 -14.236 1.00 44.41 354 GLU A O 1
ATOM 2853 N N . ARG A 1 355 ? 24.783 -15.977 -13.847 1.00 48.53 355 ARG A N 1
ATOM 2854 C CA . ARG A 1 355 ? 25.478 -15.992 -12.538 1.00 48.53 355 ARG A CA 1
ATOM 2855 C C . ARG A 1 355 ? 27.013 -16.024 -12.663 1.00 48.53 355 ARG A C 1
ATOM 2857 O O . ARG A 1 355 ? 27.684 -16.614 -11.821 1.00 48.53 355 ARG A O 1
ATOM 2864 N N . GLY A 1 356 ? 27.567 -15.442 -13.722 1.00 67.12 356 GLY A N 1
ATOM 2865 C CA . GLY A 1 356 ? 29.005 -15.285 -13.916 1.00 67.12 356 GLY A CA 1
ATOM 2866 C C . GLY A 1 356 ? 29.415 -13.847 -13.622 1.00 67.12 356 GLY A C 1
ATOM 2867 O O . GLY A 1 356 ? 28.691 -12.912 -13.954 1.00 67.12 356 GLY A O 1
ATOM 2868 N N . LEU A 1 357 ? 30.578 -13.657 -13.004 1.00 83.69 357 LEU A N 1
ATOM 2869 C CA . LEU A 1 357 ? 31.216 -12.343 -12.956 1.00 83.69 357 LEU A CA 1
ATOM 2870 C C . LEU A 1 357 ? 31.571 -11.927 -14.393 1.00 83.69 357 LEU A C 1
ATOM 2872 O O . LEU A 1 357 ? 32.212 -12.695 -15.112 1.00 83.69 357 LEU A O 1
ATOM 2876 N N . GLU A 1 358 ? 31.185 -10.722 -14.803 1.00 89.19 358 GLU A N 1
ATOM 2877 C CA . GLU A 1 358 ? 31.648 -10.120 -16.052 1.00 89.19 358 GLU A CA 1
ATOM 2878 C C . GLU A 1 358 ? 32.865 -9.225 -15.787 1.00 89.19 358 GLU A C 1
ATOM 2880 O O . GLU A 1 358 ? 32.844 -8.352 -14.916 1.00 89.19 358 GLU A O 1
ATOM 2885 N N . VAL A 1 359 ? 33.949 -9.434 -16.531 1.00 92.00 359 VAL A N 1
ATOM 2886 C CA . VAL A 1 359 ? 35.164 -8.622 -16.452 1.00 92.00 359 VAL A CA 1
ATOM 2887 C C . VAL A 1 359 ? 35.346 -7.851 -17.754 1.00 92.00 359 VAL A C 1
ATOM 2889 O O . VAL A 1 359 ? 35.663 -8.433 -18.791 1.00 92.00 359 VAL A O 1
ATOM 2892 N N . THR A 1 360 ? 35.203 -6.529 -17.698 1.00 92.44 360 THR A N 1
ATOM 2893 C CA . THR A 1 360 ? 35.501 -5.645 -18.829 1.00 92.44 360 THR A CA 1
ATOM 2894 C C . THR A 1 360 ? 36.976 -5.266 -18.796 1.00 92.44 360 THR A C 1
ATOM 2896 O O . THR A 1 360 ? 37.445 -4.614 -17.861 1.00 92.44 360 THR A O 1
ATOM 2899 N N . VAL A 1 361 ? 37.717 -5.639 -19.833 1.00 95.19 361 VAL A N 1
ATOM 2900 C CA . VAL A 1 361 ? 39.117 -5.269 -20.028 1.00 95.19 361 VAL A CA 1
ATOM 2901 C C . VAL A 1 361 ? 39.207 -4.182 -21.093 1.00 95.19 361 VAL A C 1
ATOM 2903 O O . VAL A 1 361 ? 38.667 -4.329 -22.185 1.00 95.19 361 VAL A O 1
ATOM 2906 N N . SER A 1 362 ? 39.899 -3.078 -20.820 1.00 94.81 362 SER A N 1
ATOM 2907 C CA . SER A 1 362 ? 40.027 -2.004 -21.808 1.00 94.81 362 SER A CA 1
ATOM 2908 C C . SER A 1 362 ? 41.451 -1.498 -21.993 1.00 94.81 362 SER A C 1
ATOM 2910 O O . SER A 1 362 ? 42.277 -1.553 -21.083 1.00 94.81 362 SER A O 1
ATOM 2912 N N . SER A 1 363 ? 41.746 -0.972 -23.182 1.00 96.75 363 SER A N 1
ATOM 2913 C CA . SER A 1 363 ? 42.970 -0.212 -23.446 1.00 96.75 363 SER A CA 1
ATOM 2914 C C . SER A 1 363 ? 42.644 1.201 -23.912 1.00 96.75 363 SER A C 1
ATOM 2916 O O . SER A 1 363 ? 41.757 1.372 -24.752 1.00 96.75 363 SER A O 1
ATOM 2918 N N . PHE A 1 364 ? 43.402 2.189 -23.436 1.00 96.06 364 PHE A N 1
ATOM 2919 C CA . PHE A 1 364 ? 43.157 3.591 -23.761 1.00 96.06 364 PHE A CA 1
ATOM 2920 C C . PHE A 1 364 ? 44.435 4.447 -23.837 1.00 96.06 364 PHE A C 1
ATOM 2922 O O . PHE A 1 364 ? 45.505 4.059 -23.347 1.00 96.06 364 PHE A O 1
ATOM 2929 N N . ARG A 1 365 ? 44.326 5.655 -24.413 1.00 95.38 365 ARG A N 1
ATOM 2930 C CA . ARG A 1 365 ? 45.369 6.697 -24.350 1.00 95.38 365 ARG A CA 1
ATOM 2931 C C . ARG A 1 365 ? 45.131 7.749 -23.257 1.00 95.38 365 ARG A C 1
ATOM 2933 O O . ARG A 1 365 ? 44.054 8.331 -23.174 1.00 95.38 365 ARG A O 1
ATOM 2940 N N . TYR A 1 366 ? 46.149 8.101 -22.472 1.00 93.25 366 TYR A N 1
ATOM 2941 C CA . TYR A 1 366 ? 46.006 9.112 -21.405 1.00 93.25 366 TYR A CA 1
ATOM 2942 C C . TYR A 1 366 ? 45.519 10.501 -21.864 1.00 93.25 366 TYR A C 1
ATOM 2944 O O . TYR A 1 366 ? 44.667 11.064 -21.178 1.00 93.25 366 TYR A O 1
ATOM 2952 N N . PRO A 1 367 ? 45.980 11.067 -23.002 1.00 91.75 367 PRO A N 1
ATOM 2953 C CA . PRO A 1 367 ? 45.494 12.372 -23.462 1.00 91.75 367 PRO A CA 1
ATOM 2954 C C . PRO A 1 367 ? 43.982 12.430 -23.734 1.00 91.75 367 PRO A C 1
ATOM 2956 O O . PRO A 1 367 ? 43.405 13.508 -23.712 1.00 91.75 367 PRO A O 1
ATOM 2959 N N . GLY A 1 368 ? 43.338 11.282 -23.976 1.00 83.38 368 GLY A N 1
ATOM 2960 C CA . GLY A 1 368 ? 41.886 11.175 -24.151 1.00 83.38 368 GLY A CA 1
ATOM 2961 C C . GLY A 1 368 ? 41.103 10.994 -22.845 1.00 83.38 368 GLY A C 1
ATOM 2962 O O . GLY A 1 368 ? 39.916 10.696 -22.902 1.00 83.38 368 GLY A O 1
ATOM 2963 N N . GLY A 1 369 ? 41.753 11.115 -21.683 1.00 88.94 369 GLY A N 1
ATOM 2964 C CA . GLY A 1 369 ? 41.145 10.880 -20.372 1.00 88.94 369 GLY A CA 1
ATOM 2965 C C . GLY A 1 369 ? 41.051 9.399 -19.995 1.00 88.94 369 GLY A C 1
ATOM 2966 O O . GLY A 1 369 ? 41.346 8.511 -20.801 1.00 88.94 369 GLY A O 1
ATOM 2967 N N . TYR A 1 370 ? 40.649 9.138 -18.752 1.00 87.62 370 TYR A N 1
ATOM 2968 C CA . TYR A 1 370 ? 40.352 7.789 -18.264 1.00 87.62 370 TYR A CA 1
ATOM 2969 C C . TYR A 1 370 ? 39.072 7.235 -18.916 1.00 87.62 370 TYR A C 1
ATOM 2971 O O . TYR A 1 370 ? 38.225 8.025 -19.342 1.00 87.62 370 TYR A O 1
ATOM 2979 N N . PRO A 1 371 ? 38.908 5.904 -19.019 1.00 82.94 371 PRO A N 1
ATOM 2980 C CA . PRO A 1 371 ? 37.637 5.302 -19.414 1.00 82.94 371 PRO A CA 1
ATOM 2981 C C . PRO A 1 371 ? 36.494 5.789 -18.514 1.00 82.94 371 PRO A C 1
ATOM 2983 O O . PRO A 1 371 ? 36.677 5.953 -17.308 1.00 82.94 371 PRO A O 1
ATOM 2986 N N . ALA A 1 372 ? 35.332 6.061 -19.110 1.00 77.06 372 ALA A N 1
ATOM 2987 C CA . ALA A 1 372 ? 34.170 6.534 -18.368 1.00 77.06 372 ALA A CA 1
ATOM 2988 C C . ALA A 1 372 ? 33.626 5.422 -17.459 1.00 77.06 372 ALA A C 1
ATOM 2990 O O . ALA A 1 372 ? 33.474 4.284 -17.898 1.00 77.06 372 ALA A O 1
ATOM 2991 N N . ASP A 1 373 ? 33.303 5.760 -16.209 1.00 73.69 373 ASP A N 1
ATOM 2992 C CA . ASP A 1 373 ? 32.625 4.835 -15.302 1.00 73.69 373 ASP A CA 1
ATOM 2993 C C . ASP A 1 373 ? 31.126 4.795 -15.614 1.00 73.69 373 ASP A C 1
ATOM 2995 O O . ASP A 1 373 ? 30.368 5.686 -15.235 1.00 73.69 373 ASP A O 1
ATOM 2999 N N . THR A 1 374 ? 30.701 3.749 -16.313 1.00 63.38 374 THR A N 1
ATOM 3000 C CA . THR A 1 374 ? 29.290 3.474 -16.614 1.00 63.38 374 THR A CA 1
ATOM 3001 C C . THR A 1 374 ? 28.609 2.620 -15.539 1.00 63.38 374 THR A C 1
ATOM 3003 O O . THR A 1 374 ? 27.387 2.473 -15.556 1.00 63.38 374 THR A O 1
ATOM 3006 N N . SER A 1 375 ? 29.378 2.080 -14.584 1.00 64.88 375 SER A N 1
ATOM 3007 C CA . SER A 1 375 ? 28.886 1.192 -13.523 1.00 64.88 375 SER A CA 1
ATOM 3008 C C . SER A 1 375 ? 28.393 1.949 -12.284 1.00 64.88 375 SER A C 1
ATOM 3010 O O . SER A 1 375 ? 27.507 1.465 -11.584 1.00 64.88 375 SER A O 1
ATOM 3012 N N . GLY A 1 376 ? 28.927 3.151 -12.031 1.00 57.47 376 GLY A N 1
ATOM 3013 C CA . GLY A 1 376 ? 28.613 3.965 -10.851 1.00 57.47 376 GLY A CA 1
ATOM 3014 C C . GLY A 1 376 ? 29.368 3.550 -9.581 1.00 57.47 376 GLY A C 1
ATOM 3015 O O . GLY A 1 376 ? 29.021 4.006 -8.491 1.00 57.47 376 GLY A O 1
ATOM 3016 N N . HIS A 1 377 ? 30.388 2.693 -9.707 1.00 64.38 377 HIS A N 1
ATOM 3017 C CA . HIS A 1 377 ? 31.172 2.135 -8.597 1.00 64.38 377 HIS A CA 1
ATOM 3018 C C . HIS A 1 377 ? 32.643 2.593 -8.570 1.00 64.38 377 HIS A C 1
ATOM 3020 O O . HIS A 1 377 ? 33.450 2.032 -7.832 1.00 64.38 377 HIS A O 1
ATOM 3026 N N . GLY A 1 378 ? 33.012 3.618 -9.340 1.00 61.03 378 GLY A N 1
ATOM 3027 C CA . GLY A 1 378 ? 34.345 4.226 -9.328 1.00 61.03 378 GLY A CA 1
ATOM 3028 C C . GLY A 1 378 ? 35.314 3.717 -10.403 1.00 61.03 378 GLY A C 1
ATOM 3029 O O . GLY A 1 378 ? 36.504 3.999 -10.305 1.00 61.03 378 GLY A O 1
ATOM 3030 N N . GLY A 1 379 ? 34.843 2.994 -11.428 1.00 68.31 379 GLY A N 1
ATOM 3031 C CA . GLY A 1 379 ? 35.609 2.718 -12.659 1.00 68.31 379 GLY A CA 1
ATOM 3032 C C . GLY A 1 379 ? 36.620 1.557 -12.632 1.00 68.31 379 GLY A C 1
ATOM 3033 O O . GLY A 1 379 ? 37.226 1.269 -13.665 1.00 68.31 379 GLY A O 1
ATOM 3034 N N . GLY A 1 380 ? 36.772 0.848 -11.509 1.00 86.81 380 GLY A N 1
ATOM 3035 C CA . GLY A 1 380 ? 37.633 -0.339 -11.399 1.00 86.81 380 GLY A CA 1
ATOM 3036 C C . GLY A 1 380 ? 39.138 -0.037 -11.409 1.00 86.81 380 GLY A C 1
ATOM 3037 O O . GLY A 1 380 ? 39.579 1.027 -10.974 1.00 86.81 380 GLY A O 1
ATOM 3038 N N . TYR A 1 381 ? 39.949 -0.994 -11.867 1.00 94.38 381 TYR A N 1
ATOM 3039 C CA . TYR A 1 381 ? 41.403 -0.840 -11.927 1.00 94.38 381 TYR A CA 1
ATOM 3040 C C . TYR A 1 381 ? 41.847 -0.062 -13.158 1.00 94.38 381 TYR A C 1
ATOM 3042 O O . TYR A 1 381 ? 41.405 -0.336 -14.272 1.00 94.38 381 TYR A O 1
ATOM 3050 N N . VAL A 1 382 ? 42.813 0.837 -12.970 1.00 95.12 382 VAL A N 1
ATOM 3051 C CA . VAL A 1 382 ? 43.525 1.495 -14.065 1.00 95.12 382 VAL A CA 1
ATOM 3052 C C . VAL A 1 382 ? 45.026 1.314 -13.877 1.00 95.12 382 VAL A C 1
ATOM 3054 O O . VAL A 1 382 ? 45.606 1.805 -12.911 1.00 95.12 382 VAL A O 1
ATOM 3057 N N . PHE A 1 383 ? 45.664 0.639 -14.828 1.00 97.50 383 PHE A N 1
ATOM 3058 C CA . PHE A 1 383 ? 47.089 0.340 -14.818 1.00 97.50 383 PHE A CA 1
ATOM 3059 C C . PHE A 1 383 ? 47.846 1.190 -15.848 1.00 97.50 383 PHE A C 1
ATOM 3061 O O . PHE A 1 383 ? 47.564 1.157 -17.050 1.00 97.50 383 PHE A O 1
ATOM 3068 N N . ASP A 1 384 ? 48.841 1.947 -15.378 1.00 96.81 384 ASP A N 1
ATOM 3069 C CA . ASP A 1 384 ? 49.673 2.808 -16.221 1.00 96.81 384 ASP A CA 1
ATOM 3070 C C . ASP A 1 384 ? 50.792 2.017 -16.909 1.00 96.81 384 ASP A C 1
ATOM 3072 O O . ASP A 1 384 ? 51.769 1.603 -16.290 1.00 96.81 384 ASP A O 1
ATOM 3076 N N . CYS A 1 385 ? 50.675 1.847 -18.223 1.00 96.94 385 CYS A N 1
ATOM 3077 C CA . CYS A 1 385 ? 51.650 1.144 -19.049 1.00 96.94 385 CYS A CA 1
ATOM 3078 C C . CYS A 1 385 ? 52.756 2.065 -19.594 1.00 96.94 385 CYS A C 1
ATOM 3080 O O . CYS A 1 385 ? 53.584 1.618 -20.389 1.00 96.94 385 CYS A O 1
ATOM 3082 N N . ARG A 1 386 ? 52.800 3.360 -19.241 1.00 94.81 386 ARG A N 1
ATOM 3083 C CA . ARG A 1 386 ? 53.811 4.300 -19.770 1.00 94.81 386 ARG A CA 1
ATOM 3084 C C . ARG A 1 386 ? 55.230 3.998 -19.292 1.00 94.81 386 ARG A C 1
ATOM 3086 O O . ARG A 1 386 ? 56.165 4.399 -19.985 1.00 94.81 386 ARG A O 1
ATOM 3093 N N . GLY A 1 387 ? 55.375 3.281 -18.177 1.00 90.06 387 GLY A N 1
ATOM 3094 C CA . GLY A 1 387 ? 56.657 2.776 -17.680 1.00 90.06 387 GLY A CA 1
ATOM 3095 C C . GLY A 1 387 ? 57.221 1.596 -18.478 1.00 90.06 387 GLY A C 1
ATOM 3096 O O . GLY A 1 387 ? 58.397 1.285 -18.340 1.00 90.06 387 GLY A O 1
ATOM 3097 N N . LEU A 1 388 ? 56.418 0.957 -19.338 1.00 93.94 388 LEU A N 1
ATOM 3098 C CA . LEU A 1 388 ? 56.873 -0.173 -20.150 1.00 93.94 388 LEU A CA 1
ATOM 3099 C C . LEU A 1 388 ? 57.689 0.293 -21.370 1.00 93.94 388 LEU A C 1
ATOM 3101 O O . LEU A 1 388 ? 57.426 1.391 -21.889 1.00 93.94 388 LEU A O 1
ATOM 3105 N N . PRO A 1 389 ? 58.605 -0.551 -21.888 1.00 89.88 389 PRO A N 1
ATOM 3106 C CA . PRO A 1 389 ? 59.366 -0.288 -23.110 1.00 89.88 389 PRO A CA 1
ATOM 3107 C C . PRO A 1 389 ? 58.455 0.117 -24.265 1.00 89.88 389 PRO A C 1
ATOM 3109 O O . PRO A 1 389 ? 57.404 -0.486 -24.464 1.00 89.88 389 PRO A O 1
ATOM 3112 N N . ASN A 1 390 ? 58.828 1.175 -24.987 1.00 90.25 390 ASN A N 1
ATOM 3113 C CA . ASN A 1 390 ? 57.962 1.846 -25.956 1.00 90.25 390 ASN A CA 1
ATOM 3114 C C . ASN A 1 390 ? 58.329 1.461 -27.403 1.00 90.25 390 ASN A C 1
ATOM 3116 O O . ASN A 1 390 ? 59.257 2.074 -27.937 1.00 90.25 390 ASN A O 1
ATOM 3120 N N . PRO A 1 391 ? 57.596 0.533 -28.055 1.00 88.81 391 PRO A N 1
ATOM 3121 C CA . PRO A 1 391 ? 57.934 0.059 -29.401 1.00 88.81 391 PRO A CA 1
ATOM 3122 C C . PRO A 1 391 ? 57.876 1.178 -30.444 1.00 88.81 391 PRO A C 1
ATOM 3124 O O . PRO A 1 391 ? 58.734 1.262 -31.310 1.00 88.81 391 PRO A O 1
ATOM 3127 N N . GLY A 1 392 ? 56.944 2.128 -30.301 1.00 84.12 392 GLY A N 1
ATOM 3128 C CA . GLY A 1 392 ? 56.756 3.225 -31.259 1.00 84.12 392 GLY A CA 1
ATOM 3129 C C . GLY A 1 392 ? 57.907 4.239 -31.356 1.00 84.12 392 GLY A C 1
ATOM 3130 O O . GLY A 1 392 ? 57.787 5.216 -32.091 1.00 84.12 392 GLY A O 1
ATOM 3131 N N . ARG A 1 393 ? 59.006 4.062 -30.605 1.00 86.31 393 ARG A N 1
ATOM 3132 C CA . ARG A 1 393 ? 60.261 4.809 -30.828 1.00 86.31 393 ARG A CA 1
ATOM 3133 C C . ARG A 1 393 ? 61.100 4.224 -31.959 1.00 86.31 393 ARG A C 1
ATOM 3135 O O . ARG A 1 393 ? 61.917 4.942 -32.526 1.00 86.31 393 ARG A O 1
ATOM 3142 N N . GLU A 1 394 ? 60.912 2.951 -32.264 1.00 87.69 394 GLU A N 1
ATOM 3143 C CA . GLU A 1 394 ? 61.620 2.251 -33.322 1.00 87.69 394 GLU A CA 1
ATOM 3144 C C . GLU A 1 394 ? 60.730 2.218 -34.566 1.00 87.69 394 GLU A C 1
ATOM 3146 O O . GLU A 1 394 ? 59.543 1.898 -34.499 1.00 87.69 394 GLU A O 1
ATOM 3151 N N . GLU A 1 395 ? 61.302 2.588 -35.712 1.00 85.00 395 GLU A N 1
ATOM 3152 C CA . GLU A 1 395 ? 60.564 2.740 -36.969 1.00 85.00 395 GLU A CA 1
ATOM 3153 C C . GLU A 1 395 ? 59.812 1.468 -37.372 1.00 85.00 395 GLU A C 1
ATOM 3155 O O . GLU A 1 395 ? 58.671 1.553 -37.817 1.00 85.00 395 GLU A O 1
ATOM 3160 N N . ALA A 1 396 ? 60.405 0.302 -37.103 1.00 87.00 396 ALA A N 1
ATOM 3161 C CA . ALA A 1 396 ? 59.833 -1.006 -37.403 1.00 87.00 396 ALA A CA 1
ATOM 3162 C C . ALA A 1 396 ? 58.489 -1.294 -36.707 1.00 87.00 396 ALA A C 1
ATOM 3164 O O . ALA A 1 396 ? 57.721 -2.100 -37.221 1.00 87.00 396 ALA A O 1
ATOM 3165 N N . TYR A 1 397 ? 58.180 -0.642 -35.577 1.00 88.88 397 TYR A N 1
ATOM 3166 C CA . TYR A 1 397 ? 56.929 -0.879 -34.843 1.00 88.88 397 TYR A CA 1
ATOM 3167 C C . TYR A 1 397 ? 55.954 0.291 -34.922 1.00 88.88 397 TYR A C 1
ATOM 3169 O O . TYR A 1 397 ? 54.869 0.196 -34.368 1.00 88.88 397 TYR A O 1
ATOM 3177 N N . ARG A 1 398 ? 56.305 1.401 -35.586 1.00 86.44 398 ARG A N 1
ATOM 3178 C CA . ARG A 1 398 ? 55.499 2.636 -35.579 1.00 86.44 398 ARG A CA 1
ATOM 3179 C C . ARG A 1 398 ? 54.058 2.407 -36.044 1.00 86.44 398 ARG A C 1
ATOM 3181 O O . ARG A 1 398 ? 53.135 2.969 -35.453 1.00 86.44 398 ARG A O 1
ATOM 3188 N N . ASP A 1 399 ? 53.901 1.561 -37.057 1.00 88.75 399 ASP A N 1
ATOM 3189 C CA . ASP A 1 399 ? 52.613 1.253 -37.679 1.00 88.75 399 ASP A CA 1
ATOM 3190 C C . ASP A 1 399 ? 51.991 -0.060 -37.165 1.00 88.75 399 ASP A C 1
ATOM 3192 O O . ASP A 1 399 ? 50.999 -0.539 -37.711 1.00 88.75 399 ASP A O 1
ATOM 3196 N N . LEU A 1 400 ? 52.572 -0.648 -36.113 1.00 91.88 400 LEU A N 1
ATOM 3197 C CA . LEU A 1 400 ? 52.104 -1.882 -35.484 1.00 91.88 400 LEU A CA 1
ATOM 3198 C C . LEU A 1 400 ? 51.238 -1.588 -34.259 1.00 91.88 400 LEU A C 1
ATOM 3200 O O . LEU A 1 400 ? 51.175 -0.478 -33.752 1.00 91.88 400 LEU A O 1
ATOM 3204 N N . THR A 1 401 ? 50.548 -2.587 -33.748 1.00 94.31 401 THR A N 1
ATOM 3205 C CA . THR A 1 401 ? 49.698 -2.509 -32.563 1.00 94.31 401 THR A CA 1
ATOM 3206 C C . THR A 1 401 ? 50.119 -3.574 -31.563 1.00 94.31 401 THR A C 1
ATOM 3208 O O . THR A 1 401 ? 50.896 -4.475 -31.869 1.00 94.31 401 THR A O 1
ATOM 3211 N N . GLY A 1 402 ? 49.585 -3.510 -30.345 1.00 92.94 402 GLY A N 1
ATOM 3212 C CA . GLY A 1 402 ? 49.786 -4.560 -29.344 1.00 92.94 402 GLY A CA 1
ATOM 3213 C C . GLY A 1 402 ? 49.189 -5.924 -29.715 1.00 92.94 402 GLY A C 1
ATOM 3214 O O . GLY A 1 402 ? 49.337 -6.848 -28.921 1.00 92.94 402 GLY A O 1
ATOM 3215 N N . LEU A 1 403 ? 48.521 -6.039 -30.871 1.00 92.56 403 LEU A N 1
ATOM 3216 C CA . LEU A 1 403 ? 48.019 -7.291 -31.443 1.00 92.56 403 LEU A CA 1
ATOM 3217 C C . LEU A 1 403 ? 49.030 -7.971 -32.375 1.00 92.56 403 LEU A C 1
ATOM 3219 O O . LEU A 1 403 ? 48.887 -9.156 -32.657 1.00 92.56 403 LEU A O 1
ATOM 3223 N N . ASP A 1 404 ? 50.028 -7.232 -32.863 1.00 93.25 404 ASP A N 1
ATOM 3224 C CA . ASP A 1 404 ? 50.985 -7.739 -33.843 1.00 93.25 404 ASP A CA 1
ATOM 3225 C C . ASP A 1 404 ? 52.106 -8.533 -33.167 1.00 93.25 404 ASP A C 1
ATOM 3227 O O . ASP A 1 404 ? 52.666 -8.098 -32.154 1.00 93.25 404 ASP A O 1
ATOM 3231 N N . GLU A 1 405 ? 52.458 -9.683 -33.746 1.00 91.44 405 GLU A N 1
ATOM 3232 C CA . GLU A 1 405 ? 53.436 -10.623 -33.186 1.00 91.44 405 GLU A CA 1
ATOM 3233 C C . GLU A 1 405 ? 54.789 -9.962 -32.905 1.00 91.44 405 GLU A C 1
ATOM 3235 O O . GLU A 1 405 ? 55.394 -10.214 -31.862 1.00 91.44 405 GLU A O 1
ATOM 3240 N N . GLU A 1 406 ? 55.245 -9.062 -33.777 1.00 93.06 406 GLU A N 1
ATOM 3241 C CA . GLU A 1 406 ? 56.515 -8.358 -33.614 1.00 93.06 406 GLU A CA 1
ATOM 3242 C C . GLU A 1 406 ? 56.490 -7.429 -32.389 1.00 93.06 406 GLU A C 1
ATOM 3244 O O . GLU A 1 406 ? 57.431 -7.405 -31.592 1.00 93.06 406 GLU A O 1
ATOM 3249 N N . THR A 1 407 ? 55.385 -6.704 -32.188 1.00 92.50 407 THR A N 1
ATOM 3250 C CA . THR A 1 407 ? 55.181 -5.837 -31.015 1.00 92.50 407 THR A CA 1
ATOM 3251 C C . THR A 1 407 ? 55.039 -6.659 -29.738 1.00 92.50 407 THR A C 1
ATOM 3253 O O . THR A 1 407 ? 55.607 -6.298 -28.702 1.00 92.50 407 THR A O 1
ATOM 3256 N N . ILE A 1 408 ? 54.310 -7.777 -29.803 1.00 94.12 408 ILE A N 1
ATOM 3257 C CA . ILE A 1 408 ? 54.147 -8.722 -28.694 1.00 94.12 408 ILE A CA 1
ATOM 3258 C C . ILE A 1 408 ? 55.515 -9.259 -28.271 1.00 94.12 408 ILE A C 1
ATOM 3260 O O . ILE A 1 408 ? 55.872 -9.150 -27.098 1.00 94.12 408 ILE A O 1
ATOM 3264 N N . ALA A 1 409 ? 56.305 -9.774 -29.215 1.00 93.00 409 ALA A N 1
ATOM 3265 C CA . ALA A 1 409 ? 57.639 -10.308 -28.960 1.00 93.00 409 ALA A CA 1
ATOM 3266 C C . ALA A 1 409 ? 58.570 -9.241 -28.368 1.00 93.00 409 ALA A C 1
ATOM 3268 O O . ALA A 1 409 ? 59.274 -9.505 -27.388 1.00 93.00 409 ALA A O 1
ATOM 3269 N N . PHE A 1 410 ? 58.522 -8.016 -28.902 1.00 94.44 410 PHE A N 1
ATOM 3270 C CA . PHE A 1 410 ? 59.314 -6.899 -28.399 1.00 94.44 410 PHE A CA 1
ATOM 3271 C C . PHE A 1 410 ? 59.019 -6.582 -26.931 1.00 94.44 410 PHE A C 1
ATOM 3273 O O . PHE A 1 410 ? 59.953 -6.380 -26.153 1.00 94.44 410 PHE A O 1
ATOM 3280 N N . ILE A 1 411 ? 57.738 -6.504 -26.547 1.00 94.06 411 ILE A N 1
ATOM 3281 C CA . ILE A 1 411 ? 57.342 -6.167 -25.173 1.00 94.06 411 ILE A CA 1
ATOM 3282 C C . ILE A 1 411 ? 57.570 -7.370 -24.245 1.00 94.06 411 ILE A C 1
ATOM 3284 O O . ILE A 1 411 ? 58.090 -7.199 -23.143 1.00 94.06 411 ILE A O 1
ATOM 3288 N N . ALA A 1 412 ? 57.228 -8.586 -24.679 1.00 91.94 412 ALA A N 1
ATOM 3289 C CA . ALA A 1 412 ? 57.347 -9.804 -23.880 1.00 91.94 412 ALA A CA 1
ATOM 3290 C C . ALA A 1 412 ? 58.800 -10.154 -23.520 1.00 91.94 412 ALA A C 1
ATOM 3292 O O . ALA A 1 412 ? 59.042 -10.691 -22.439 1.00 91.94 412 ALA A O 1
ATOM 3293 N N . ALA A 1 413 ? 59.774 -9.806 -24.362 1.00 93.69 413 ALA A N 1
ATOM 3294 C CA . ALA A 1 413 ? 61.192 -10.051 -24.097 1.00 93.69 413 ALA A CA 1
ATOM 3295 C C . ALA A 1 413 ? 61.784 -9.196 -22.953 1.00 93.69 413 ALA A C 1
ATOM 3297 O O . ALA A 1 413 ? 62.960 -9.344 -22.619 1.00 93.69 413 ALA A O 1
ATOM 3298 N N . ARG A 1 414 ? 61.014 -8.267 -22.368 1.00 94.19 414 ARG A N 1
ATOM 3299 C CA . ARG A 1 414 ? 61.529 -7.249 -21.442 1.00 94.19 414 ARG A CA 1
ATOM 3300 C C . ARG A 1 414 ? 61.225 -7.599 -19.981 1.00 94.19 414 ARG A C 1
ATOM 3302 O O . ARG A 1 414 ? 60.051 -7.808 -19.657 1.00 94.19 414 ARG A O 1
ATOM 3309 N N . PRO A 1 415 ? 62.232 -7.621 -19.083 1.00 93.75 415 PRO A N 1
ATOM 3310 C CA . PRO A 1 415 ? 62.030 -7.956 -17.672 1.00 93.75 415 PRO A CA 1
ATOM 3311 C C . PRO A 1 415 ? 60.982 -7.080 -16.978 1.00 93.75 415 PRO A C 1
ATOM 3313 O O . PRO A 1 415 ? 60.144 -7.590 -16.238 1.00 93.75 415 PRO A O 1
ATOM 3316 N N . GLU A 1 416 ? 60.963 -5.780 -17.273 1.00 92.62 416 GLU A N 1
ATOM 3317 C CA . GLU A 1 416 ? 60.050 -4.818 -16.650 1.00 92.62 416 GLU A CA 1
ATOM 3318 C C . GLU A 1 416 ? 58.590 -5.079 -17.049 1.00 92.62 416 GLU A C 1
ATOM 3320 O O . GLU A 1 416 ? 57.672 -4.888 -16.251 1.00 92.62 416 GLU A O 1
ATOM 3325 N N . ALA A 1 417 ? 58.360 -5.559 -18.277 1.00 93.75 417 ALA A N 1
ATOM 3326 C CA . ALA A 1 417 ? 57.031 -5.946 -18.740 1.00 93.75 417 ALA A CA 1
ATOM 3327 C C . ALA A 1 417 ? 56.539 -7.234 -18.073 1.00 93.75 417 ALA A C 1
ATOM 3329 O O . ALA A 1 417 ? 55.340 -7.363 -17.817 1.00 93.75 417 ALA A O 1
ATOM 3330 N N . GLN A 1 418 ? 57.444 -8.167 -17.765 1.00 95.00 418 GLN A N 1
ATOM 3331 C CA . GLN A 1 418 ? 57.102 -9.372 -17.010 1.00 95.00 418 GLN A CA 1
ATOM 3332 C C . GLN A 1 418 ? 56.811 -9.048 -15.544 1.00 95.00 418 GLN A C 1
ATOM 3334 O O . GLN A 1 418 ? 55.795 -9.492 -15.020 1.00 95.00 418 GLN A O 1
ATOM 3339 N N . GLU A 1 419 ? 57.627 -8.212 -14.900 1.00 96.38 419 GLU A N 1
ATOM 3340 C CA . GLU A 1 419 ? 57.386 -7.815 -13.510 1.00 96.38 419 GLU A CA 1
ATOM 3341 C C . GLU A 1 419 ? 56.053 -7.070 -13.348 1.00 96.38 419 GLU A C 1
ATOM 3343 O O . GLU A 1 419 ? 55.267 -7.368 -12.445 1.00 96.38 419 GLU A O 1
ATOM 3348 N N . PHE A 1 420 ? 55.766 -6.122 -14.243 1.00 97.38 420 PHE A N 1
ATOM 3349 C CA . PHE A 1 420 ? 54.493 -5.408 -14.247 1.00 97.38 420 PHE A CA 1
ATOM 3350 C C . PHE A 1 420 ? 53.308 -6.364 -14.424 1.00 97.38 420 PHE A C 1
ATOM 3352 O O . PHE A 1 420 ? 52.325 -6.276 -13.687 1.00 97.38 420 PHE A O 1
ATOM 3359 N N . TRP A 1 421 ? 53.421 -7.304 -15.365 1.00 97.38 421 TRP A N 1
ATOM 3360 C CA . TRP A 1 421 ? 52.404 -8.318 -15.624 1.00 97.38 421 TRP A CA 1
ATOM 3361 C C . TRP A 1 421 ? 52.105 -9.178 -14.391 1.00 97.38 421 TRP A C 1
ATOM 3363 O O . TRP A 1 421 ? 50.938 -9.335 -14.033 1.00 97.38 421 TRP A O 1
ATOM 3373 N N . GLU A 1 422 ? 53.136 -9.677 -13.706 1.00 97.44 422 GLU A N 1
ATOM 3374 C CA . GLU A 1 422 ? 52.975 -10.510 -12.508 1.00 97.44 422 GLU A CA 1
ATOM 3375 C C . GLU A 1 422 ? 52.227 -9.776 -11.384 1.00 97.44 422 GLU A C 1
ATOM 3377 O O . GLU A 1 422 ? 51.356 -10.348 -10.724 1.00 97.44 422 GLU A O 1
ATOM 3382 N N . ARG A 1 423 ? 52.503 -8.480 -11.199 1.00 97.25 423 ARG A N 1
ATOM 3383 C CA . ARG A 1 423 ? 51.815 -7.649 -10.197 1.00 97.25 423 ARG A CA 1
ATOM 3384 C C . ARG A 1 423 ? 50.357 -7.395 -10.571 1.00 97.25 423 ARG A C 1
ATOM 3386 O O . ARG A 1 423 ? 49.478 -7.521 -9.721 1.00 97.25 423 ARG A O 1
ATOM 3393 N N . VAL A 1 424 ? 50.099 -7.060 -11.835 1.00 97.62 424 VAL A N 1
ATOM 3394 C CA . VAL A 1 424 ? 48.745 -6.815 -12.347 1.00 97.62 424 VAL A CA 1
ATOM 3395 C C . VAL A 1 424 ? 47.886 -8.067 -12.222 1.00 97.62 424 VAL A C 1
ATOM 3397 O O . VAL A 1 424 ? 46.818 -8.010 -11.612 1.00 97.62 424 VAL A O 1
ATOM 3400 N N . ARG A 1 425 ? 48.355 -9.206 -12.749 1.00 96.31 425 ARG A N 1
ATOM 3401 C CA . ARG A 1 425 ? 47.579 -10.451 -12.715 1.00 96.31 425 ARG A CA 1
ATOM 3402 C C . ARG A 1 425 ? 47.311 -10.899 -11.280 1.00 96.31 425 ARG A C 1
ATOM 3404 O O . ARG A 1 425 ? 46.208 -11.329 -10.989 1.00 96.31 425 ARG A O 1
ATOM 3411 N N . GLY A 1 426 ? 48.274 -10.735 -10.365 1.00 96.56 426 GLY A N 1
ATOM 3412 C CA . GLY A 1 426 ? 48.107 -11.131 -8.966 1.00 96.56 426 GLY A CA 1
ATOM 3413 C C . GLY A 1 426 ? 46.993 -10.358 -8.256 1.00 96.56 426 GLY A C 1
ATOM 3414 O O . GLY A 1 426 ? 46.195 -10.952 -7.534 1.00 96.56 426 GLY A O 1
ATOM 3415 N N . ILE A 1 427 ? 46.903 -9.046 -8.499 1.00 97.19 427 ILE A N 1
ATOM 3416 C CA . ILE A 1 427 ? 45.834 -8.201 -7.947 1.00 97.19 427 ILE A CA 1
ATOM 3417 C C . ILE A 1 427 ? 44.477 -8.594 -8.541 1.00 97.19 427 ILE A C 1
ATOM 3419 O O . ILE A 1 427 ? 43.511 -8.788 -7.802 1.00 97.19 427 ILE A O 1
ATOM 3423 N N . VAL A 1 428 ? 44.406 -8.731 -9.869 1.00 96.88 428 VAL A N 1
ATOM 3424 C CA . VAL A 1 428 ? 43.153 -9.042 -10.570 1.00 96.88 428 VAL A CA 1
ATOM 3425 C C . VAL A 1 428 ? 42.642 -10.442 -10.202 1.00 96.88 428 VAL A C 1
ATOM 3427 O O . VAL A 1 428 ? 41.463 -10.582 -9.889 1.00 96.88 428 VAL A O 1
ATOM 3430 N N . ASP A 1 429 ? 43.518 -11.450 -10.144 1.00 96.31 429 ASP A N 1
ATOM 3431 C CA . ASP A 1 429 ? 43.168 -12.829 -9.773 1.00 96.31 429 ASP A CA 1
ATOM 3432 C C . ASP A 1 429 ? 42.582 -12.903 -8.355 1.00 96.31 429 ASP A C 1
ATOM 3434 O O . ASP A 1 429 ? 41.552 -13.545 -8.134 1.00 96.31 429 ASP A O 1
ATOM 3438 N N . ALA A 1 430 ? 43.216 -12.226 -7.389 1.00 93.19 430 ALA A N 1
ATOM 3439 C CA . ALA A 1 430 ? 42.751 -12.200 -6.003 1.00 93.19 430 ALA A CA 1
ATOM 3440 C C . ALA A 1 430 ? 41.362 -11.554 -5.878 1.00 93.19 430 ALA A C 1
ATOM 3442 O O . ALA A 1 430 ? 40.517 -12.019 -5.111 1.00 93.19 430 ALA A O 1
ATOM 3443 N N . HIS A 1 431 ? 41.111 -10.498 -6.652 1.00 92.75 431 HIS A N 1
ATOM 3444 C CA . HIS A 1 431 ? 39.832 -9.798 -6.638 1.00 92.75 431 HIS A CA 1
ATOM 3445 C C . HIS A 1 431 ? 38.726 -10.579 -7.334 1.00 92.75 431 HIS A C 1
ATOM 3447 O O . HIS A 1 431 ? 37.636 -10.665 -6.783 1.00 92.75 431 HIS A O 1
ATOM 3453 N N . ILE A 1 432 ? 38.998 -11.208 -8.478 1.00 91.31 432 ILE A N 1
ATOM 3454 C CA . ILE A 1 432 ? 38.019 -12.069 -9.153 1.00 91.31 432 ILE A CA 1
ATOM 3455 C C . ILE A 1 432 ? 37.580 -13.210 -8.233 1.00 91.31 432 ILE A C 1
ATOM 3457 O O . ILE A 1 432 ? 36.384 -13.446 -8.090 1.00 91.31 432 ILE A O 1
ATOM 3461 N N . ALA A 1 433 ? 38.518 -13.863 -7.538 1.00 87.94 433 ALA A N 1
ATOM 3462 C CA . ALA A 1 433 ? 38.184 -14.919 -6.584 1.00 87.94 433 ALA A CA 1
ATOM 3463 C C . ALA A 1 433 ? 37.269 -14.421 -5.446 1.00 87.94 433 ALA A C 1
ATOM 3465 O O . ALA A 1 433 ? 36.275 -15.067 -5.128 1.00 87.94 433 ALA A O 1
ATOM 3466 N N . ASN A 1 434 ? 37.564 -13.251 -4.867 1.00 86.06 434 ASN A N 1
ATOM 3467 C CA . ASN A 1 434 ? 36.729 -12.639 -3.827 1.00 86.06 434 ASN A CA 1
ATOM 3468 C C . ASN A 1 434 ? 35.350 -12.210 -4.360 1.00 86.06 434 ASN A C 1
ATOM 3470 O O . ASN A 1 434 ? 34.343 -12.321 -3.666 1.00 86.06 434 ASN A O 1
ATOM 3474 N N . TYR A 1 435 ? 35.305 -11.721 -5.599 1.00 88.56 435 TYR A N 1
ATOM 3475 C CA . TYR A 1 435 ? 34.082 -11.235 -6.224 1.00 88.56 435 TYR A CA 1
ATOM 3476 C C . TYR A 1 435 ? 33.113 -12.376 -6.512 1.00 88.56 435 TYR A C 1
ATOM 3478 O O . TYR A 1 435 ? 31.926 -12.242 -6.228 1.00 88.56 435 TYR A O 1
ATOM 3486 N N . LEU A 1 436 ? 33.634 -13.502 -7.000 1.00 82.31 436 LEU A N 1
ATOM 3487 C CA . LEU A 1 436 ? 32.860 -14.724 -7.191 1.00 82.31 436 LEU A CA 1
ATOM 3488 C C . LEU A 1 436 ? 32.284 -15.240 -5.862 1.00 82.31 436 LEU A C 1
ATOM 3490 O O . LEU A 1 436 ? 31.101 -15.556 -5.805 1.00 82.31 436 LEU A O 1
ATOM 3494 N N . ASP A 1 437 ? 33.080 -15.257 -4.787 1.00 78.06 437 ASP A N 1
ATOM 3495 C CA . ASP A 1 437 ? 32.638 -15.695 -3.451 1.00 78.06 437 ASP A CA 1
ATOM 3496 C C . ASP A 1 437 ? 31.521 -14.808 -2.871 1.00 78.06 437 ASP A C 1
ATOM 3498 O O . ASP A 1 437 ? 30.555 -15.290 -2.283 1.00 78.06 437 ASP A O 1
ATOM 3502 N N . ARG A 1 438 ? 31.615 -13.493 -3.086 1.00 77.44 438 ARG A N 1
ATOM 3503 C CA . ARG A 1 438 ? 30.666 -12.507 -2.547 1.00 77.44 438 ARG A CA 1
ATOM 3504 C C . ARG A 1 438 ? 29.493 -12.189 -3.475 1.00 77.44 438 ARG A C 1
ATOM 3506 O O . ARG A 1 438 ? 28.699 -11.310 -3.145 1.00 77.44 438 ARG A O 1
ATOM 3513 N N . GLY A 1 439 ? 29.395 -12.866 -4.619 1.00 78.06 439 GLY A N 1
ATOM 3514 C CA . GLY A 1 439 ? 28.310 -12.678 -5.582 1.00 78.06 439 GLY A CA 1
ATOM 3515 C C . GLY A 1 439 ? 28.326 -11.321 -6.291 1.00 78.06 439 GLY A C 1
ATOM 3516 O O . GLY A 1 439 ? 27.269 -10.783 -6.593 1.00 78.06 439 GLY A O 1
ATOM 3517 N N . PHE A 1 440 ? 29.499 -10.734 -6.543 1.00 81.50 440 PHE A N 1
ATOM 3518 C CA . PHE A 1 440 ? 29.598 -9.541 -7.388 1.00 81.50 440 PHE A CA 1
ATOM 3519 C C . PHE A 1 440 ? 29.494 -9.900 -8.872 1.00 81.50 440 PHE A C 1
ATOM 3521 O O . PHE A 1 440 ? 29.960 -10.949 -9.309 1.00 81.50 440 PHE A O 1
ATOM 3528 N N . HIS A 1 441 ? 28.941 -8.975 -9.658 1.00 82.69 441 HIS A N 1
ATOM 3529 C CA . HIS A 1 441 ? 28.580 -9.244 -11.053 1.00 82.69 441 HIS A CA 1
ATOM 3530 C C . HIS A 1 441 ? 29.458 -8.544 -12.092 1.00 82.69 441 HIS A C 1
ATOM 3532 O O . HIS A 1 441 ? 29.452 -8.951 -13.246 1.00 82.69 441 HIS A O 1
ATOM 3538 N N . SER A 1 442 ? 30.240 -7.527 -11.714 1.00 87.75 442 SER A N 1
ATOM 3539 C CA . SER A 1 442 ? 31.069 -6.782 -12.671 1.00 87.75 442 SER A CA 1
ATOM 3540 C C . SER A 1 442 ? 32.411 -6.331 -12.093 1.00 87.75 442 SER A C 1
ATOM 3542 O O . SER A 1 442 ? 32.461 -5.834 -10.964 1.00 87.75 442 SER A O 1
ATOM 3544 N N . LEU A 1 443 ? 33.477 -6.402 -12.893 1.00 90.06 443 LEU A N 1
ATOM 3545 C CA . LEU A 1 443 ? 34.792 -5.817 -12.612 1.00 90.06 443 LEU A CA 1
ATOM 3546 C C . LEU A 1 443 ? 35.355 -5.143 -13.874 1.00 90.06 443 LEU A C 1
ATOM 3548 O O . LEU A 1 443 ? 35.380 -5.741 -14.941 1.00 90.06 443 LEU A O 1
ATOM 3552 N N . SER A 1 444 ? 35.868 -3.918 -13.750 1.00 92.75 444 SER A N 1
ATOM 3553 C CA . SER A 1 444 ? 36.559 -3.218 -14.843 1.00 92.75 444 SER A CA 1
ATOM 3554 C C . SER A 1 444 ? 38.069 -3.205 -14.610 1.00 92.75 444 SER A C 1
ATOM 3556 O O . SER A 1 444 ? 38.528 -2.897 -13.504 1.00 92.75 444 SER A O 1
ATOM 3558 N N . VAL A 1 445 ? 38.846 -3.515 -15.650 1.00 95.88 445 VAL A N 1
ATOM 3559 C CA . VAL A 1 445 ? 40.310 -3.431 -15.654 1.00 95.88 445 VAL A CA 1
ATOM 3560 C C . VAL A 1 445 ? 40.793 -2.726 -16.916 1.00 95.88 445 VAL A C 1
ATOM 3562 O O . VAL A 1 445 ? 40.616 -3.203 -18.030 1.00 95.88 445 VAL A O 1
ATOM 3565 N N . SER A 1 446 ? 41.445 -1.582 -16.753 1.00 96.25 446 SER A N 1
ATOM 3566 C CA . SER A 1 446 ? 41.836 -0.713 -17.860 1.00 96.25 446 SER A CA 1
ATOM 3567 C C . SER A 1 446 ? 43.342 -0.479 -17.903 1.00 96.25 446 SER A C 1
ATOM 3569 O O . SER A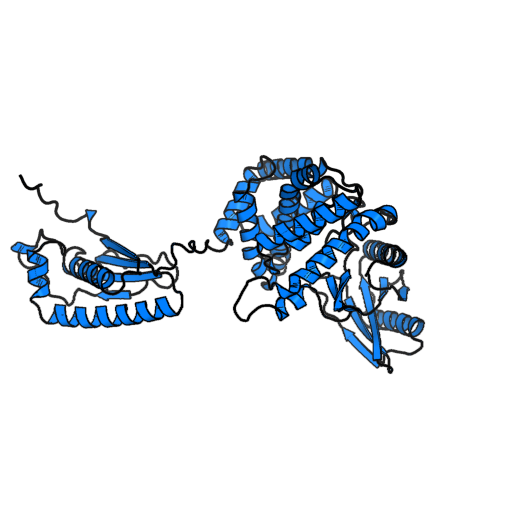 1 446 ? 43.977 -0.253 -16.877 1.00 96.25 446 SER A O 1
ATOM 3571 N N . PHE A 1 447 ? 43.916 -0.457 -19.102 1.00 98.00 447 PHE A N 1
ATOM 3572 C CA . PHE A 1 447 ? 45.339 -0.227 -19.341 1.00 98.00 447 PHE A CA 1
ATOM 3573 C C . PHE A 1 447 ? 45.555 1.058 -20.138 1.00 98.00 447 PHE A C 1
ATOM 3575 O O . PHE A 1 447 ? 45.048 1.209 -21.250 1.00 98.00 447 PHE A O 1
ATOM 3582 N N . GLY A 1 448 ? 46.332 1.989 -19.586 1.00 96.94 448 GLY A N 1
ATOM 3583 C CA . GLY A 1 448 ? 46.610 3.284 -20.209 1.00 96.94 448 GLY A CA 1
ATOM 3584 C C . GLY A 1 448 ? 48.021 3.364 -20.781 1.00 96.94 448 GLY A C 1
ATOM 3585 O O . GLY A 1 448 ? 48.983 3.020 -20.102 1.00 96.94 448 GLY A O 1
ATOM 3586 N N . CYS A 1 449 ? 48.201 3.871 -22.002 1.00 95.38 449 CYS A N 1
ATOM 3587 C CA . CYS A 1 449 ? 49.522 4.316 -22.469 1.00 95.38 449 CYS A CA 1
ATOM 3588 C C . CYS A 1 449 ? 49.445 5.673 -23.185 1.00 95.38 449 CYS A C 1
ATOM 3590 O O . CYS A 1 449 ? 48.388 6.292 -23.245 1.00 95.38 449 CYS A O 1
ATOM 3592 N N . THR A 1 450 ? 50.562 6.201 -23.691 1.00 93.31 450 THR A N 1
ATOM 3593 C CA . THR A 1 450 ? 50.555 7.524 -24.346 1.00 93.31 450 THR A CA 1
ATOM 3594 C C . THR A 1 450 ? 49.739 7.534 -25.642 1.00 93.31 450 THR A C 1
ATOM 3596 O O . THR A 1 450 ? 49.017 8.493 -25.886 1.00 93.31 450 THR A O 1
ATOM 3599 N N . GLY A 1 451 ? 49.852 6.478 -26.457 1.00 88.69 451 GLY A N 1
ATOM 3600 C CA . GLY A 1 451 ? 49.257 6.419 -27.799 1.00 88.69 451 GLY A CA 1
ATOM 3601 C C . GLY A 1 451 ? 48.015 5.534 -27.936 1.00 88.69 451 GLY A C 1
ATOM 3602 O O . GLY A 1 451 ? 47.345 5.622 -28.950 1.00 88.69 451 GLY A O 1
ATOM 3603 N N . GLY A 1 452 ? 47.700 4.683 -26.953 1.00 91.69 452 GLY A N 1
ATOM 3604 C CA . GLY A 1 452 ? 46.560 3.752 -27.042 1.00 91.69 452 GLY A CA 1
ATOM 3605 C C . GLY A 1 452 ? 46.721 2.615 -28.068 1.00 91.69 452 GLY A C 1
ATOM 3606 O O . GLY A 1 452 ? 45.739 1.976 -28.416 1.00 91.69 452 GLY A O 1
ATOM 3607 N N . GLN A 1 453 ? 47.943 2.368 -28.560 1.00 94.25 453 GLN A N 1
ATOM 3608 C CA . GLN A 1 453 ? 48.202 1.501 -29.726 1.00 94.25 453 GLN A CA 1
ATOM 3609 C C . GLN A 1 453 ? 49.020 0.239 -29.404 1.00 94.25 453 GLN A C 1
ATOM 3611 O O . GLN A 1 453 ? 48.700 -0.840 -29.886 1.00 94.25 453 GLN A O 1
ATOM 3616 N N . HIS A 1 454 ? 50.065 0.347 -28.573 1.00 95.44 454 HIS A N 1
ATOM 3617 C CA . HIS A 1 454 ? 51.027 -0.747 -28.350 1.00 95.44 454 HIS A CA 1
ATOM 3618 C C . HIS A 1 454 ? 50.904 -1.366 -26.951 1.00 95.44 454 HIS A C 1
ATOM 3620 O O . HIS A 1 454 ? 50.300 -2.413 -26.757 1.00 95.44 454 HIS A O 1
ATOM 3626 N N . ARG A 1 455 ? 51.468 -0.682 -25.947 1.00 96.62 455 ARG A N 1
ATOM 3627 C CA . ARG A 1 455 ? 51.675 -1.202 -24.586 1.00 96.62 455 ARG A CA 1
ATOM 3628 C C . ARG A 1 455 ? 50.370 -1.516 -23.857 1.00 96.62 455 ARG A C 1
ATOM 3630 O O . ARG A 1 455 ? 50.255 -2.563 -23.234 1.00 96.62 455 ARG A O 1
ATOM 3637 N N . SER A 1 456 ? 49.397 -0.610 -23.945 1.00 97.06 456 SER A N 1
ATOM 3638 C CA . SER A 1 456 ? 48.080 -0.793 -23.328 1.00 97.06 456 SER A CA 1
ATOM 3639 C C . SER A 1 456 ? 47.273 -1.903 -23.998 1.00 97.06 456 SER A C 1
ATOM 3641 O O . SER A 1 456 ? 46.596 -2.654 -23.309 1.00 97.06 456 SER A O 1
ATOM 3643 N N . VAL A 1 457 ? 47.363 -2.015 -25.326 1.00 96.62 457 VAL A N 1
ATOM 3644 C CA . VAL A 1 457 ? 46.681 -3.047 -26.121 1.00 96.62 457 VAL A CA 1
ATOM 3645 C C . VAL A 1 457 ? 47.246 -4.424 -25.787 1.00 96.62 457 VAL A C 1
ATOM 3647 O O . VAL A 1 457 ? 46.486 -5.318 -25.432 1.00 96.62 457 VAL A O 1
ATOM 3650 N N . TYR A 1 458 ? 48.577 -4.552 -25.782 1.00 97.19 458 TYR A N 1
ATOM 3651 C CA . TYR A 1 458 ? 49.270 -5.779 -25.392 1.00 97.19 458 TYR A CA 1
ATOM 3652 C C . TYR A 1 458 ? 48.861 -6.253 -23.990 1.00 97.19 458 TYR A C 1
ATOM 3654 O O . TYR A 1 458 ? 48.504 -7.413 -23.810 1.00 97.19 458 TYR A O 1
ATOM 3662 N N . MET A 1 459 ? 48.872 -5.359 -22.992 1.00 98.06 459 MET A N 1
ATOM 3663 C CA . MET A 1 459 ? 48.514 -5.735 -21.619 1.00 98.06 459 MET A CA 1
ATOM 3664 C C . MET A 1 459 ? 47.030 -6.096 -21.466 1.00 98.06 459 MET A C 1
ATOM 3666 O O . MET A 1 459 ? 46.713 -7.040 -20.743 1.00 98.06 459 MET A O 1
ATOM 3670 N N . ALA A 1 460 ? 46.133 -5.398 -22.170 1.00 97.44 460 ALA A N 1
ATOM 3671 C CA . ALA A 1 460 ? 44.705 -5.710 -22.179 1.00 97.44 460 ALA A CA 1
ATOM 3672 C C . ALA A 1 460 ? 44.425 -7.105 -22.767 1.00 97.44 460 ALA A C 1
ATOM 3674 O O . ALA A 1 460 ? 43.735 -7.911 -22.145 1.00 97.44 460 ALA A O 1
ATOM 3675 N N . GLU A 1 461 ? 45.013 -7.431 -23.919 1.00 97.06 461 GLU A N 1
ATOM 3676 C CA . GLU A 1 461 ? 44.850 -8.751 -24.541 1.00 97.06 461 GLU A CA 1
ATOM 3677 C C . GLU A 1 461 ? 45.485 -9.868 -23.723 1.00 97.06 461 GLU A C 1
ATOM 3679 O O . GLU A 1 461 ? 44.884 -10.928 -23.538 1.00 97.06 461 GLU A O 1
ATOM 3684 N N . ARG A 1 462 ? 46.668 -9.616 -23.155 1.00 96.88 462 ARG A N 1
ATOM 3685 C CA . ARG A 1 462 ? 47.330 -10.576 -22.271 1.00 96.88 462 ARG A CA 1
ATOM 3686 C C . ARG A 1 462 ? 46.475 -10.888 -21.041 1.00 96.88 462 ARG A C 1
ATOM 3688 O O . ARG A 1 462 ? 46.362 -12.054 -20.664 1.00 96.88 462 ARG A O 1
ATOM 3695 N N . LEU A 1 463 ? 45.828 -9.878 -20.448 1.00 97.75 463 LEU A N 1
ATOM 3696 C CA . LEU A 1 463 ? 44.891 -10.093 -19.344 1.00 97.75 463 LEU A CA 1
ATOM 3697 C C . LEU A 1 463 ? 43.665 -10.890 -19.790 1.00 97.75 463 LEU A C 1
ATOM 3699 O O . LEU A 1 463 ? 43.305 -11.857 -19.124 1.00 97.75 463 LEU A O 1
ATOM 3703 N N . ARG A 1 464 ? 43.053 -10.539 -20.925 1.00 96.19 464 ARG A N 1
ATOM 3704 C CA . ARG A 1 464 ? 41.892 -11.267 -21.454 1.00 96.19 464 ARG A CA 1
ATOM 3705 C C . ARG A 1 464 ? 42.192 -12.754 -21.653 1.00 96.19 464 ARG A C 1
ATOM 3707 O O . ARG A 1 464 ? 41.402 -13.599 -21.231 1.00 96.19 464 ARG A O 1
ATOM 3714 N N . GLN A 1 465 ? 43.334 -13.076 -22.260 1.00 93.56 465 GLN A N 1
ATOM 3715 C CA . GLN A 1 465 ? 43.773 -14.457 -22.475 1.00 93.56 465 GLN A CA 1
ATOM 3716 C C . GLN A 1 465 ? 43.989 -15.200 -21.150 1.00 93.56 465 GLN A C 1
ATOM 3718 O O . GLN A 1 465 ? 43.493 -16.312 -20.985 1.00 93.56 465 GLN A O 1
ATOM 3723 N N . HIS A 1 466 ? 44.672 -14.572 -20.189 1.00 96.31 466 HIS A N 1
ATOM 3724 C CA . HIS A 1 466 ? 44.899 -15.145 -18.858 1.00 96.31 466 HIS A CA 1
ATOM 3725 C C . HIS A 1 466 ? 43.588 -15.461 -18.133 1.00 96.31 466 HIS A C 1
ATOM 3727 O O . HIS A 1 466 ? 43.407 -16.579 -17.653 1.00 96.31 466 HIS A O 1
ATOM 3733 N N . LEU A 1 467 ? 42.651 -14.509 -18.105 1.00 94.88 467 LEU A N 1
ATOM 3734 C CA . LEU A 1 467 ? 41.362 -14.681 -17.434 1.00 94.88 467 LEU A CA 1
ATOM 3735 C C . LEU A 1 467 ? 40.514 -15.779 -18.080 1.00 94.88 467 LEU A C 1
ATOM 3737 O O . LEU A 1 467 ? 39.957 -16.602 -17.360 1.00 94.88 467 LEU A O 1
ATOM 3741 N N . SER A 1 468 ? 40.500 -15.850 -19.414 1.00 88.75 468 SER A N 1
ATOM 3742 C CA . SER A 1 468 ? 39.760 -16.882 -20.159 1.00 88.75 468 SER A CA 1
ATOM 3743 C C . SER A 1 468 ? 40.236 -18.305 -19.831 1.00 88.75 468 SER A C 1
ATOM 3745 O O . SER A 1 468 ? 39.455 -19.248 -19.889 1.00 88.75 468 SER A O 1
ATOM 3747 N N . VAL A 1 469 ? 41.519 -18.474 -19.488 1.00 90.75 469 VAL A N 1
ATOM 3748 C CA . VAL A 1 469 ? 42.095 -19.772 -19.095 1.00 90.75 469 VAL A CA 1
ATOM 3749 C C . VAL A 1 469 ? 41.913 -20.037 -17.600 1.00 90.75 469 VAL A C 1
ATOM 3751 O O . VAL A 1 469 ? 41.613 -21.157 -17.194 1.00 90.75 469 VAL A O 1
ATOM 3754 N N . ARG A 1 470 ? 42.128 -19.020 -16.759 1.00 91.50 470 ARG A N 1
ATOM 3755 C CA . ARG A 1 470 ? 42.173 -19.175 -15.300 1.00 91.50 470 ARG A CA 1
ATOM 3756 C C . ARG A 1 470 ? 40.790 -19.231 -14.649 1.00 91.50 470 ARG A C 1
ATOM 3758 O O . ARG A 1 470 ? 40.664 -19.848 -13.586 1.00 91.50 470 ARG A O 1
ATOM 3765 N N . PHE A 1 471 ? 39.798 -18.583 -15.253 1.00 90.19 471 PHE A N 1
ATOM 3766 C CA . PHE A 1 471 ? 38.434 -18.457 -14.746 1.00 90.19 471 PHE A CA 1
ATOM 3767 C C . PHE A 1 471 ? 37.427 -18.743 -15.875 1.00 90.19 471 PHE A C 1
ATOM 3769 O O . PHE A 1 471 ? 36.871 -17.810 -16.449 1.00 90.19 471 PHE A O 1
ATOM 3776 N N . PRO A 1 472 ? 37.183 -20.023 -16.212 1.00 81.12 472 PRO A N 1
ATOM 3777 C CA . PRO A 1 472 ? 36.321 -20.393 -17.341 1.00 81.12 472 PRO A CA 1
ATOM 3778 C C . PRO A 1 472 ? 34.857 -19.954 -17.166 1.00 81.12 472 PRO A C 1
ATOM 3780 O O . PRO A 1 472 ? 34.152 -19.784 -18.155 1.00 81.12 472 PRO A O 1
ATOM 3783 N N . ASP A 1 473 ? 34.424 -19.732 -15.922 1.00 78.94 473 ASP A N 1
ATOM 3784 C CA . ASP A 1 473 ? 33.064 -19.302 -15.572 1.00 78.94 473 ASP A CA 1
ATOM 3785 C C . ASP A 1 473 ? 32.899 -17.767 -15.532 1.00 78.94 473 ASP A C 1
ATOM 3787 O O . ASP A 1 473 ? 31.837 -17.253 -15.180 1.00 78.94 473 ASP A O 1
ATOM 3791 N N . VAL A 1 474 ? 33.955 -17.016 -15.869 1.00 86.94 474 VAL A N 1
ATOM 3792 C CA . VAL A 1 474 ? 33.956 -15.549 -15.930 1.00 86.94 474 VAL A CA 1
ATOM 3793 C C . VAL A 1 474 ? 33.815 -15.109 -17.382 1.00 86.94 474 VAL A C 1
ATOM 3795 O O . VAL A 1 474 ? 34.605 -15.493 -18.245 1.00 86.94 474 VAL A O 1
ATOM 3798 N N . ARG A 1 475 ? 32.836 -14.246 -17.660 1.00 88.25 475 ARG A N 1
ATOM 3799 C CA . ARG A 1 475 ? 32.692 -13.626 -18.981 1.00 88.25 475 ARG A CA 1
ATOM 3800 C C . ARG A 1 475 ? 33.694 -12.484 -19.092 1.00 88.25 475 ARG A C 1
ATOM 3802 O O . ARG A 1 475 ? 33.687 -11.590 -18.255 1.00 88.25 475 ARG A O 1
ATOM 3809 N N . VAL A 1 476 ? 34.541 -12.487 -20.119 1.00 91.44 476 VAL A N 1
ATOM 3810 C CA . VAL A 1 476 ? 35.535 -11.424 -20.328 1.00 91.44 476 VAL A CA 1
ATOM 3811 C C . VAL A 1 476 ? 35.226 -10.671 -21.613 1.00 91.44 476 VAL A C 1
ATOM 3813 O O . VAL A 1 476 ? 35.260 -11.252 -22.697 1.00 91.44 476 VAL A O 1
ATOM 3816 N N . GLU A 1 477 ? 34.970 -9.373 -21.500 1.00 91.56 477 GLU A N 1
ATOM 3817 C CA . GLU A 1 477 ? 34.796 -8.480 -22.648 1.00 91.56 477 GLU A CA 1
ATOM 3818 C C . GLU A 1 477 ? 36.035 -7.609 -22.828 1.00 91.56 477 GLU A C 1
ATOM 3820 O O . GLU A 1 477 ? 36.633 -7.177 -21.845 1.00 91.56 477 GLU A O 1
ATOM 3825 N N . ILE A 1 478 ? 36.439 -7.341 -24.074 1.00 93.81 478 ILE A N 1
ATOM 3826 C CA . ILE A 1 478 ? 37.583 -6.472 -24.363 1.00 93.81 478 ILE A CA 1
ATOM 3827 C C . ILE A 1 478 ? 37.194 -5.291 -25.242 1.00 93.81 478 ILE A C 1
ATOM 3829 O O . ILE A 1 478 ? 36.412 -5.421 -26.179 1.00 93.81 478 ILE A O 1
ATOM 3833 N N . THR A 1 479 ? 37.744 -4.115 -24.946 1.00 93.00 479 THR A N 1
ATOM 3834 C CA . THR A 1 479 ? 37.544 -2.909 -25.755 1.00 93.00 479 THR A CA 1
ATOM 3835 C C . THR A 1 479 ? 38.839 -2.122 -25.922 1.00 93.00 479 THR A C 1
ATOM 3837 O O . THR A 1 479 ? 39.506 -1.752 -24.955 1.00 93.00 479 THR A O 1
ATOM 3840 N N . HIS A 1 480 ? 39.165 -1.783 -27.166 1.00 94.31 480 HIS A N 1
ATOM 3841 C CA . HIS A 1 480 ? 40.300 -0.928 -27.503 1.00 94.31 480 HIS A CA 1
ATOM 3842 C C . HIS A 1 480 ? 39.800 0.431 -27.992 1.00 94.31 480 HIS A C 1
ATOM 3844 O O . HIS A 1 480 ? 39.306 0.547 -29.116 1.00 94.31 480 HIS A O 1
ATOM 3850 N N . ARG A 1 481 ? 39.911 1.465 -27.147 1.00 92.88 481 ARG A N 1
ATOM 3851 C CA . ARG A 1 481 ? 39.251 2.760 -27.383 1.00 92.88 481 ARG A CA 1
ATOM 3852 C C . ARG A 1 481 ? 39.742 3.465 -28.646 1.00 92.88 481 ARG A C 1
ATOM 3854 O O . ARG A 1 481 ? 38.944 4.057 -29.359 1.00 92.88 481 ARG A O 1
ATOM 3861 N N . GLU A 1 482 ? 41.036 3.388 -28.935 1.00 92.75 482 GLU A N 1
ATOM 3862 C CA . GLU A 1 482 ? 41.642 4.024 -30.109 1.00 92.75 482 GLU A CA 1
ATOM 3863 C C . GLU A 1 482 ? 41.734 3.094 -31.333 1.00 92.75 482 GLU A C 1
ATOM 3865 O O . GLU A 1 482 ? 42.409 3.436 -32.296 1.00 92.75 482 GLU A O 1
ATOM 3870 N N . SER A 1 483 ? 41.058 1.937 -31.337 1.00 90.25 483 SER A N 1
ATOM 3871 C CA . SER A 1 483 ? 41.135 0.967 -32.448 1.00 90.25 483 SER A CA 1
ATOM 3872 C C . SER A 1 483 ? 40.741 1.530 -33.816 1.00 90.25 483 SER A C 1
ATOM 3874 O O . SER A 1 483 ? 41.299 1.124 -34.833 1.00 90.25 483 SER A O 1
ATOM 3876 N N . ALA A 1 484 ? 39.831 2.506 -33.851 1.00 87.75 484 ALA A N 1
ATOM 3877 C CA . ALA A 1 484 ? 39.439 3.201 -35.077 1.00 87.75 484 ALA A CA 1
ATOM 3878 C C . ALA A 1 484 ? 40.543 4.116 -35.648 1.00 87.75 484 ALA A C 1
ATOM 3880 O O . ALA A 1 484 ? 40.541 4.389 -36.849 1.00 87.75 484 ALA A O 1
ATOM 3881 N N . ASP A 1 485 ? 41.476 4.560 -34.800 1.00 85.69 485 ASP A N 1
ATOM 3882 C CA . ASP A 1 485 ? 42.570 5.474 -35.144 1.00 85.69 485 ASP A CA 1
ATOM 3883 C C . ASP A 1 485 ? 43.867 4.722 -35.501 1.00 85.69 485 ASP A C 1
ATOM 3885 O O . ASP A 1 485 ? 44.883 5.351 -35.809 1.00 85.69 485 ASP A O 1
ATOM 3889 N N . TRP A 1 486 ? 43.875 3.386 -35.426 1.00 89.81 486 TRP A N 1
ATOM 3890 C CA . TRP A 1 486 ? 45.073 2.596 -35.699 1.00 89.81 486 TRP A CA 1
ATOM 3891 C C . TRP A 1 486 ? 45.448 2.599 -37.190 1.00 89.81 486 TRP A C 1
ATOM 3893 O O . TRP A 1 486 ? 44.570 2.664 -38.060 1.00 89.81 486 TRP A O 1
ATOM 3903 N N . PRO A 1 487 ? 46.751 2.487 -37.509 1.00 81.50 487 PRO A N 1
ATOM 3904 C CA . PRO A 1 487 ? 47.225 2.350 -38.881 1.00 81.50 487 PRO A CA 1
ATOM 3905 C C . PRO A 1 487 ? 46.529 1.179 -39.586 1.00 81.50 487 PRO A C 1
ATOM 3907 O O . PRO A 1 487 ? 46.539 0.044 -39.109 1.00 81.50 487 PRO A O 1
ATOM 3910 N N . ARG A 1 488 ? 45.901 1.443 -40.737 1.00 70.12 488 ARG A N 1
ATOM 3911 C CA . ARG A 1 488 ? 45.267 0.391 -41.541 1.00 70.12 488 ARG A CA 1
ATOM 3912 C C . ARG A 1 488 ? 46.340 -0.361 -42.318 1.00 70.12 488 ARG A C 1
ATOM 3914 O O . ARG A 1 488 ? 47.005 0.234 -43.165 1.00 70.12 488 ARG A O 1
ATOM 3921 N N . ARG A 1 489 ? 46.470 -1.669 -42.090 1.00 63.06 489 ARG A N 1
ATOM 3922 C CA . ARG A 1 489 ? 47.261 -2.526 -42.979 1.00 63.06 489 ARG A CA 1
ATOM 3923 C C . ARG A 1 489 ? 46.519 -2.728 -44.309 1.00 63.06 489 ARG A C 1
ATOM 3925 O O . ARG A 1 489 ? 45.298 -2.909 -44.292 1.00 63.06 489 ARG A O 1
ATOM 3932 N N . PRO A 1 490 ? 47.212 -2.730 -45.460 1.00 52.00 490 PRO A N 1
ATOM 3933 C CA . PRO A 1 490 ? 46.649 -3.309 -46.673 1.00 52.00 490 PRO A CA 1
ATOM 3934 C C . PRO A 1 490 ? 46.359 -4.798 -46.426 1.00 52.00 490 PRO A C 1
ATOM 3936 O O . PRO A 1 490 ? 47.123 -5.474 -45.736 1.00 52.00 490 PRO A O 1
ATOM 3939 N N . ALA A 1 491 ? 45.233 -5.292 -46.946 1.00 39.59 491 ALA A N 1
ATOM 3940 C CA . ALA A 1 491 ? 44.870 -6.702 -46.823 1.00 39.59 491 ALA A CA 1
ATOM 3941 C C . ALA A 1 491 ? 45.986 -7.591 -47.411 1.00 39.59 491 ALA A C 1
ATOM 3943 O O . ALA A 1 491 ? 46.577 -7.202 -48.424 1.00 39.59 491 ALA A O 1
ATOM 3944 N N . PRO A 1 492 ? 46.289 -8.753 -46.803 1.00 42.41 492 PRO A N 1
ATOM 3945 C CA . PRO A 1 492 ? 47.206 -9.706 -47.413 1.00 42.41 492 PRO A CA 1
ATOM 3946 C C . PRO A 1 492 ? 46.656 -10.115 -48.786 1.00 42.41 492 PRO A C 1
ATOM 3948 O O . PRO A 1 492 ? 45.469 -10.423 -48.909 1.00 42.41 492 PRO A O 1
ATOM 3951 N N . VAL A 1 493 ? 47.515 -10.027 -49.805 1.00 40.53 493 VAL A N 1
ATOM 3952 C CA . VAL A 1 493 ? 47.226 -10.433 -51.190 1.00 40.53 493 VAL A CA 1
ATOM 3953 C C . VAL A 1 493 ? 47.188 -11.948 -51.293 1.00 40.53 493 VAL A C 1
ATOM 3955 O O . VAL A 1 493 ? 48.093 -12.583 -50.703 1.00 40.53 493 VAL A O 1
#

Radius of gyration: 31.82 Å; chains: 1; bounding box: 88×45×89 Å